Protein AF-0000000084468820 (afdb_homodimer)

Structure (mmCIF, N/CA/C/O backbone):
data_AF-0000000084468820-model_v1
#
loop_
_entity.id
_entity.type
_entity.pdbx_description
1 polymer 'Adenylate kinase isoenzyme 6 homolog'
#
loop_
_atom_site.group_PDB
_atom_site.id
_atom_site.type_symbol
_atom_site.label_atom_id
_atom_site.label_alt_id
_atom_site.label_comp_id
_atom_site.label_asym_id
_atom_site.label_entity_id
_atom_site.label_seq_id
_atom_site.pdbx_PDB_ins_code
_atom_site.Cartn_x
_atom_site.Cartn_y
_atom_site.Cartn_z
_atom_site.occupancy
_atom_site.B_iso_or_equiv
_atom_site.auth_seq_id
_atom_site.auth_comp_id
_atom_site.auth_asym_id
_atom_site.auth_atom_id
_atom_site.pdbx_PDB_model_num
ATOM 1 N N . MET A 1 1 ? 21.547 22.516 -4.352 1 34.66 1 MET A N 1
ATOM 2 C CA . MET A 1 1 ? 20.547 23.516 -3.988 1 34.66 1 MET A CA 1
ATOM 3 C C . MET A 1 1 ? 19.141 22.953 -4.141 1 34.66 1 MET A C 1
ATOM 5 O O . MET A 1 1 ? 18.766 22.484 -5.219 1 34.66 1 MET A O 1
ATOM 9 N N . THR A 1 2 ? 18.609 22.219 -3.156 1 47.84 2 THR A N 1
ATOM 10 C CA . THR A 1 2 ? 17.344 21.5 -3.271 1 47.84 2 THR A CA 1
ATOM 11 C C . THR A 1 2 ? 16.25 22.391 -3.842 1 47.84 2 THR A C 1
ATOM 13 O O . THR A 1 2 ? 15.961 23.453 -3.285 1 47.84 2 THR A O 1
ATOM 16 N N . THR A 1 3 ? 16.234 22.5 -5.129 1 51.44 3 THR A N 1
ATOM 17 C CA . THR A 1 3 ? 15.219 23.344 -5.758 1 51.44 3 THR A CA 1
ATOM 18 C C . THR A 1 3 ? 13.836 23.047 -5.188 1 51.44 3 THR A C 1
ATOM 20 O O . THR A 1 3 ? 13.477 21.875 -4.992 1 51.44 3 THR A O 1
ATOM 23 N N . HIS A 1 4 ? 13.445 23.891 -4.273 1 69.75 4 HIS A N 1
ATOM 24 C CA . HIS A 1 4 ? 12.102 23.75 -3.729 1 69.75 4 HIS A CA 1
ATOM 25 C C . HIS A 1 4 ? 11.07 24.438 -4.613 1 69.75 4 HIS A C 1
ATOM 27 O O . HIS A 1 4 ? 11.109 25.656 -4.793 1 69.75 4 HIS A O 1
ATOM 33 N N . HIS A 1 5 ? 10.414 23.641 -5.395 1 79.56 5 HIS A N 1
ATOM 34 C CA . HIS A 1 5 ? 9.305 24.141 -6.199 1 79.56 5 HIS A CA 1
ATOM 35 C C . HIS A 1 5 ? 8.023 24.219 -5.383 1 79.56 5 HIS A C 1
ATOM 37 O O . HIS A 1 5 ? 7.777 23.375 -4.52 1 79.56 5 HIS A O 1
ATOM 43 N N . PRO A 1 6 ? 7.332 25.312 -5.59 1 87.12 6 PRO A N 1
ATOM 44 C CA . PRO A 1 6 ? 6.02 25.312 -4.941 1 87.12 6 PRO A CA 1
ATOM 45 C C . PRO A 1 6 ? 5.152 24.125 -5.352 1 87.12 6 PRO A C 1
ATOM 47 O O . PRO A 1 6 ? 4.938 23.906 -6.547 1 87.12 6 PRO A O 1
ATOM 50 N N . ARG A 1 7 ? 4.699 23.453 -4.473 1 90.88 7 ARG A N 1
ATOM 51 C CA . ARG A 1 7 ? 3.955 22.234 -4.75 1 90.88 7 ARG A CA 1
ATOM 52 C C . ARG A 1 7 ? 2.484 22.531 -5.02 1 90.88 7 ARG A C 1
ATOM 54 O O . ARG A 1 7 ? 1.919 23.453 -4.438 1 90.88 7 ARG A O 1
ATOM 61 N N . ARG A 1 8 ? 1.854 21.719 -5.902 1 91.19 8 ARG A N 1
ATOM 62 C CA . ARG A 1 8 ? 0.439 21.844 -6.238 1 91.19 8 ARG A CA 1
ATOM 63 C C . ARG A 1 8 ? -0.398 20.828 -5.477 1 91.19 8 ARG A C 1
ATOM 65 O O . ARG A 1 8 ? -1.626 20.922 -5.438 1 91.19 8 ARG A O 1
ATOM 72 N N . HIS A 1 9 ? 0.272 19.812 -4.898 1 95.75 9 HIS A N 1
ATOM 73 C CA . HIS A 1 9 ? -0.384 18.75 -4.133 1 95.75 9 HIS A CA 1
ATOM 74 C C . HIS A 1 9 ? 0.309 18.531 -2.793 1 95.75 9 HIS A C 1
ATOM 76 O O . HIS A 1 9 ? 1.518 18.75 -2.672 1 95.75 9 HIS A O 1
ATOM 82 N N . PRO A 1 10 ? -0.431 18.156 -1.787 1 97.75 10 PRO A N 1
ATOM 83 C CA . PRO A 1 10 ? 0.141 18.062 -0.441 1 97.75 10 PRO A CA 1
ATOM 84 C C . PRO A 1 10 ? 0.937 16.781 -0.216 1 97.75 10 PRO A C 1
ATOM 86 O O . PRO A 1 10 ? 0.797 15.828 -0.98 1 97.75 10 PRO A O 1
ATOM 89 N N . ILE A 1 11 ? 1.75 16.828 0.775 1 98.25 11 ILE A N 1
ATOM 90 C CA . ILE A 1 11 ? 2.418 15.656 1.319 1 98.25 11 ILE A CA 1
ATOM 91 C C . ILE A 1 11 ? 1.888 15.359 2.721 1 98.25 11 ILE A C 1
ATOM 93 O O . ILE A 1 11 ? 1.996 16.203 3.619 1 98.25 11 ILE A O 1
ATOM 97 N N . ILE A 1 12 ? 1.337 14.164 2.885 1 98.75 12 ILE A N 1
ATOM 98 C CA . ILE A 1 12 ? 0.718 13.758 4.141 1 98.75 12 ILE A CA 1
ATOM 99 C C . ILE A 1 12 ? 1.529 12.625 4.77 1 98.75 12 ILE A C 1
ATOM 101 O O . ILE A 1 12 ? 1.847 11.641 4.109 1 98.75 12 ILE A O 1
ATOM 105 N N . LEU A 1 13 ? 1.905 12.805 6.004 1 98.88 13 LEU A N 1
ATOM 106 C CA . LEU A 1 13 ? 2.531 11.734 6.773 1 98.88 13 LEU A CA 1
ATOM 107 C C . LEU A 1 13 ? 1.489 10.961 7.578 1 98.88 13 LEU A C 1
ATOM 109 O O . LEU A 1 13 ? 0.7 11.562 8.312 1 98.88 13 LEU A O 1
ATOM 113 N N . ILE A 1 14 ? 1.405 9.695 7.359 1 98.75 14 ILE A N 1
ATOM 114 C CA . ILE A 1 14 ? 0.64 8.82 8.242 1 98.75 14 ILE A CA 1
ATOM 115 C C . ILE A 1 14 ? 1.592 7.973 9.086 1 98.75 14 ILE A C 1
ATOM 117 O O . ILE A 1 14 ? 2.361 7.172 8.547 1 98.75 14 ILE A O 1
ATOM 121 N N . THR A 1 15 ? 1.535 8.219 10.406 1 98.69 15 THR A N 1
ATOM 122 C CA . THR A 1 15 ? 2.463 7.57 11.328 1 98.69 15 THR A CA 1
ATOM 123 C C . THR A 1 15 ? 1.716 6.965 12.508 1 98.69 15 THR A C 1
ATOM 125 O O . THR A 1 15 ? 0.493 7.094 12.609 1 98.69 15 THR A O 1
ATOM 128 N N . GLY A 1 16 ? 2.445 6.199 13.336 1 98.31 16 GLY A N 1
ATOM 129 C CA . GLY A 1 16 ? 1.911 5.438 14.453 1 98.31 16 GLY A CA 1
ATOM 130 C C . GLY A 1 16 ? 2.658 4.141 14.695 1 98.31 16 GLY A C 1
ATOM 131 O O . GLY A 1 16 ? 3.451 3.705 13.859 1 98.31 16 GLY A O 1
ATOM 132 N N . THR A 1 17 ? 2.307 3.557 15.844 1 97.5 17 THR A N 1
ATOM 133 C CA . THR A 1 17 ? 2.928 2.287 16.203 1 97.5 17 THR A CA 1
ATOM 134 C C . THR A 1 17 ? 2.561 1.201 15.188 1 97.5 17 THR A C 1
ATOM 136 O O . THR A 1 17 ? 1.446 1.187 14.664 1 97.5 17 THR A O 1
ATOM 139 N N . PRO A 1 18 ? 3.555 0.278 14.891 1 94.25 18 PRO A N 1
ATOM 140 C CA . PRO A 1 18 ? 3.18 -0.853 14.039 1 94.25 18 PRO A CA 1
ATOM 141 C C . PRO A 1 18 ? 1.88 -1.521 14.477 1 94.25 18 PRO A C 1
ATOM 143 O O . PRO A 1 18 ? 1.685 -1.771 15.672 1 94.25 18 PRO A O 1
ATOM 146 N N . GLY A 1 19 ? 0.953 -1.759 13.531 1 93.5 19 GLY A N 1
ATOM 147 C CA . GLY A 1 19 ? -0.301 -2.422 13.859 1 93.5 19 GLY A CA 1
ATOM 148 C C . GLY A 1 19 ? -1.467 -1.462 13.992 1 93.5 19 GLY A C 1
ATOM 149 O O . GLY A 1 19 ? -2.617 -1.887 14.117 1 93.5 19 GLY A O 1
ATOM 150 N N . THR A 1 20 ? -1.231 -0.164 13.875 1 96.94 20 THR A N 1
ATOM 151 C CA . THR A 1 20 ? -2.287 0.817 14.102 1 96.94 20 THR A CA 1
ATOM 152 C C . THR A 1 20 ? -3.113 1.026 12.836 1 96.94 20 THR A C 1
ATOM 154 O O . THR A 1 20 ? -4.156 1.683 12.875 1 96.94 20 THR A O 1
ATOM 157 N N . GLY A 1 21 ? -2.625 0.58 11.727 1 93.94 21 GLY A N 1
ATOM 158 C CA . GLY A 1 21 ? -3.422 0.67 10.516 1 93.94 21 GLY A CA 1
ATOM 159 C C . GLY A 1 21 ? -2.902 1.707 9.531 1 93.94 21 GLY A C 1
ATOM 160 O O . GLY A 1 21 ? -3.656 2.213 8.703 1 93.94 21 GLY A O 1
ATOM 161 N N . LYS A 1 22 ? -1.658 2.047 9.531 1 95.56 22 LYS A N 1
ATOM 162 C CA . LYS A 1 22 ? -1.065 3.059 8.656 1 95.56 22 LYS A CA 1
ATOM 163 C C . LYS A 1 22 ? -1.222 2.68 7.188 1 95.56 22 LYS A C 1
ATOM 165 O O . LYS A 1 22 ? -1.77 3.451 6.398 1 95.56 22 LYS A O 1
ATOM 170 N N . THR A 1 23 ? -0.765 1.51 6.891 1 92.06 23 THR A N 1
ATOM 171 C CA . THR A 1 23 ? -0.742 1.061 5.504 1 92.06 23 THR A CA 1
ATOM 172 C C . THR A 1 23 ? -2.158 0.964 4.941 1 92.06 23 THR A C 1
ATOM 174 O O . THR A 1 23 ? -2.406 1.354 3.801 1 92.06 23 THR A O 1
ATOM 177 N N . LEU A 1 24 ? -3.076 0.43 5.746 1 88.94 24 LEU A N 1
ATOM 178 C CA . LEU A 1 24 ? -4.473 0.376 5.324 1 88.94 24 LEU A CA 1
ATOM 179 C C . LEU A 1 24 ? -5.008 1.775 5.039 1 88.94 24 LEU A C 1
ATOM 181 O O . LEU A 1 24 ? -5.578 2.021 3.973 1 88.94 24 LEU A O 1
ATOM 185 N N . HIS A 1 25 ? -4.797 2.717 5.957 1 95.5 25 HIS A N 1
ATOM 186 C CA . HIS A 1 25 ? -5.246 4.09 5.766 1 95.5 25 HIS A CA 1
ATOM 187 C C . HIS A 1 25 ? -4.609 4.711 4.527 1 95.5 25 HIS A C 1
ATOM 189 O O . HIS A 1 25 ? -5.297 5.332 3.715 1 95.5 25 HIS A O 1
ATOM 195 N N . ALA A 1 26 ? -3.305 4.52 4.387 1 96.25 26 ALA A N 1
ATOM 196 C CA . ALA A 1 26 ? -2.568 5.129 3.279 1 96.25 26 ALA A CA 1
ATOM 197 C C . ALA A 1 26 ? -3.061 4.598 1.937 1 96.25 26 ALA A C 1
ATOM 199 O O . ALA A 1 26 ? -3.271 5.371 0.998 1 96.25 26 ALA A O 1
ATOM 200 N N . SER A 1 27 ? -3.273 3.309 1.872 1 90.31 27 SER A N 1
ATOM 201 C CA . SER A 1 27 ? -3.707 2.688 0.625 1 90.31 27 SER A CA 1
ATOM 202 C C . SER A 1 27 ? -5.117 3.133 0.246 1 90.31 27 SER A C 1
ATOM 204 O O . SER A 1 27 ? -5.387 3.43 -0.919 1 90.31 27 SER A O 1
ATOM 206 N N . LEU A 1 28 ? -6.004 3.139 1.201 1 90.5 28 LEU A N 1
ATOM 207 C CA . LEU A 1 28 ? -7.371 3.576 0.937 1 90.5 28 LEU A CA 1
ATOM 208 C C . LEU A 1 28 ? -7.402 5.047 0.531 1 90.5 28 LEU A C 1
ATOM 210 O O . LEU A 1 28 ? -8.148 5.43 -0.37 1 90.5 28 LEU A O 1
ATOM 214 N N . LEU A 1 29 ? -6.566 5.82 1.177 1 94.62 29 LEU A N 1
ATOM 215 C CA . LEU A 1 29 ? -6.492 7.238 0.843 1 94.62 29 LEU A CA 1
ATOM 216 C C . LEU A 1 29 ? -6.008 7.438 -0.589 1 94.62 29 LEU A C 1
ATOM 218 O O . LEU A 1 29 ? -6.57 8.242 -1.333 1 94.62 29 LEU A O 1
ATOM 222 N N . ALA A 1 30 ? -4.992 6.746 -0.975 1 92.94 30 ALA A N 1
ATOM 223 C CA . ALA A 1 30 ? -4.457 6.832 -2.332 1 92.94 30 ALA A CA 1
ATOM 224 C C . ALA A 1 30 ? -5.492 6.387 -3.359 1 92.94 30 ALA A C 1
ATOM 226 O O . ALA A 1 30 ? -5.543 6.922 -4.469 1 92.94 30 ALA A O 1
ATOM 227 N N . SER A 1 31 ? -6.293 5.402 -2.955 1 84.38 31 SER A N 1
ATOM 228 C CA . SER A 1 31 ? -7.32 4.898 -3.859 1 84.38 31 SER A CA 1
ATOM 229 C C . SER A 1 31 ? -8.469 5.895 -4.008 1 84.38 31 SER A C 1
ATOM 231 O O . SER A 1 31 ? -9.102 5.965 -5.062 1 84.38 31 SER A O 1
ATOM 233 N N . GLU A 1 32 ? -8.703 6.594 -2.977 1 84.12 32 GLU A N 1
ATOM 234 C CA . GLU A 1 32 ? -9.812 7.551 -2.977 1 84.12 32 GLU A CA 1
ATOM 235 C C . GLU A 1 32 ? -9.422 8.844 -3.689 1 84.12 32 GLU A C 1
ATOM 237 O O . GLU A 1 32 ? -10.281 9.547 -4.219 1 84.12 32 GLU A O 1
ATOM 242 N N . SER A 1 33 ? -8.125 9.094 -3.678 1 86.88 33 SER A N 1
ATOM 243 C CA . SER A 1 33 ? -7.652 10.328 -4.285 1 86.88 33 SER A CA 1
ATOM 244 C C . SER A 1 33 ? -6.84 10.047 -5.547 1 86.88 33 SER A C 1
ATOM 246 O O . SER A 1 33 ? -5.82 9.352 -5.492 1 86.88 33 SER A O 1
ATOM 248 N N . ASP A 1 34 ? -7.164 10.695 -6.566 1 82.38 34 ASP A N 1
ATOM 249 C CA . ASP A 1 34 ? -6.441 10.508 -7.82 1 82.38 34 ASP A CA 1
ATOM 250 C C . ASP A 1 34 ? -5.137 11.305 -7.828 1 82.38 34 ASP A C 1
ATOM 252 O O . ASP A 1 34 ? -4.281 11.094 -8.688 1 82.38 34 ASP A O 1
ATOM 256 N N . GLU A 1 35 ? -5.016 12.086 -6.816 1 89.62 35 GLU A N 1
ATOM 257 C CA . GLU A 1 35 ? -3.881 13 -6.844 1 89.62 35 GLU A CA 1
ATOM 258 C C . GLU A 1 35 ? -2.799 12.57 -5.859 1 89.62 35 GLU A C 1
ATOM 260 O O . GLU A 1 35 ? -1.718 13.164 -5.816 1 89.62 35 GLU A O 1
ATOM 265 N N . LEU A 1 36 ? -3.102 11.555 -5.074 1 96.19 36 LEU A N 1
ATOM 266 C CA . LEU A 1 36 ? -2.148 11.164 -4.043 1 96.19 36 LEU A CA 1
ATOM 267 C C . LEU A 1 36 ? -1.559 9.789 -4.34 1 96.19 36 LEU A C 1
ATOM 269 O O . LEU A 1 36 ? -2.275 8.883 -4.773 1 96.19 36 LEU A O 1
ATOM 273 N N . VAL A 1 37 ? -0.239 9.703 -4.113 1 96.38 37 VAL A N 1
ATOM 274 C CA . VAL A 1 37 ? 0.48 8.445 -4.297 1 96.38 37 VAL A CA 1
ATOM 275 C C . VAL A 1 37 ? 0.961 7.922 -2.945 1 96.38 37 VAL A C 1
ATOM 277 O O . VAL A 1 37 ? 1.472 8.688 -2.125 1 96.38 37 VAL A O 1
ATOM 280 N N . HIS A 1 38 ? 0.729 6.617 -2.738 1 96.62 38 HIS A N 1
ATOM 281 C CA . HIS A 1 38 ? 1.177 5.977 -1.507 1 96.62 38 HIS A CA 1
ATOM 282 C C . HIS A 1 38 ? 2.66 5.629 -1.573 1 96.62 38 HIS A C 1
ATOM 284 O O . HIS A 1 38 ? 3.082 4.852 -2.434 1 96.62 38 HIS A O 1
ATOM 290 N N . LEU A 1 39 ? 3.479 6.203 -0.694 1 97.06 39 LEU A N 1
ATOM 291 C CA . LEU A 1 39 ? 4.891 5.871 -0.535 1 97.06 39 LEU A CA 1
ATOM 292 C C . LEU A 1 39 ? 5.113 5.043 0.725 1 97.06 39 LEU A C 1
ATOM 294 O O . LEU A 1 39 ? 5.305 5.594 1.812 1 97.06 39 LEU A O 1
ATOM 298 N N . ASN A 1 40 ? 5.051 3.76 0.572 1 95.62 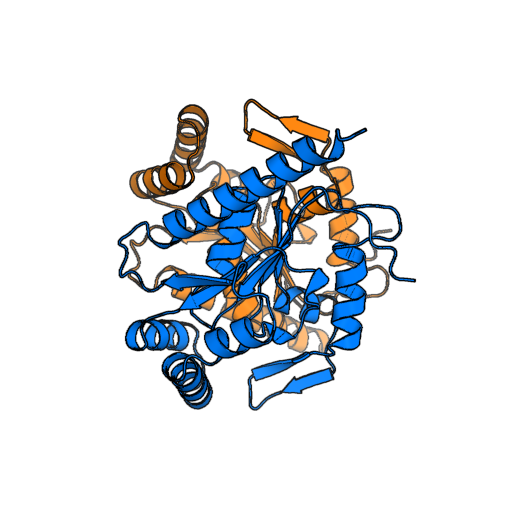40 ASN A N 1
ATOM 299 C CA . ASN A 1 40 ? 5.391 2.861 1.67 1 95.62 40 ASN A CA 1
ATOM 300 C C . ASN A 1 40 ? 6.898 2.785 1.886 1 95.62 40 ASN A C 1
ATOM 302 O O . ASN A 1 40 ? 7.609 2.143 1.111 1 95.62 40 ASN A O 1
ATOM 306 N N . VAL A 1 41 ? 7.363 3.357 2.936 1 95.69 41 VAL A N 1
ATOM 307 C CA . VAL A 1 41 ? 8.797 3.525 3.15 1 95.69 41 VAL A CA 1
ATOM 308 C C . VAL A 1 41 ? 9.461 2.158 3.299 1 95.69 41 VAL A C 1
ATOM 310 O O . VAL A 1 41 ? 10.547 1.929 2.77 1 95.69 41 VAL A O 1
ATOM 313 N N . GLY A 1 42 ? 8.859 1.217 4.023 1 92.12 42 GLY A N 1
ATOM 314 C CA . GLY A 1 42 ? 9.414 -0.121 4.152 1 92.12 42 GLY A CA 1
ATOM 315 C C . GLY A 1 42 ? 9.672 -0.791 2.816 1 92.12 42 GLY A C 1
ATOM 316 O O . GLY A 1 42 ? 10.75 -1.35 2.596 1 92.12 42 GLY A O 1
ATOM 317 N N . ASP A 1 43 ? 8.727 -0.675 1.882 1 92.62 43 ASP A N 1
ATOM 318 C CA . ASP A 1 43 ? 8.852 -1.275 0.558 1 92.62 43 ASP A CA 1
ATOM 319 C C . ASP A 1 43 ? 9.953 -0.586 -0.252 1 92.62 43 ASP A C 1
ATOM 321 O O . ASP A 1 43 ? 10.703 -1.244 -0.97 1 92.62 43 ASP A O 1
ATOM 325 N N . ILE A 1 44 ? 10.008 0.713 -0.154 1 94.56 44 ILE A N 1
ATOM 326 C CA . ILE A 1 44 ? 11 1.485 -0.884 1 94.56 44 ILE A CA 1
ATOM 327 C C . ILE A 1 44 ? 12.406 1.071 -0.437 1 94.56 44 ILE A C 1
ATOM 329 O O . ILE A 1 44 ? 13.289 0.854 -1.268 1 94.56 44 ILE A O 1
ATOM 333 N N . VAL A 1 45 ? 12.578 0.892 0.913 1 94.31 45 VAL A N 1
ATOM 334 C CA . VAL A 1 45 ? 13.867 0.51 1.479 1 94.31 45 VAL A CA 1
ATOM 335 C C . VAL A 1 45 ? 14.266 -0.871 0.966 1 94.31 45 VAL A C 1
ATOM 337 O O . VAL A 1 45 ? 15.414 -1.077 0.552 1 94.31 45 VAL A O 1
ATOM 340 N N . LYS A 1 46 ? 13.328 -1.798 0.903 1 90.06 46 LYS A N 1
ATOM 341 C CA . LYS A 1 46 ? 13.57 -3.158 0.43 1 90.06 46 LYS A CA 1
ATOM 342 C C . LYS A 1 46 ? 13.914 -3.168 -1.058 1 90.06 46 LYS A C 1
ATOM 344 O O . LYS A 1 46 ? 14.906 -3.779 -1.47 1 90.06 46 LYS A O 1
ATOM 349 N N . GLN A 1 47 ? 13.148 -2.461 -1.832 1 89.06 47 GLN A N 1
ATOM 350 C CA . GLN A 1 47 ? 13.234 -2.477 -3.289 1 89.06 47 GLN A CA 1
ATOM 351 C C . GLN A 1 47 ? 14.555 -1.885 -3.768 1 89.06 47 GLN A C 1
ATOM 353 O O . GLN A 1 47 ? 15.141 -2.373 -4.734 1 89.06 47 GLN A O 1
ATOM 358 N N . HIS A 1 48 ? 15.055 -0.877 -3.049 1 92 48 HIS A N 1
ATOM 359 C CA . HIS A 1 48 ? 16.219 -0.136 -3.545 1 92 48 HIS A CA 1
ATOM 360 C C . HIS A 1 48 ? 17.438 -0.388 -2.678 1 92 48 HIS A C 1
ATOM 362 O O . HIS A 1 48 ? 18.469 0.26 -2.857 1 92 48 HIS A O 1
ATOM 368 N N . GLY A 1 49 ? 17.281 -1.268 -1.703 1 91 49 GLY A N 1
ATOM 369 C CA . GLY A 1 49 ? 18.406 -1.618 -0.843 1 91 49 GLY A CA 1
ATOM 370 C C . GLY A 1 49 ? 18.891 -0.458 0.003 1 91 49 GLY A C 1
ATOM 371 O O . GLY A 1 49 ? 20.109 -0.28 0.185 1 91 49 GLY A O 1
ATOM 372 N N . LEU A 1 50 ? 17.984 0.366 0.456 1 95.44 50 LEU A N 1
ATOM 373 C CA . LEU A 1 50 ? 18.359 1.563 1.204 1 95.44 50 LEU A CA 1
ATOM 374 C C . LEU A 1 50 ? 18.5 1.255 2.691 1 95.44 50 LEU A C 1
ATOM 376 O O . LEU A 1 50 ? 17.906 1.943 3.529 1 95.44 50 LEU A O 1
ATOM 380 N N . HIS A 1 51 ? 19.219 0.215 2.986 1 93.31 51 HIS A N 1
ATOM 381 C CA . HIS A 1 51 ? 19.422 -0.222 4.363 1 93.31 51 HIS A CA 1
ATOM 382 C C . HIS A 1 51 ? 20.875 -0.615 4.613 1 93.31 51 HIS A C 1
ATOM 384 O O . HIS A 1 51 ? 21.641 -0.77 3.668 1 93.31 51 HIS A O 1
ATOM 390 N N . GLU A 1 52 ? 21.188 -0.716 5.871 1 92.88 52 GLU A N 1
ATOM 391 C CA . GLU A 1 52 ? 22.547 -1.058 6.289 1 92.88 52 GLU A CA 1
ATOM 392 C C . GLU A 1 52 ? 22.641 -2.52 6.715 1 92.88 52 GLU A C 1
ATOM 394 O O . GLU A 1 52 ? 23.656 -2.951 7.25 1 92.88 52 GLU A O 1
ATOM 399 N N . GLY A 1 53 ? 21.594 -3.275 6.512 1 88.75 53 GLY 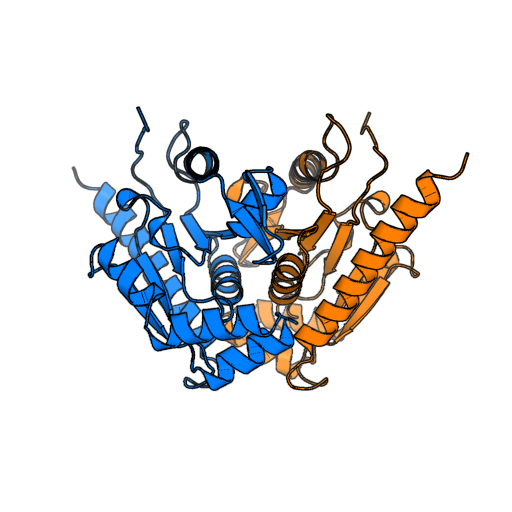A N 1
ATOM 400 C CA . GLY A 1 53 ? 21.562 -4.676 6.898 1 88.75 53 GLY A CA 1
ATOM 401 C C . GLY A 1 53 ? 20.328 -5.059 7.691 1 88.75 53 GLY A C 1
ATOM 402 O O . GLY A 1 53 ? 19.562 -4.191 8.109 1 88.75 53 GLY A O 1
ATOM 403 N N . TRP A 1 54 ? 20.172 -6.352 7.855 1 85.31 54 TRP A N 1
ATOM 404 C CA . TRP A 1 54 ? 19.047 -6.914 8.586 1 85.31 54 TRP A CA 1
ATOM 405 C C . TRP A 1 54 ? 19.359 -7.043 10.07 1 85.31 54 TRP A C 1
ATOM 407 O O . TRP A 1 54 ? 20.438 -7.5 10.445 1 85.31 54 TRP A O 1
ATOM 417 N N . ASP A 1 55 ? 18.438 -6.562 10.875 1 85.06 55 ASP A N 1
ATOM 418 C CA . ASP A 1 55 ? 18.531 -6.727 12.328 1 85.06 55 ASP A CA 1
ATOM 419 C C . ASP A 1 55 ? 17.75 -7.953 12.789 1 85.06 55 ASP A C 1
ATOM 421 O O . ASP A 1 55 ? 16.516 -7.945 12.781 1 85.06 55 ASP A O 1
ATOM 425 N N . ASP A 1 56 ? 18.328 -8.938 13.242 1 83 56 ASP A N 1
ATOM 426 C CA . ASP A 1 56 ? 17.703 -10.188 13.656 1 83 56 ASP A CA 1
ATOM 427 C C . ASP A 1 56 ? 16.844 -9.984 14.914 1 83 56 ASP A C 1
ATOM 429 O O . ASP A 1 56 ? 15.82 -10.633 15.078 1 83 56 ASP A O 1
ATOM 433 N N . GLU A 1 57 ? 17.406 -9.125 15.734 1 79.25 57 GLU A N 1
ATOM 434 C CA . GLU A 1 57 ? 16.703 -8.883 17 1 79.25 57 GLU A CA 1
ATOM 435 C C . GLU A 1 57 ? 15.344 -8.234 16.766 1 79.25 57 GLU A C 1
ATOM 437 O O . GLU A 1 57 ? 14.352 -8.617 17.391 1 79.25 57 GLU A O 1
ATOM 442 N N . TRP A 1 58 ? 15.289 -7.324 15.781 1 76.88 58 TRP A N 1
ATOM 443 C CA . TRP A 1 58 ? 14.07 -6.559 15.562 1 76.88 58 TRP A CA 1
ATOM 444 C C . TRP A 1 58 ? 13.32 -7.062 14.328 1 76.88 58 TRP A C 1
ATOM 446 O O . TRP A 1 58 ? 12.203 -6.625 14.055 1 76.88 58 TRP A O 1
ATOM 456 N N . GLN A 1 59 ? 13.984 -7.973 13.695 1 76.75 59 GLN A N 1
ATOM 457 C CA . GLN A 1 59 ? 13.398 -8.539 12.484 1 76.75 59 GLN A CA 1
ATOM 458 C C . GLN A 1 59 ? 12.984 -7.445 11.508 1 76.75 59 GLN A C 1
ATOM 460 O O . GLN A 1 59 ? 11.844 -7.422 11.047 1 76.75 59 GLN A O 1
ATOM 465 N N . SER A 1 60 ? 13.914 -6.535 11.336 1 81.19 60 SER A N 1
ATOM 466 C CA . SER A 1 60 ? 13.703 -5.418 10.422 1 81.19 60 SER A CA 1
ATOM 467 C C . SER A 1 60 ? 15.016 -4.938 9.82 1 81.19 60 SER A C 1
ATOM 469 O O . SER A 1 60 ? 16.094 -5.242 10.336 1 81.19 60 SER A O 1
ATOM 471 N N . TYR A 1 61 ? 15.008 -4.254 8.75 1 85.56 61 TYR A N 1
ATOM 472 C CA . TYR A 1 61 ? 16.172 -3.604 8.156 1 85.56 61 TYR A CA 1
ATOM 473 C C . TYR A 1 61 ? 16.5 -2.311 8.891 1 85.56 61 TYR A C 1
ATOM 475 O O . TYR A 1 61 ? 15.609 -1.552 9.266 1 85.56 61 TYR A O 1
ATOM 483 N N . THR A 1 62 ? 17.828 -2.123 9.062 1 91.56 62 THR A N 1
ATOM 484 C CA . THR A 1 62 ? 18.281 -0.821 9.539 1 91.56 62 THR A CA 1
ATOM 485 C C . THR A 1 62 ? 18.328 0.19 8.398 1 91.56 62 THR A C 1
ATOM 487 O O . THR A 1 62 ? 19.188 0.097 7.516 1 91.56 62 THR A O 1
ATOM 490 N N . VAL A 1 63 ? 17.5 1.162 8.5 1 93.69 63 VAL A N 1
ATOM 491 C CA . VAL A 1 63 ? 17.312 2.092 7.391 1 93.69 63 VAL A CA 1
ATOM 492 C C . VAL A 1 63 ? 18.516 3.021 7.273 1 93.69 63 VAL A C 1
ATOM 494 O O . VAL A 1 63 ? 19 3.539 8.281 1 93.69 63 VAL A O 1
ATOM 497 N N . ASP A 1 64 ? 19.109 3.152 6.113 1 96.69 64 ASP A N 1
ATOM 498 C CA . ASP A 1 64 ? 20.047 4.234 5.793 1 96.69 64 ASP A CA 1
ATOM 499 C C . ASP A 1 64 ? 19.297 5.535 5.512 1 96.69 64 ASP A C 1
ATOM 501 O O . ASP A 1 64 ? 18.891 5.789 4.375 1 96.69 64 ASP A O 1
ATOM 505 N N . GLU A 1 65 ? 19.203 6.301 6.457 1 96 65 GLU A N 1
ATOM 506 C CA . GLU A 1 65 ? 18.328 7.469 6.418 1 96 65 GLU A CA 1
ATOM 507 C C . GLU A 1 65 ? 18.766 8.445 5.328 1 96 65 GLU A C 1
ATOM 509 O O . GLU A 1 65 ? 17.922 8.992 4.605 1 96 65 GLU A O 1
ATOM 514 N N . ASP A 1 66 ? 20.062 8.664 5.215 1 96.69 66 ASP A N 1
ATOM 515 C CA . ASP A 1 66 ? 20.578 9.609 4.23 1 96.69 66 ASP A CA 1
ATOM 516 C C . ASP A 1 66 ? 20.219 9.18 2.812 1 96.69 66 ASP A C 1
ATOM 518 O O . ASP A 1 66 ? 19.688 9.977 2.027 1 96.69 66 ASP A O 1
ATOM 522 N N . ARG A 1 67 ? 20.438 7.957 2.516 1 97 67 ARG A N 1
ATOM 523 C CA . ARG A 1 67 ? 20.141 7.457 1.18 1 97 67 ARG A CA 1
ATOM 524 C C . ARG A 1 67 ? 18.641 7.453 0.926 1 97 67 ARG A C 1
ATOM 526 O O . ARG A 1 67 ? 18.188 7.734 -0.187 1 97 67 ARG A O 1
ATOM 533 N N . LEU A 1 68 ? 17.906 7.105 1.948 1 97.62 68 LEU A N 1
ATOM 534 C CA . LEU A 1 68 ? 16.453 7.113 1.835 1 97.62 68 LEU A CA 1
ATOM 535 C C . LEU A 1 68 ? 15.945 8.508 1.505 1 97.62 68 LEU A C 1
ATOM 537 O O . LEU A 1 68 ? 15.156 8.68 0.574 1 97.62 68 LEU A O 1
ATOM 541 N N . LEU A 1 69 ? 16.406 9.523 2.205 1 97.19 69 LEU A N 1
ATOM 542 C CA . LEU A 1 69 ? 15.93 10.891 2.002 1 97.19 69 LEU A CA 1
ATOM 543 C C . LEU A 1 69 ? 16.344 11.414 0.628 1 97.19 69 LEU A C 1
ATOM 545 O O . LEU A 1 69 ? 15.586 12.148 -0.011 1 97.19 69 LEU A O 1
ATOM 549 N N . ASP A 1 70 ? 17.531 11 0.202 1 96.38 70 ASP A N 1
ATOM 550 C CA . ASP A 1 70 ? 17.953 11.359 -1.146 1 96.38 70 ASP A CA 1
ATOM 551 C C . ASP A 1 70 ? 17.016 10.781 -2.195 1 96.38 70 ASP A C 1
ATOM 553 O O . ASP A 1 70 ? 16.625 11.477 -3.135 1 96.38 70 ASP A O 1
ATOM 557 N N . HIS A 1 71 ? 16.672 9.539 -1.994 1 96.56 71 HIS A N 1
ATOM 558 C CA . HIS A 1 71 ? 15.773 8.859 -2.92 1 96.56 71 HIS A CA 1
ATOM 559 C C . HIS A 1 71 ? 14.398 9.508 -2.924 1 96.56 71 HIS A C 1
ATOM 561 O O . HIS A 1 71 ? 13.844 9.797 -3.988 1 96.56 71 HIS A O 1
ATOM 567 N N . LEU A 1 72 ? 13.867 9.797 -1.748 1 97.06 72 LEU A N 1
ATOM 568 C CA . LEU A 1 72 ? 12.539 10.383 -1.618 1 97.06 72 LEU A CA 1
ATOM 569 C C . LEU A 1 72 ? 12.516 11.812 -2.152 1 97.06 72 LEU A C 1
ATOM 571 O O . LEU A 1 72 ? 11.508 12.258 -2.703 1 97.06 72 LEU A O 1
ATOM 575 N N . GLU A 1 73 ? 13.602 12.5 -1.973 1 95.12 73 GLU A N 1
ATOM 576 C CA . GLU A 1 73 ? 13.695 13.859 -2.496 1 95.12 73 GLU A CA 1
ATOM 577 C C . GLU A 1 73 ? 13.461 13.891 -4.004 1 95.12 73 GLU A C 1
ATOM 579 O O . GLU A 1 73 ? 12.766 14.766 -4.512 1 95.12 73 GLU A O 1
ATOM 584 N N . GLU A 1 74 ? 13.992 12.938 -4.656 1 94.38 74 GLU A N 1
ATOM 585 C CA . GLU A 1 74 ? 13.836 12.859 -6.105 1 94.38 74 GLU A CA 1
ATOM 586 C C . GLU A 1 74 ? 12.375 12.625 -6.496 1 94.38 74 GLU A C 1
ATOM 588 O O . GLU A 1 74 ? 11.938 13.047 -7.566 1 94.38 74 GLU A O 1
ATOM 593 N N . ILE A 1 75 ? 11.672 12.023 -5.613 1 94.44 75 ILE A N 1
ATOM 594 C CA . ILE A 1 75 ? 10.281 11.68 -5.883 1 94.44 75 ILE A CA 1
ATOM 595 C C . ILE A 1 75 ? 9.375 12.852 -5.535 1 94.44 75 ILE A C 1
ATOM 597 O O . ILE A 1 75 ? 8.547 13.273 -6.348 1 94.44 75 ILE A O 1
ATOM 601 N N . VAL A 1 76 ? 9.578 13.492 -4.375 1 94.94 76 VAL A N 1
ATOM 602 C CA . VAL A 1 76 ? 8.617 14.461 -3.859 1 94.94 76 VAL A CA 1
ATOM 603 C C . VAL A 1 76 ? 8.984 15.859 -4.348 1 94.94 76 VAL A C 1
ATOM 605 O O . VAL A 1 76 ? 8.141 16.766 -4.359 1 94.94 76 VAL A O 1
ATOM 608 N N . ASN A 1 77 ? 10.234 16.062 -4.703 1 91.44 77 ASN A N 1
ATOM 609 C CA . ASN A 1 77 ? 10.742 17.328 -5.211 1 91.44 77 ASN A CA 1
ATOM 610 C C . ASN A 1 77 ? 11.711 17.125 -6.371 1 91.44 77 ASN A C 1
ATOM 612 O O . ASN A 1 77 ? 12.867 17.531 -6.297 1 91.44 77 ASN A O 1
ATOM 616 N N . PRO A 1 78 ? 11.148 16.641 -7.414 1 90.88 78 PRO A N 1
ATOM 617 C CA . PRO A 1 78 ? 12.055 16.422 -8.539 1 90.88 78 PRO A CA 1
ATOM 618 C C . PRO A 1 78 ? 12.703 17.719 -9.039 1 90.88 78 PRO A C 1
ATOM 620 O O . PRO A 1 78 ? 12.117 18.781 -8.922 1 90.88 78 PRO A O 1
ATOM 623 N N . ALA A 1 79 ? 13.875 17.547 -9.625 1 88.44 79 ALA A N 1
ATOM 624 C CA . ALA A 1 79 ? 14.641 18.688 -10.109 1 88.44 79 ALA A CA 1
ATOM 625 C C . ALA A 1 79 ? 13.945 19.359 -11.289 1 88.44 79 ALA A C 1
ATOM 627 O O . ALA A 1 79 ? 14.086 20.562 -11.5 1 88.44 79 ALA A O 1
ATOM 628 N N . SER A 1 80 ? 13.227 18.656 -11.984 1 89 80 SER A N 1
ATOM 629 C CA . SER A 1 80 ? 12.633 19.125 -13.234 1 89 80 SER A CA 1
ATOM 630 C C . SER A 1 80 ? 11.438 20.031 -12.961 1 89 80 SER A C 1
ATOM 632 O O . SER A 1 80 ? 10.969 20.734 -13.859 1 89 80 SER A O 1
ATOM 634 N N . GLY A 1 81 ? 10.906 20.078 -11.766 1 89.44 81 GLY A N 1
ATOM 635 C CA . GLY A 1 81 ? 9.742 20.875 -11.398 1 89.44 81 GLY A CA 1
ATOM 636 C C . GLY A 1 81 ? 8.93 20.25 -10.281 1 89.44 81 GLY A C 1
ATOM 637 O O . GLY A 1 81 ? 9.344 19.25 -9.68 1 89.44 81 GLY A O 1
ATOM 638 N N . PRO A 1 82 ? 7.82 20.906 -10.047 1 89.75 82 PRO A N 1
ATOM 639 C CA . PRO A 1 82 ? 6.973 20.328 -9 1 89.75 82 PRO A CA 1
ATOM 640 C C . PRO A 1 82 ? 6.449 18.938 -9.359 1 89.75 82 PRO A C 1
ATOM 642 O O . PRO A 1 82 ? 6.152 18.672 -10.531 1 89.75 82 PRO A O 1
ATOM 645 N N . ALA A 1 83 ? 6.383 18.078 -8.375 1 91.62 83 ALA A N 1
ATOM 646 C CA . ALA A 1 83 ? 5.824 16.75 -8.609 1 91.62 83 ALA A CA 1
ATOM 647 C C . ALA A 1 83 ? 4.395 16.844 -9.133 1 91.62 83 ALA A C 1
ATOM 649 O O . ALA A 1 83 ? 3.613 17.688 -8.68 1 91.62 83 ALA A O 1
ATOM 650 N N . PRO A 1 84 ? 4.039 15.961 -10.031 1 89.81 84 PRO A N 1
ATOM 651 C CA . PRO A 1 84 ? 2.695 16.016 -10.617 1 89.81 84 PRO A CA 1
ATOM 652 C C . PRO A 1 84 ? 1.623 15.469 -9.68 1 89.81 84 PRO A C 1
ATOM 654 O O . PRO A 1 84 ? 0.43 15.555 -9.977 1 89.81 84 PRO A O 1
ATOM 657 N N . THR A 1 85 ? 2.031 14.844 -8.555 1 94.19 85 THR A N 1
ATOM 658 C CA . THR A 1 85 ? 1.127 14.273 -7.559 1 94.19 85 THR A CA 1
ATOM 659 C C . THR A 1 85 ? 1.553 14.672 -6.148 1 94.19 85 THR A C 1
ATOM 661 O O . THR A 1 85 ? 2.674 15.148 -5.945 1 94.19 85 THR A O 1
ATOM 664 N N . GLY A 1 86 ? 0.583 14.617 -5.258 1 96.88 86 GLY A N 1
ATOM 665 C CA . GLY A 1 86 ? 0.933 14.594 -3.844 1 96.88 86 GLY A CA 1
ATOM 666 C C . GLY A 1 86 ? 1.314 13.211 -3.348 1 96.88 86 GLY A C 1
ATOM 667 O O . GLY A 1 86 ? 1.332 12.258 -4.121 1 96.88 86 GLY A O 1
ATOM 668 N N . PHE A 1 87 ? 1.599 13.156 -2.07 1 98.31 87 PHE A N 1
ATOM 669 C CA . PHE A 1 87 ? 2.135 11.891 -1.579 1 98.31 87 PHE A CA 1
ATOM 670 C C . PHE A 1 87 ? 1.64 11.602 -0.167 1 98.31 87 PHE A C 1
ATOM 672 O O . PHE A 1 87 ? 1.399 12.523 0.612 1 98.31 87 PHE A O 1
ATOM 679 N N . ILE A 1 88 ? 1.468 10.328 0.104 1 98.5 88 ILE A N 1
ATOM 680 C CA . ILE A 1 88 ? 1.228 9.797 1.442 1 98.5 88 ILE A CA 1
ATOM 681 C C . ILE A 1 88 ? 2.451 9.016 1.917 1 98.5 88 ILE A C 1
ATOM 683 O O . ILE A 1 88 ? 2.734 7.926 1.414 1 98.5 88 ILE A O 1
ATOM 687 N N . ILE A 1 89 ? 3.15 9.594 2.824 1 98.44 89 ILE A N 1
ATOM 688 C CA . ILE A 1 89 ? 4.305 8.906 3.389 1 98.44 89 ILE A CA 1
ATOM 689 C C . ILE A 1 89 ? 3.861 8.031 4.559 1 98.44 89 ILE A C 1
ATOM 691 O O . ILE A 1 89 ? 3.295 8.523 5.535 1 98.44 89 ILE A O 1
ATOM 695 N N . ASP A 1 90 ? 4.082 6.723 4.422 1 97.75 90 ASP A N 1
ATOM 696 C CA . ASP A 1 90 ? 3.67 5.703 5.379 1 97.75 90 ASP A CA 1
ATOM 697 C C . ASP A 1 90 ? 4.875 5.129 6.125 1 97.75 90 ASP A C 1
ATOM 699 O O . ASP A 1 90 ? 5.645 4.348 5.562 1 97.75 90 ASP A O 1
ATOM 703 N N . HIS A 1 91 ? 5.016 5.566 7.395 1 96.94 91 HIS A N 1
ATOM 704 C CA . HIS A 1 91 ? 6.16 5.125 8.188 1 96.94 91 HIS A CA 1
ATOM 705 C C . HIS A 1 91 ? 5.895 5.293 9.68 1 96.94 91 HIS A C 1
ATOM 707 O O . HIS A 1 91 ? 5.133 6.172 10.078 1 96.94 91 HIS A O 1
ATOM 713 N N . HIS A 1 92 ? 6.578 4.508 10.422 1 96 92 HIS A N 1
ATOM 714 C CA . HIS A 1 92 ? 6.305 4.523 11.852 1 96 92 HIS A CA 1
ATOM 715 C C . HIS A 1 92 ? 7.156 5.57 12.562 1 96 92 HIS A C 1
ATOM 717 O O . HIS A 1 92 ? 6.895 5.902 13.727 1 96 92 HIS A O 1
ATOM 723 N N . ASP A 1 93 ? 8.227 6.141 11.945 1 96.12 93 ASP A N 1
ATOM 724 C CA . ASP A 1 93 ? 9.086 7.145 12.562 1 96.12 93 ASP A CA 1
ATOM 725 C C . ASP A 1 93 ? 8.789 8.539 12.008 1 96.12 93 ASP A C 1
ATOM 727 O O . ASP A 1 93 ? 9.289 8.914 10.945 1 96.12 93 ASP A O 1
ATOM 731 N N . PRO A 1 94 ? 8.078 9.375 12.719 1 97.69 94 PRO A N 1
ATOM 732 C CA . PRO A 1 94 ? 7.715 10.695 12.188 1 97.69 94 PRO A CA 1
ATOM 733 C C . PRO A 1 94 ? 8.906 11.641 12.094 1 97.69 94 PRO A C 1
ATOM 735 O O . PRO A 1 94 ? 8.875 12.609 11.328 1 97.69 94 PRO A O 1
ATOM 738 N N . GLY A 1 95 ? 9.945 11.43 12.805 1 96.25 95 GLY A N 1
ATOM 739 C CA . GLY A 1 95 ? 11.07 12.352 12.852 1 96.25 95 GLY A CA 1
ATOM 740 C C . GLY A 1 95 ? 12.039 12.164 11.695 1 96.25 95 GLY A C 1
ATOM 741 O O . GLY A 1 95 ? 13.016 12.906 11.578 1 96.25 95 GLY A O 1
ATOM 742 N N . LEU A 1 96 ? 11.781 11.227 10.844 1 96.44 96 LEU A N 1
ATOM 743 C CA . LEU A 1 96 ? 12.703 10.867 9.773 1 96.44 96 LEU A CA 1
ATOM 744 C C . LEU A 1 96 ? 12.664 11.906 8.656 1 96.44 96 LEU A C 1
ATOM 746 O O . LEU A 1 96 ? 13.602 11.992 7.855 1 96.44 96 LEU A O 1
ATOM 750 N N . PHE A 1 97 ? 11.57 12.703 8.539 1 97.75 97 PHE A N 1
ATOM 751 C CA . PHE A 1 97 ? 11.359 13.516 7.344 1 97.75 97 PHE A CA 1
ATOM 752 C C . PHE A 1 97 ? 11.477 15 7.668 1 97.75 97 PHE A C 1
ATOM 754 O O . PHE A 1 97 ? 11.031 15.445 8.727 1 97.75 97 PHE A O 1
ATOM 761 N N . PRO A 1 98 ? 12.055 15.766 6.754 1 96.12 98 PRO A N 1
ATOM 762 C C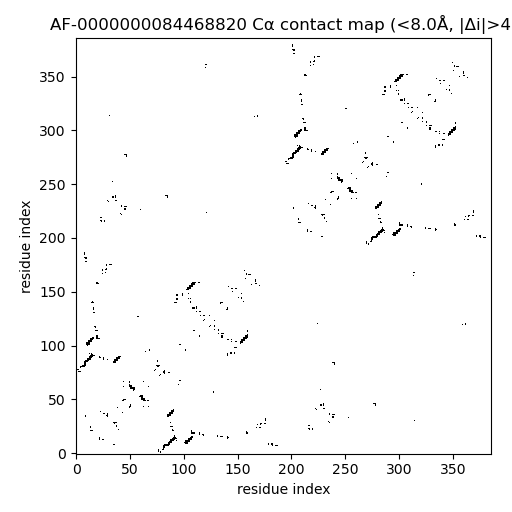A . PRO A 1 98 ? 12.141 17.203 6.984 1 96.12 98 PRO A CA 1
ATOM 763 C C . PRO A 1 98 ? 10.781 17.844 7.234 1 96.12 98 PRO A C 1
ATOM 765 O O . PRO A 1 98 ? 9.805 17.516 6.562 1 96.12 98 PRO A O 1
ATOM 768 N N . GLU A 1 99 ? 10.773 18.719 8.133 1 96.06 99 GLU A N 1
ATOM 769 C CA . GLU A 1 99 ? 9.531 19.391 8.484 1 96.06 99 GLU A CA 1
ATOM 770 C C . GLU A 1 99 ? 8.922 20.078 7.262 1 96.06 99 GLU A C 1
ATOM 772 O O . GLU A 1 99 ? 7.699 20.062 7.082 1 96.06 99 GLU A O 1
ATOM 777 N N . ARG A 1 100 ? 9.719 20.625 6.438 1 93.88 100 ARG A N 1
ATOM 778 C CA . ARG A 1 100 ? 9.266 21.422 5.301 1 93.88 100 ARG A CA 1
ATOM 779 C C . ARG A 1 100 ? 8.539 20.562 4.277 1 93.88 100 ARG A C 1
ATOM 781 O O . ARG A 1 100 ? 7.875 21.078 3.379 1 93.88 100 ARG A O 1
ATOM 788 N N . TRP A 1 101 ? 8.68 19.219 4.34 1 96.19 101 TRP A N 1
ATOM 789 C CA . TRP A 1 101 ? 8.008 18.312 3.404 1 96.19 101 TRP A CA 1
ATOM 790 C C . TRP A 1 101 ? 6.535 18.172 3.756 1 96.19 101 TRP A C 1
ATOM 792 O O . TRP A 1 101 ? 5.684 18.062 2.865 1 96.19 101 TRP A O 1
ATOM 802 N N . ILE A 1 102 ? 6.273 18.25 5.027 1 98.06 102 ILE A N 1
ATOM 803 C CA . ILE A 1 102 ? 5.02 17.672 5.508 1 98.06 102 ILE A CA 1
ATOM 804 C C . ILE A 1 102 ? 3.967 18.766 5.641 1 98.06 102 ILE A C 1
ATOM 806 O O . ILE A 1 102 ? 4.188 19.766 6.332 1 98.06 102 ILE A O 1
ATOM 810 N N . ASP A 1 103 ? 2.848 18.531 5.004 1 98 103 ASP A N 1
ATOM 811 C CA . ASP A 1 103 ? 1.752 19.484 5.094 1 98 103 ASP A CA 1
ATOM 812 C C . ASP A 1 103 ? 0.736 19.062 6.152 1 98 103 ASP A C 1
ATOM 814 O O . ASP A 1 103 ? 0.007 19.891 6.691 1 98 103 ASP A O 1
ATOM 818 N N . LEU A 1 104 ? 0.622 17.812 6.406 1 98.69 104 LEU A N 1
ATOM 819 C CA . LEU A 1 104 ? -0.242 17.219 7.422 1 98.69 104 LEU A CA 1
ATOM 820 C C . LEU A 1 104 ? 0.4 15.969 8.016 1 98.69 104 LEU A C 1
ATOM 822 O O . LEU A 1 104 ? 0.898 15.109 7.289 1 98.69 104 LEU A O 1
ATOM 826 N N . ALA A 1 105 ? 0.412 15.922 9.305 1 98.88 105 ALA A N 1
ATOM 827 C CA . ALA A 1 105 ? 0.906 14.742 10.008 1 98.88 105 ALA A CA 1
ATOM 828 C C . ALA A 1 105 ? -0.215 14.055 10.789 1 98.88 105 ALA A C 1
ATOM 830 O O . ALA A 1 105 ? -0.699 14.594 11.789 1 98.88 105 ALA A O 1
ATOM 831 N N . VAL A 1 106 ? -0.575 12.875 10.336 1 98.88 106 VAL A N 1
ATOM 832 C CA . VAL A 1 106 ? -1.641 12.102 10.961 1 98.88 106 VAL A CA 1
ATOM 833 C C . VAL A 1 106 ? -1.037 11 11.828 1 98.88 106 VAL A C 1
ATOM 835 O O . VAL A 1 106 ? -0.281 10.156 11.336 1 98.88 106 VAL A O 1
ATOM 838 N N . VAL A 1 107 ? -1.393 10.977 13.078 1 98.88 107 VAL A N 1
ATOM 839 C CA . VAL A 1 107 ? -0.922 9.938 13.984 1 98.88 107 VAL A CA 1
ATOM 840 C C . VAL A 1 107 ? -2.08 9.008 14.359 1 98.88 107 VAL A C 1
ATOM 842 O O . VAL A 1 107 ? -3.076 9.461 14.938 1 98.88 107 VAL A O 1
ATOM 845 N N . LEU A 1 108 ? -1.948 7.762 14 1 98.75 108 LEU A N 1
ATOM 846 C CA . LEU A 1 108 ? -2.967 6.777 14.352 1 98.75 108 LEU A CA 1
ATOM 847 C C . LEU A 1 108 ? -2.666 6.145 15.711 1 98.75 108 LEU A C 1
ATOM 849 O O . LEU A 1 108 ? -1.536 5.723 15.961 1 98.75 108 LEU A O 1
ATOM 853 N N . THR A 1 109 ? -3.662 6.125 16.516 1 98.62 109 THR A N 1
ATOM 854 C CA . THR A 1 109 ? -3.561 5.469 17.812 1 98.62 109 THR A CA 1
ATOM 855 C C . THR A 1 109 ? -4.535 4.297 17.906 1 98.62 109 THR A C 1
ATOM 857 O O . THR A 1 109 ? -5.504 4.227 17.141 1 98.62 109 THR A O 1
ATOM 860 N N . CYS A 1 110 ? -4.234 3.381 18.75 1 98.31 110 CYS A N 1
ATOM 861 C CA . CYS A 1 110 ? -4.996 2.143 18.844 1 98.31 110 CYS A CA 1
ATOM 862 C C . CYS A 1 110 ? -5.039 1.637 20.281 1 98.31 110 CYS A C 1
ATOM 864 O O . CYS A 1 110 ? -4.035 1.692 21 1 98.31 110 CYS A O 1
ATOM 866 N N . ASP A 1 111 ? -6.211 1.149 20.641 1 97.88 111 ASP A N 1
ATOM 867 C CA . ASP A 1 111 ? -6.336 0.5 21.938 1 97.88 111 ASP A CA 1
ATOM 868 C C . ASP A 1 111 ? -5.328 -0.64 22.094 1 97.88 111 ASP A C 1
ATOM 870 O O . ASP A 1 111 ? -5.121 -1.414 21.156 1 97.88 111 ASP A O 1
ATOM 874 N N . ASN A 1 112 ? -4.82 -0.812 23.328 1 97.06 112 ASN A N 1
ATOM 875 C CA . ASN A 1 112 ? -3.727 -1.754 23.547 1 97.06 112 ASN A CA 1
ATOM 876 C C . ASN A 1 112 ? -4.176 -3.195 23.328 1 97.06 112 ASN A C 1
ATOM 878 O O . ASN A 1 112 ? -3.406 -4.016 22.812 1 97.06 112 ASN A O 1
ATOM 882 N N . ARG A 1 113 ? -5.332 -3.535 23.719 1 96.75 113 ARG A N 1
ATOM 883 C CA . ARG A 1 113 ? -5.82 -4.898 23.516 1 96.75 113 ARG A CA 1
ATOM 884 C C . ARG A 1 113 ? -5.965 -5.223 22.031 1 96.75 113 ARG A C 1
ATOM 886 O O . ARG A 1 113 ? -5.547 -6.293 21.594 1 96.75 113 ARG A O 1
ATOM 893 N N . VAL A 1 114 ? -6.527 -4.301 21.328 1 96.25 114 VAL A N 1
ATOM 894 C CA . VAL A 1 114 ? -6.715 -4.473 19.891 1 96.25 114 VAL A CA 1
ATOM 895 C C . VAL A 1 114 ? -5.355 -4.551 19.188 1 96.25 114 VAL A C 1
ATOM 897 O O . VAL A 1 114 ? -5.133 -5.422 18.344 1 96.25 114 VAL A O 1
ATOM 900 N N . LEU A 1 115 ? -4.477 -3.652 19.594 1 97.38 115 LEU A N 1
ATOM 901 C CA . LEU A 1 115 ? -3.141 -3.637 19.016 1 97.38 115 LEU A CA 1
ATOM 902 C C . LEU A 1 115 ? -2.422 -4.957 19.266 1 97.38 115 LEU A C 1
ATOM 904 O O . LEU A 1 115 ? -1.778 -5.5 18.359 1 97.38 115 LEU A O 1
ATOM 908 N N . TYR A 1 116 ? -2.568 -5.488 20.484 1 97.25 116 TYR A N 1
ATOM 909 C CA . TYR A 1 116 ? -1.953 -6.762 20.828 1 97.25 116 TYR A CA 1
ATOM 910 C C . TYR A 1 116 ? -2.432 -7.871 19.891 1 97.25 116 TYR A C 1
ATOM 912 O O . TYR A 1 116 ? -1.624 -8.633 19.359 1 97.25 116 TYR A O 1
ATOM 920 N N . GLU A 1 117 ? -3.664 -7.934 19.688 1 94.56 117 GLU A N 1
ATOM 921 C CA . GLU A 1 117 ? -4.262 -8.961 18.844 1 94.56 117 GLU A CA 1
ATOM 922 C C . GLU A 1 117 ? -3.77 -8.844 17.406 1 94.56 117 GLU A C 1
ATOM 924 O O . GLU A 1 117 ? -3.459 -9.852 16.766 1 94.56 117 GLU A O 1
ATOM 929 N N . ARG A 1 118 ? -3.709 -7.66 16.938 1 90.62 118 ARG A N 1
ATOM 930 C CA . ARG A 1 118 ? -3.252 -7.438 15.578 1 90.62 118 ARG A CA 1
ATOM 931 C C . ARG A 1 118 ? -1.798 -7.863 15.406 1 90.62 118 ARG A C 1
ATOM 933 O O . ARG A 1 118 ? -1.436 -8.469 14.398 1 90.62 118 ARG A O 1
ATOM 940 N N . LEU A 1 119 ? -0.961 -7.527 16.391 1 93.31 119 LEU A N 1
ATOM 941 C CA . LEU A 1 119 ? 0.454 -7.875 16.312 1 93.31 119 LEU A CA 1
ATOM 942 C C . LEU A 1 119 ? 0.65 -9.383 16.438 1 93.31 119 LEU A C 1
ATOM 944 O O . LEU A 1 119 ? 1.521 -9.953 15.773 1 93.31 119 LEU A O 1
ATOM 948 N N . GLU A 1 120 ? -0.186 -10.008 17.219 1 91.69 120 GLU A N 1
ATOM 949 C CA . GLU A 1 120 ? -0.156 -11.469 17.328 1 91.69 120 GLU A CA 1
ATOM 950 C C . GLU A 1 120 ? -0.533 -12.117 15.992 1 91.69 120 GLU A C 1
ATOM 952 O O . GLU A 1 120 ? 0.104 -13.086 15.57 1 91.69 120 GLU A O 1
ATOM 957 N N . ALA A 1 121 ? -1.52 -11.57 15.414 1 86.38 121 ALA A N 1
ATOM 958 C CA . ALA A 1 121 ? -1.995 -12.109 14.141 1 86.38 121 ALA A CA 1
ATOM 959 C C . ALA A 1 121 ? -0.927 -11.977 13.062 1 86.38 121 ALA A C 1
ATOM 961 O O . ALA A 1 121 ? -0.914 -12.75 12.102 1 86.38 121 ALA A O 1
ATOM 962 N N . ARG A 1 122 ? -0.002 -11.07 13.219 1 83.31 122 ARG A N 1
ATOM 963 C CA . ARG A 1 122 ? 1.104 -10.875 12.289 1 83.31 122 ARG A CA 1
ATOM 964 C C . ARG A 1 122 ? 2.27 -11.797 12.617 1 83.31 122 ARG A C 1
ATOM 966 O O . ARG A 1 122 ? 3.322 -11.727 11.977 1 83.31 122 ARG A O 1
ATOM 973 N N . ASN A 1 123 ? 2.129 -12.555 13.641 1 83 123 ASN A N 1
ATOM 974 C CA . ASN A 1 123 ? 3.131 -13.516 14.086 1 83 123 ASN A CA 1
ATOM 975 C C . ASN A 1 123 ? 4.398 -12.82 14.578 1 83 123 ASN A C 1
ATOM 977 O O . ASN A 1 123 ? 5.508 -13.273 14.297 1 83 123 ASN A O 1
ATOM 981 N N . TYR A 1 124 ? 4.184 -11.617 15.172 1 87.44 124 TYR A N 1
ATOM 982 C CA . TYR A 1 124 ? 5.309 -10.961 15.828 1 87.44 124 TYR A CA 1
ATOM 983 C C . TYR A 1 124 ? 5.773 -11.75 17.047 1 87.44 124 TYR A C 1
ATOM 985 O O . TYR A 1 124 ? 4.953 -12.305 17.781 1 87.44 124 TYR A O 1
ATOM 993 N N . PRO A 1 125 ? 7.078 -11.797 17.203 1 89.88 125 PRO A N 1
ATOM 994 C CA . PRO A 1 125 ? 7.539 -12.383 18.469 1 89.88 125 PRO A CA 1
ATOM 995 C C . PRO A 1 125 ? 7.141 -11.555 19.688 1 89.88 125 PRO A C 1
ATOM 997 O O . PRO A 1 125 ? 6.93 -10.344 19.562 1 89.88 125 PRO A O 1
ATOM 1000 N N . GLN A 1 126 ? 7.094 -12.188 20.859 1 93.06 126 GLN A N 1
ATOM 1001 C CA . GLN A 1 126 ? 6.547 -11.586 22.078 1 93.06 126 GLN A CA 1
ATOM 1002 C C . GLN A 1 126 ? 7.328 -10.336 22.484 1 93.06 126 GLN A C 1
ATOM 1004 O O . GLN A 1 126 ? 6.742 -9.359 22.938 1 93.06 126 GLN A O 1
ATOM 1009 N N . ASN A 1 127 ? 8.625 -10.398 22.375 1 92.62 127 ASN A N 1
ATOM 1010 C CA . ASN A 1 127 ? 9.43 -9.242 22.734 1 92.62 127 ASN A CA 1
ATOM 1011 C C . ASN A 1 127 ? 9.094 -8.031 21.859 1 92.62 127 ASN A C 1
ATOM 1013 O O . ASN A 1 127 ? 9.016 -6.906 22.359 1 92.62 127 ASN A O 1
ATOM 1017 N N . LYS A 1 128 ? 8.93 -8.234 20.594 1 91.94 128 LYS A N 1
ATOM 1018 C CA . LYS A 1 128 ? 8.555 -7.16 19.672 1 91.94 128 LYS A CA 1
ATOM 1019 C C . LYS A 1 128 ? 7.148 -6.648 19.969 1 91.94 128 LYS A C 1
ATOM 1021 O O . LYS A 1 128 ? 6.902 -5.441 19.938 1 91.94 128 LYS A O 1
ATOM 1026 N N . ILE A 1 129 ? 6.277 -7.523 20.344 1 95.38 129 ILE A N 1
ATOM 1027 C CA . ILE A 1 129 ? 4.926 -7.129 20.703 1 95.38 129 ILE A CA 1
ATOM 1028 C C . ILE A 1 129 ? 4.969 -6.238 21.953 1 95.38 129 ILE A C 1
ATOM 1030 O O . ILE A 1 129 ? 4.387 -5.152 21.969 1 95.38 129 ILE A O 1
ATOM 1034 N N . THR A 1 130 ? 5.699 -6.645 22.953 1 96.25 130 THR A N 1
ATOM 1035 C CA . THR A 1 130 ? 5.805 -5.906 24.219 1 96.25 130 THR A CA 1
ATOM 1036 C C . THR A 1 130 ? 6.363 -4.504 23.969 1 96.25 130 THR A C 1
ATOM 1038 O O . THR A 1 130 ? 5.855 -3.527 24.516 1 96.25 130 THR A O 1
ATOM 1041 N N . GLU A 1 131 ? 7.289 -4.426 23.156 1 95.06 131 GLU A N 1
ATOM 1042 C CA . GLU A 1 131 ? 7.91 -3.141 22.859 1 95.06 131 GLU A CA 1
ATOM 1043 C C . GLU A 1 131 ? 6.926 -2.199 22.172 1 95.06 131 GLU A C 1
ATOM 1045 O O . GLU A 1 131 ? 6.852 -1.016 22.516 1 95.06 131 GLU A O 1
ATOM 1050 N N . ASN A 1 132 ? 6.23 -2.688 21.219 1 95.88 132 ASN A N 1
ATOM 1051 C CA . ASN A 1 132 ? 5.277 -1.862 20.484 1 95.88 132 ASN A CA 1
ATOM 1052 C C . ASN A 1 132 ? 4.098 -1.451 21.359 1 95.88 132 ASN A C 1
ATOM 1054 O O . ASN A 1 132 ? 3.617 -0.321 21.281 1 95.88 132 ASN A O 1
ATOM 1058 N N . ILE A 1 133 ? 3.693 -2.354 22.234 1 98.12 133 ILE A N 1
ATOM 1059 C CA . ILE A 1 133 ? 2.615 -2.033 23.156 1 98.12 133 ILE A CA 1
ATOM 1060 C C . ILE A 1 133 ? 3.076 -0.946 24.125 1 98.12 133 ILE A C 1
ATOM 1062 O O . ILE A 1 133 ? 2.334 -0.001 24.406 1 98.12 133 ILE A O 1
ATOM 1066 N N . THR A 1 134 ? 4.266 -1.099 24.625 1 98.12 134 THR A N 1
ATOM 1067 C CA . THR A 1 134 ? 4.828 -0.094 25.531 1 98.12 134 THR A CA 1
ATOM 1068 C C . THR A 1 134 ? 4.898 1.267 24.844 1 98.12 134 THR A C 1
ATOM 1070 O O . THR A 1 134 ? 4.523 2.285 25.422 1 98.12 134 THR A O 1
ATOM 1073 N N . ALA A 1 135 ? 5.355 1.282 23.578 1 97.44 135 ALA A N 1
ATOM 1074 C CA . ALA A 1 135 ? 5.43 2.52 22.797 1 97.44 135 ALA A CA 1
ATOM 1075 C C . ALA A 1 135 ? 4.055 3.168 22.672 1 97.44 135 ALA A C 1
ATOM 1077 O O . ALA A 1 135 ? 3.928 4.391 22.766 1 97.44 135 ALA A O 1
ATOM 1078 N N . GLU A 1 136 ? 3.027 2.336 22.453 1 98.38 136 GLU A N 1
ATOM 1079 C CA . GLU A 1 136 ? 1.665 2.844 22.297 1 98.38 136 GLU A CA 1
ATOM 1080 C C . GLU A 1 136 ? 1.148 3.422 23.625 1 98.38 136 GLU A C 1
ATOM 1082 O O . GLU A 1 136 ? 0.573 4.512 23.641 1 98.38 136 GLU A O 1
ATOM 1087 N N . ILE A 1 137 ? 1.371 2.699 24.719 1 98 137 ILE A N 1
ATOM 1088 C CA . ILE A 1 137 ? 0.941 3.133 26.047 1 98 137 ILE A CA 1
ATOM 1089 C C . ILE A 1 137 ? 1.615 4.457 26.406 1 98 137 ILE A C 1
ATOM 1091 O O . ILE A 1 137 ? 0.974 5.363 26.938 1 98 137 ILE A O 1
ATOM 1095 N N . MET A 1 138 ? 2.83 4.609 26 1 98.06 138 MET A N 1
ATOM 1096 C CA . MET A 1 138 ? 3.625 5.781 26.359 1 98.06 138 MET A CA 1
ATOM 1097 C C . MET A 1 138 ? 3.42 6.906 25.344 1 98.06 138 MET A C 1
ATOM 1099 O O . MET A 1 138 ? 4.082 7.941 25.422 1 98.06 138 MET A O 1
ATOM 1103 N N . MET A 1 139 ? 2.602 6.723 24.344 1 97.88 139 MET A N 1
ATOM 1104 C CA . MET A 1 139 ? 2.281 7.719 23.328 1 97.88 139 MET A CA 1
ATOM 1105 C C . MET A 1 139 ? 3.545 8.219 22.641 1 97.88 139 MET A C 1
ATOM 1107 O O . MET A 1 139 ? 3.697 9.414 22.391 1 97.88 139 MET A O 1
ATOM 1111 N N . THR A 1 140 ? 4.453 7.254 22.344 1 97.81 140 THR A N 1
ATOM 1112 C CA . THR A 1 140 ? 5.766 7.574 21.797 1 97.81 140 THR A CA 1
ATOM 1113 C C . THR A 1 140 ? 5.629 8.273 20.438 1 97.81 140 THR A C 1
ATOM 1115 O O . THR A 1 140 ? 6.223 9.328 20.219 1 97.81 140 THR A O 1
ATOM 1118 N N . CYS A 1 141 ? 4.812 7.789 19.562 1 98.19 141 CYS A N 1
ATOM 1119 C CA . CYS A 1 141 ? 4.664 8.344 18.219 1 98.19 141 CYS A CA 1
ATOM 1120 C C . CYS A 1 141 ? 3.996 9.711 18.266 1 98.19 141 CYS A C 1
ATOM 1122 O O . CYS A 1 141 ? 4.391 10.625 17.531 1 98.19 141 CYS A O 1
ATOM 1124 N N . VAL A 1 142 ? 3.004 9.883 19.125 1 98.5 142 VAL A N 1
ATOM 1125 C CA . VAL A 1 142 ? 2.309 11.164 19.281 1 98.5 142 VAL A CA 1
ATOM 1126 C C . VAL A 1 142 ? 3.297 12.242 19.703 1 98.5 142 VAL A C 1
ATOM 1128 O O . VAL A 1 142 ? 3.381 13.305 19.078 1 98.5 142 VAL A O 1
ATOM 1131 N N . ASN A 1 143 ? 4.039 11.906 20.719 1 98.38 143 ASN A N 1
ATOM 1132 C CA . ASN A 1 143 ? 4.98 12.875 21.281 1 98.38 143 ASN A CA 1
ATOM 1133 C C . ASN A 1 143 ? 6.074 13.234 20.281 1 98.38 143 ASN A C 1
ATOM 1135 O O . ASN A 1 143 ? 6.398 14.414 20.109 1 98.38 143 ASN A O 1
ATOM 1139 N N . GLU A 1 144 ? 6.57 12.227 19.609 1 98.38 144 GLU A N 1
ATOM 1140 C CA . GLU A 1 144 ? 7.617 12.469 18.625 1 98.38 144 GLU A CA 1
ATOM 1141 C C . GLU A 1 144 ? 7.098 13.312 17.469 1 98.38 144 GLU A C 1
ATOM 1143 O O . GLU A 1 144 ? 7.812 14.18 16.953 1 98.38 144 GLU A O 1
ATOM 1148 N N . THR A 1 145 ? 5.883 13.109 17.062 1 98.69 145 THR A N 1
ATOM 1149 C CA . THR A 1 145 ? 5.289 13.883 15.969 1 98.69 145 THR A CA 1
ATOM 1150 C C . THR A 1 145 ? 5.141 15.344 16.359 1 98.69 145 THR A C 1
ATOM 1152 O O . THR A 1 145 ? 5.52 16.234 15.594 1 98.69 145 THR A O 1
ATOM 1155 N N . ARG A 1 146 ? 4.703 15.594 17.547 1 98.19 146 ARG A N 1
ATOM 1156 C CA . ARG A 1 146 ? 4.492 16.953 18.031 1 98.19 146 ARG A CA 1
ATOM 1157 C C . ARG A 1 146 ? 5.816 17.688 18.219 1 98.19 146 ARG A C 1
ATOM 1159 O O . ARG A 1 146 ? 5.891 18.906 18.078 1 98.19 146 ARG A O 1
ATOM 1166 N N . GLU A 1 147 ? 6.852 16.922 18.469 1 97.88 147 GLU A N 1
ATOM 1167 C CA . GLU A 1 147 ? 8.18 17.5 18.641 1 97.88 147 GLU A CA 1
ATOM 1168 C C . GLU A 1 147 ? 8.797 17.875 17.297 1 97.88 147 GLU A C 1
ATOM 1170 O O . GLU A 1 147 ? 9.625 18.797 17.219 1 97.88 147 GLU A O 1
ATOM 1175 N N . ASN A 1 148 ? 8.367 17.203 16.25 1 97.88 148 ASN A N 1
ATOM 1176 C CA . ASN A 1 148 ? 9.047 17.359 14.969 1 97.88 148 ASN A CA 1
ATOM 1177 C C . ASN A 1 148 ? 8.258 18.25 14.008 1 97.88 148 ASN A C 1
ATOM 1179 O O . ASN A 1 148 ? 8.805 18.734 13.023 1 97.88 148 ASN A O 1
ATOM 1183 N N . TYR A 1 149 ? 6.949 18.469 14.305 1 98.38 149 TYR A N 1
ATOM 1184 C CA . TYR A 1 149 ? 6.113 19.219 13.383 1 98.38 149 TYR A CA 1
ATOM 1185 C C . TYR A 1 149 ? 5.293 20.266 14.117 1 98.38 149 TYR A C 1
ATOM 1187 O O . TYR A 1 149 ? 5.008 20.125 15.305 1 98.38 149 TYR A O 1
ATOM 1195 N N . ASP A 1 150 ? 4.93 21.344 13.352 1 97.56 150 ASP A N 1
ATOM 1196 C CA . ASP A 1 150 ? 4.008 22.328 13.883 1 97.56 150 ASP A CA 1
ATOM 1197 C C . ASP A 1 150 ? 2.715 21.688 14.375 1 97.56 150 ASP A C 1
ATOM 1199 O O . ASP A 1 150 ? 2.135 20.844 13.68 1 97.56 150 ASP A O 1
ATOM 1203 N N . GLU A 1 151 ? 2.324 22.047 15.547 1 96.81 151 GLU A N 1
ATOM 1204 C CA . GLU A 1 151 ? 1.15 21.453 16.188 1 96.81 151 GLU A CA 1
ATOM 1205 C C . GLU A 1 151 ? -0.093 21.625 15.312 1 96.81 151 GLU A C 1
ATOM 1207 O O . GLU A 1 151 ? -0.991 20.781 15.328 1 96.81 151 GLU A O 1
ATOM 1212 N N . ASN A 1 152 ? -0.146 22.641 14.484 1 97.31 152 ASN A N 1
ATOM 1213 C CA . ASN A 1 152 ? -1.323 22.969 13.688 1 97.31 152 ASN A CA 1
ATOM 1214 C C . ASN A 1 152 ? -1.519 21.969 12.547 1 97.31 152 ASN A C 1
ATOM 1216 O O . ASN A 1 152 ? -2.596 21.906 11.953 1 97.31 152 ASN A O 1
ATOM 1220 N N . ILE A 1 153 ? -0.466 21.203 12.234 1 98.06 153 ILE A N 1
ATOM 1221 C CA . ILE A 1 153 ? -0.623 20.281 11.117 1 98.06 153 ILE A CA 1
ATOM 1222 C C . ILE A 1 153 ? -0.634 18.844 11.641 1 98.06 153 ILE A C 1
ATOM 1224 O O . ILE A 1 153 ? -0.599 17.891 10.859 1 98.06 153 ILE A O 1
ATOM 1228 N N . VAL A 1 154 ? -0.67 18.672 13.039 1 98.62 154 VAL A N 1
ATOM 1229 C CA . VAL A 1 154 ? -0.692 17.344 13.641 1 98.62 154 VAL A CA 1
ATOM 1230 C C . VAL A 1 154 ? -2.129 16.953 13.984 1 98.62 154 VAL A C 1
ATOM 1232 O O . VAL A 1 154 ? -2.842 17.719 14.641 1 98.62 154 VAL A O 1
ATOM 1235 N N . VAL A 1 155 ? -2.543 15.828 13.516 1 98.62 155 VAL A N 1
ATOM 1236 C CA . VAL A 1 155 ? -3.879 15.312 13.797 1 98.62 155 VAL A CA 1
ATOM 1237 C C . VAL A 1 155 ? -3.777 13.898 14.359 1 98.62 155 VAL A C 1
ATOM 1239 O O . VAL A 1 155 ? -3.094 13.039 13.789 1 98.62 155 VAL A O 1
ATOM 1242 N N . GLU A 1 156 ? -4.414 13.688 15.438 1 98.44 156 GLU A N 1
ATOM 1243 C CA . GLU A 1 156 ? -4.508 12.352 16.016 1 98.44 156 GLU A CA 1
ATOM 1244 C C . GLU A 1 156 ? -5.844 11.695 15.672 1 98.44 156 GLU A C 1
ATOM 1246 O O . GLU A 1 156 ? -6.902 12.305 15.844 1 98.44 156 GLU A O 1
ATOM 1251 N N . LEU A 1 157 ? -5.797 10.469 15.148 1 98.44 157 LEU A N 1
ATOM 1252 C CA . LEU A 1 157 ? -7 9.703 14.844 1 98.44 157 LEU A CA 1
ATOM 1253 C C . LEU A 1 157 ? -6.945 8.32 15.477 1 98.44 157 LEU A C 1
ATOM 1255 O O . LEU A 1 157 ? -5.898 7.668 15.469 1 98.44 157 LEU A O 1
ATOM 1259 N N . ARG A 1 158 ? -8.031 7.891 15.961 1 97.56 158 ARG A N 1
ATOM 1260 C CA . ARG A 1 158 ? -8.125 6.543 16.5 1 97.56 158 ARG A CA 1
ATOM 1261 C C . ARG A 1 158 ? -8.414 5.523 15.406 1 97.56 158 ARG A C 1
ATOM 1263 O O . ARG A 1 158 ? -9.164 5.805 14.469 1 97.56 158 ARG A O 1
ATOM 1270 N N . SER A 1 159 ? -7.824 4.406 15.508 1 96.81 159 SER A N 1
ATOM 1271 C CA . SER A 1 159 ? -8.039 3.281 14.602 1 96.81 159 SER A CA 1
ATOM 1272 C C . SER A 1 159 ? -8.031 1.956 15.352 1 96.81 159 SER A C 1
ATOM 1274 O O . SER A 1 159 ? -7.059 1.2 15.273 1 96.81 159 SER A O 1
ATOM 1276 N N . ASP A 1 160 ? -9.117 1.637 16.031 1 96.19 160 ASP A N 1
ATOM 1277 C CA . ASP A 1 160 ? -9.219 0.43 16.844 1 96.19 160 ASP A CA 1
ATOM 1278 C C . ASP A 1 160 ? -10.633 -0.145 16.797 1 96.19 160 ASP A C 1
ATOM 1280 O O . ASP A 1 160 ? -10.969 -1.029 17.594 1 96.19 160 ASP A O 1
ATOM 1284 N N . GLY A 1 161 ? -11.414 0.397 15.984 1 91.62 161 GLY A N 1
ATOM 1285 C CA . GLY A 1 161 ? -12.773 -0.093 15.828 1 91.62 161 GLY A CA 1
ATOM 1286 C C . GLY A 1 161 ? -13.766 0.617 16.719 1 91.62 161 GLY A C 1
ATOM 1287 O O . GLY A 1 161 ? -14.977 0.427 16.594 1 91.62 161 GLY A O 1
ATOM 1288 N N . SER A 1 162 ? -13.344 1.457 17.578 1 93.44 162 SER A N 1
ATOM 1289 C CA . SER A 1 162 ? -14.211 2.121 18.547 1 93.44 162 SER A CA 1
ATOM 1290 C C . SER A 1 162 ? -15.156 3.107 17.875 1 93.44 162 SER A C 1
ATOM 1292 O O . SER A 1 162 ? -16.219 3.422 18.406 1 93.44 162 SER A O 1
ATOM 1294 N N . GLY A 1 163 ? -14.805 3.627 16.688 1 91.75 163 GLY A N 1
ATOM 1295 C CA . GLY A 1 163 ? -15.633 4.574 15.969 1 91.75 163 GLY A CA 1
ATOM 1296 C C . GLY A 1 163 ? -16.672 3.906 15.094 1 91.75 163 GLY A C 1
ATOM 1297 O O . GLY A 1 163 ? -17.328 4.57 14.289 1 91.75 163 GLY A O 1
ATOM 1298 N N . GLY A 1 164 ? -16.781 2.586 15.211 1 89.94 164 GLY A N 1
ATOM 1299 C CA . GLY A 1 164 ? -17.766 1.866 14.422 1 89.94 164 GLY A CA 1
ATOM 1300 C C . GLY A 1 164 ? -17.172 1.134 13.234 1 89.94 164 GLY A C 1
ATOM 1301 O O . GLY A 1 164 ? -15.945 1.153 13.039 1 89.94 164 GLY A O 1
ATOM 1302 N N . GLU A 1 165 ? -18.016 0.544 12.43 1 83.56 165 GLU A N 1
ATOM 1303 C CA . GLU A 1 165 ? -17.609 -0.33 11.336 1 83.56 165 GLU A CA 1
ATOM 1304 C C . GLU A 1 165 ? -16.922 0.46 10.227 1 83.56 165 GLU A C 1
ATOM 1306 O O . GLU A 1 165 ? -16.062 -0.073 9.508 1 83.56 165 GLU A O 1
ATOM 1311 N N . ASN A 1 166 ? -17.219 1.752 10.164 1 89.5 166 ASN A N 1
ATOM 1312 C CA . ASN A 1 166 ? -16.688 2.568 9.086 1 89.5 166 ASN A CA 1
ATOM 1313 C C . ASN A 1 166 ? -15.594 3.518 9.586 1 89.5 166 ASN A C 1
ATOM 1315 O O . ASN A 1 166 ? -15.297 4.523 8.945 1 89.5 166 ASN A O 1
ATOM 1319 N N . GLU A 1 167 ? -14.984 3.18 10.695 1 93.75 167 GLU A N 1
ATOM 1320 C CA . GLU A 1 167 ? -14.023 4.07 11.336 1 93.75 167 GLU A CA 1
ATOM 1321 C C . GLU A 1 167 ? -12.883 4.418 10.383 1 93.75 167 GLU A C 1
ATOM 1323 O O . GLU A 1 167 ? -12.523 5.59 10.242 1 93.75 167 GLU A O 1
ATOM 1328 N N . VAL A 1 168 ? -12.312 3.422 9.758 1 93.25 168 VAL A N 1
ATOM 1329 C CA . VAL A 1 168 ? -11.172 3.633 8.867 1 93.25 168 VAL A CA 1
ATOM 1330 C C . VAL A 1 168 ? -11.594 4.484 7.676 1 93.25 168 VAL A C 1
ATOM 1332 O O . VAL A 1 168 ? -10.914 5.457 7.324 1 93.25 168 VAL A O 1
ATOM 1335 N N . GLU A 1 169 ? -12.727 4.184 7.09 1 91.12 169 GLU A N 1
ATOM 1336 C CA . GLU A 1 169 ? -13.227 4.93 5.945 1 91.12 169 GLU A CA 1
ATOM 1337 C C . GLU A 1 169 ? -13.516 6.383 6.312 1 91.12 169 GLU A C 1
ATOM 1339 O O . GLU A 1 169 ? -13.234 7.297 5.531 1 91.12 169 GLU A O 1
ATOM 1344 N N . ASP A 1 170 ? -14.055 6.527 7.477 1 94.19 170 ASP A N 1
ATOM 1345 C CA . ASP A 1 170 ? -14.336 7.879 7.949 1 94.19 170 ASP A CA 1
ATOM 1346 C C . ASP A 1 170 ? -13.047 8.68 8.117 1 94.19 170 ASP A C 1
ATOM 1348 O O . ASP A 1 170 ? -12.984 9.852 7.727 1 94.19 170 ASP A O 1
ATOM 1352 N N . ASN A 1 171 ? -12.078 8.047 8.742 1 97.06 171 ASN A N 1
ATOM 1353 C CA . ASN A 1 171 ? -10.773 8.688 8.867 1 97.06 171 ASN A CA 1
ATOM 1354 C C . ASN A 1 171 ? -10.211 9.094 7.512 1 97.06 171 ASN A C 1
ATOM 1356 O O . ASN A 1 171 ? -9.781 10.234 7.328 1 97.06 171 ASN A O 1
ATOM 1360 N N . VAL A 1 172 ? -10.258 8.164 6.578 1 96.44 172 VAL A N 1
ATOM 1361 C CA . VAL A 1 172 ? -9.695 8.352 5.242 1 96.44 172 VAL A CA 1
ATOM 1362 C C . VAL A 1 172 ? -10.438 9.484 4.531 1 96.44 172 VAL A C 1
ATOM 1364 O O . VAL A 1 172 ? -9.812 10.344 3.896 1 96.44 172 VAL A O 1
ATOM 1367 N N . HIS A 1 173 ? -11.695 9.508 4.668 1 94.69 173 HIS A N 1
ATOM 1368 C CA . HIS A 1 173 ? -12.5 10.547 4.035 1 94.69 173 HIS A CA 1
ATOM 1369 C C . HIS A 1 173 ? -12.148 11.922 4.574 1 94.69 173 HIS A C 1
ATOM 1371 O O . HIS A 1 173 ? -12.039 12.891 3.811 1 94.69 173 HIS A O 1
ATOM 1377 N N . ARG A 1 174 ? -11.953 11.961 5.852 1 96.12 174 ARG A N 1
ATOM 1378 C CA . ARG A 1 174 ? -11.57 13.219 6.48 1 96.12 174 ARG A CA 1
ATOM 1379 C C . ARG A 1 174 ? -10.242 13.727 5.93 1 96.12 174 ARG A C 1
ATOM 1381 O O . ARG A 1 174 ? -10.109 14.898 5.582 1 96.12 174 ARG A O 1
ATOM 1388 N N . ILE A 1 175 ? -9.305 12.859 5.832 1 97.75 175 ILE A N 1
ATOM 1389 C CA . ILE A 1 175 ? -7.984 13.227 5.336 1 97.75 175 ILE A CA 1
ATOM 1390 C C . ILE A 1 175 ? -8.078 13.633 3.867 1 97.75 175 ILE A C 1
ATOM 1392 O O . ILE A 1 175 ? -7.453 14.609 3.445 1 97.75 175 ILE A O 1
ATOM 1396 N N . ALA A 1 176 ? -8.883 12.875 3.096 1 96.44 176 ALA A N 1
ATOM 1397 C CA . ALA A 1 17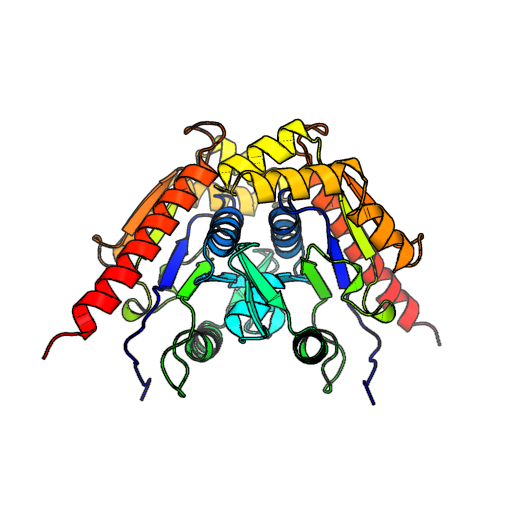6 ? -9.055 13.164 1.676 1 96.44 176 ALA A CA 1
ATOM 1398 C C . ALA A 1 176 ? -9.672 14.547 1.469 1 96.44 176 ALA A C 1
ATOM 1400 O O . ALA A 1 176 ? -9.258 15.289 0.581 1 96.44 176 ALA A O 1
ATOM 1401 N N . GLN A 1 177 ? -10.625 14.859 2.277 1 95.62 177 GLN A N 1
ATOM 1402 C CA . GLN A 1 177 ? -11.258 16.172 2.189 1 95.62 177 GLN A CA 1
ATOM 1403 C C . GLN A 1 177 ? -10.266 17.281 2.506 1 95.62 177 GLN A C 1
ATOM 1405 O O . GLN A 1 177 ? -10.258 18.328 1.838 1 95.62 177 GLN A O 1
ATOM 1410 N N . TRP A 1 178 ? -9.539 17.078 3.516 1 97.44 178 TRP A N 1
ATOM 1411 C CA . TRP A 1 178 ? -8.508 18.047 3.859 1 97.44 178 TRP A CA 1
ATOM 1412 C C . TRP A 1 178 ? -7.547 18.266 2.693 1 97.44 178 TRP A C 1
ATOM 1414 O O . TRP A 1 178 ? -7.211 19.406 2.361 1 97.44 178 TRP A O 1
ATOM 1424 N N . ALA A 1 179 ? -7.082 17.156 2.08 1 97.25 179 ALA A N 1
ATOM 1425 C CA . ALA A 1 179 ? -6.141 17.219 0.966 1 97.25 179 ALA A CA 1
ATOM 1426 C C . ALA A 1 179 ? -6.734 17.984 -0.213 1 97.25 179 ALA A C 1
ATOM 1428 O O . ALA A 1 179 ? -6.047 18.781 -0.852 1 97.25 179 ALA A O 1
ATOM 1429 N N . ALA A 1 180 ? -7.992 17.719 -0.481 1 94.88 180 ALA A N 1
ATOM 1430 C CA . ALA A 1 180 ? -8.68 18.406 -1.569 1 94.88 180 ALA A CA 1
ATOM 1431 C C . ALA A 1 180 ? -8.75 19.906 -1.303 1 94.88 180 ALA A C 1
ATOM 1433 O O . ALA A 1 180 ? -8.523 20.719 -2.207 1 94.88 180 ALA A O 1
ATOM 1434 N N . GLN A 1 181 ? -9.078 20.25 -0.076 1 95.44 181 GLN A N 1
ATOM 1435 C CA . GLN A 1 181 ? -9.148 21.656 0.293 1 95.44 181 GLN A CA 1
ATOM 1436 C C . GLN A 1 181 ? -7.773 22.312 0.198 1 95.44 181 GLN A C 1
ATOM 1438 O O . GLN A 1 181 ? -7.656 23.453 -0.251 1 95.44 181 GLN A O 1
ATOM 1443 N N . TRP A 1 182 ? -6.723 21.625 0.62 1 96.19 182 TRP A N 1
ATOM 1444 C CA . TRP A 1 182 ? -5.352 22.125 0.52 1 96.19 182 TRP A CA 1
ATOM 1445 C C . TRP A 1 182 ? -5.012 22.5 -0.919 1 96.19 182 TRP A C 1
ATOM 1447 O O . TRP A 1 182 ? -4.457 23.562 -1.175 1 96.19 182 TRP A O 1
ATOM 1457 N N . THR A 1 183 ? -5.344 21.578 -1.831 1 94.62 183 THR A N 1
ATOM 1458 C CA . THR A 1 183 ? -5.055 21.781 -3.246 1 94.62 183 THR A CA 1
ATOM 1459 C C . THR A 1 183 ? -5.836 22.969 -3.789 1 94.62 183 THR A C 1
ATOM 1461 O O . THR A 1 183 ? -5.293 23.781 -4.543 1 94.62 183 THR A O 1
ATOM 1464 N N . ARG A 1 184 ? -7.105 23.156 -3.369 1 93.12 184 ARG A N 1
ATOM 1465 C CA . ARG A 1 184 ? -7.93 24.281 -3.801 1 93.12 184 ARG A CA 1
ATOM 1466 C C . ARG A 1 184 ? -7.367 25.594 -3.295 1 93.12 184 ARG A C 1
ATOM 1468 O O . ARG A 1 184 ? -7.344 26.594 -4.027 1 93.12 184 ARG A O 1
ATOM 1475 N N . ASP A 1 185 ? -6.973 25.562 -2.082 1 92.38 185 ASP A N 1
ATOM 1476 C CA . ASP A 1 185 ? -6.406 26.766 -1.488 1 92.38 185 ASP A CA 1
ATOM 1477 C C . ASP A 1 185 ? -5.125 27.188 -2.205 1 92.38 185 ASP A C 1
ATOM 1479 O O . ASP A 1 185 ? -4.867 28.375 -2.385 1 92.38 185 ASP A O 1
ATOM 1483 N N . ARG A 1 186 ? -4.355 26.219 -2.648 1 89.06 186 ARG A N 1
ATOM 1484 C CA . ARG A 1 186 ? -3.119 26.5 -3.375 1 89.06 186 ARG A CA 1
ATOM 1485 C C . ARG A 1 186 ? -3.41 27.078 -4.754 1 89.06 186 ARG A C 1
ATOM 1487 O O . ARG A 1 186 ? -2.717 27.984 -5.207 1 89.06 186 ARG A O 1
ATOM 1494 N N . GLU A 1 187 ? -4.352 26.469 -5.434 1 84.5 187 GLU A N 1
ATOM 1495 C CA . GLU A 1 187 ? -4.73 26.953 -6.762 1 84.5 187 GLU A CA 1
ATOM 1496 C C . GLU A 1 187 ? -5.309 28.359 -6.699 1 84.5 187 GLU A C 1
ATOM 1498 O O . GLU A 1 187 ? -5.066 29.172 -7.594 1 84.5 187 GLU A O 1
ATOM 1503 N N . ALA A 1 188 ? -6.09 28.672 -5.664 1 84.69 188 ALA A N 1
ATOM 1504 C CA . ALA A 1 188 ? -6.715 29.984 -5.5 1 84.69 188 ALA A CA 1
ATOM 1505 C C . ALA A 1 188 ? -5.684 31.031 -5.121 1 84.69 188 ALA A C 1
ATOM 1507 O O . ALA A 1 188 ? -5.867 32.219 -5.398 1 84.69 188 ALA A O 1
ATOM 1508 N N . GLY A 1 189 ? -4.734 30.625 -4.27 1 70.5 189 GLY A N 1
ATOM 1509 C CA . GLY A 1 189 ? -3.717 31.562 -3.84 1 70.5 189 GLY A CA 1
ATOM 1510 C C . GLY A 1 189 ? -2.662 31.828 -4.898 1 70.5 189 GLY A C 1
ATOM 1511 O O . GLY A 1 189 ? -1.847 32.75 -4.754 1 70.5 189 GLY A O 1
ATOM 1512 N N . VAL A 1 190 ? -2.211 31.031 -5.816 1 59.34 190 VAL A N 1
ATOM 1513 C CA . VAL A 1 190 ? -1.294 31.297 -6.922 1 59.34 190 VAL A CA 1
ATOM 1514 C C . VAL A 1 190 ? -1.923 32.281 -7.898 1 59.34 190 VAL A C 1
ATOM 1516 O O . VAL A 1 190 ? -1.28 32.719 -8.859 1 59.34 190 VAL A O 1
ATOM 1519 N N . HIS A 1 191 ? -3.135 32.469 -8.031 1 42.66 191 HIS A N 1
ATOM 1520 C CA . HIS A 1 191 ? -3.525 33.594 -8.836 1 42.66 191 HIS A CA 1
ATOM 1521 C C . HIS A 1 191 ? -3.164 34.906 -8.141 1 42.66 191 HIS A C 1
ATOM 1523 O O . HIS A 1 191 ? -3.623 35.969 -8.547 1 42.66 191 HIS A O 1
ATOM 1529 N N . ASP A 1 192 ? -2.584 34.938 -7.117 1 34.62 192 ASP A N 1
ATOM 1530 C CA . ASP A 1 192 ? -2.312 36.312 -6.691 1 34.62 192 ASP A CA 1
ATOM 1531 C C . ASP A 1 192 ? -1.379 37.031 -7.676 1 34.62 192 ASP A C 1
ATOM 1533 O O . ASP A 1 192 ? -0.512 36.375 -8.281 1 34.62 192 ASP A O 1
ATOM 1537 N N . GLU A 1 193 ? -1.402 38.531 -7.898 1 30.83 193 GLU A N 1
ATOM 1538 C CA . GLU A 1 193 ? -0.685 39.5 -8.742 1 30.83 193 GLU A CA 1
ATOM 1539 C C . GLU A 1 193 ? 0.825 39.312 -8.609 1 30.83 193 GLU A C 1
ATOM 1541 O O . GLU A 1 193 ? 1.331 39.031 -7.516 1 30.83 193 GLU A O 1
ATOM 1546 N N . MET B 1 1 ? 16.344 -7.641 -26.141 1 34.78 1 MET B N 1
ATOM 1547 C CA . MET B 1 1 ? 16.375 -9.039 -25.719 1 34.78 1 MET B CA 1
ATOM 1548 C C . MET B 1 1 ? 16.109 -9.164 -24.219 1 34.78 1 MET B C 1
ATOM 1550 O O . MET B 1 1 ? 16.797 -8.555 -23.406 1 34.78 1 MET B O 1
ATOM 1554 N N . THR B 1 2 ? 14.844 -9.203 -23.781 1 48.28 2 THR B N 1
ATOM 1555 C CA . THR B 1 2 ? 14.477 -9.156 -22.359 1 48.28 2 THR B CA 1
ATOM 1556 C C . THR B 1 2 ? 15.281 -10.18 -21.562 1 48.28 2 THR B C 1
ATOM 1558 O O . THR B 1 2 ? 15.242 -11.375 -21.859 1 48.28 2 THR B O 1
ATOM 1561 N N . THR B 1 3 ? 16.469 -9.797 -21.188 1 51.69 3 THR B N 1
ATOM 1562 C CA . THR B 1 3 ? 17.297 -10.711 -20.406 1 51.69 3 THR B CA 1
ATOM 1563 C C . THR B 1 3 ? 16.5 -11.297 -19.25 1 51.69 3 THR B C 1
ATOM 1565 O O . THR B 1 3 ? 15.766 -10.586 -18.562 1 51.69 3 THR B O 1
ATOM 1568 N N . HIS B 1 4 ? 16.047 -12.508 -19.484 1 69.88 4 HIS B N 1
ATOM 1569 C CA . HIS B 1 4 ? 15.352 -13.188 -18.391 1 69.88 4 HIS B CA 1
ATOM 1570 C C . HIS B 1 4 ? 16.328 -13.891 -17.469 1 69.88 4 HIS B C 1
ATOM 1572 O O . HIS B 1 4 ? 17.062 -14.797 -17.891 1 69.88 4 HIS B O 1
ATOM 1578 N N . HIS B 1 5 ? 16.578 -13.266 -16.359 1 79.56 5 HIS B N 1
ATOM 1579 C CA . HIS B 1 5 ? 17.391 -13.891 -15.328 1 79.56 5 HIS B CA 1
ATOM 1580 C C . HIS B 1 5 ? 16.562 -14.82 -14.453 1 79.56 5 HIS B C 1
ATOM 1582 O O . HIS B 1 5 ? 15.398 -14.539 -14.172 1 79.56 5 HIS B O 1
ATOM 1588 N N . PRO B 1 6 ? 17.156 -15.961 -14.172 1 87.38 6 PRO B N 1
ATOM 1589 C CA . PRO B 1 6 ? 16.438 -16.781 -13.195 1 87.38 6 PRO B CA 1
ATOM 1590 C C . PRO B 1 6 ? 16.188 -16.047 -11.883 1 87.38 6 PRO B C 1
ATOM 1592 O O . PRO B 1 6 ? 17.109 -15.531 -11.266 1 87.38 6 PRO B O 1
ATOM 1595 N N . ARG B 1 7 ? 15.062 -16.031 -11.484 1 90.88 7 ARG B N 1
ATOM 1596 C CA . ARG B 1 7 ? 14.68 -15.266 -10.305 1 90.88 7 ARG B CA 1
ATOM 1597 C C . ARG B 1 7 ? 14.891 -16.078 -9.031 1 90.88 7 ARG B C 1
ATOM 1599 O O . ARG B 1 7 ? 14.727 -17.297 -9.039 1 90.88 7 ARG B O 1
ATOM 1606 N N . ARG B 1 8 ? 15.25 -15.383 -7.918 1 90.94 8 ARG B N 1
ATOM 1607 C CA . ARG B 1 8 ? 15.453 -15.992 -6.609 1 90.94 8 ARG B CA 1
ATOM 1608 C C . ARG B 1 8 ? 14.227 -15.805 -5.723 1 90.94 8 ARG B C 1
ATOM 1610 O O . ARG B 1 8 ? 14.094 -16.453 -4.684 1 90.94 8 ARG B O 1
ATOM 1617 N N . HIS B 1 9 ? 13.32 -14.883 -6.121 1 95.75 9 HIS B N 1
ATOM 1618 C CA . HIS B 1 9 ? 12.102 -14.586 -5.387 1 95.75 9 HIS B CA 1
ATOM 1619 C C . HIS B 1 9 ? 10.891 -14.57 -6.312 1 95.75 9 HIS B C 1
ATOM 1621 O O . HIS B 1 9 ? 11.008 -14.25 -7.496 1 95.75 9 HIS B O 1
ATOM 1627 N N . PRO B 1 10 ? 9.734 -14.953 -5.816 1 97.75 10 PRO B N 1
ATOM 1628 C CA . PRO B 1 10 ? 8.57 -15.109 -6.688 1 97.75 10 PRO B CA 1
ATOM 1629 C C . PRO B 1 10 ? 7.883 -13.781 -6.996 1 97.75 10 PRO B C 1
ATOM 1631 O O . PRO B 1 10 ? 8.117 -12.781 -6.305 1 97.75 10 PRO B O 1
ATOM 1634 N N . ILE B 1 11 ? 7.117 -13.797 -8.023 1 98.25 11 ILE B N 1
ATOM 1635 C CA . ILE B 1 11 ? 6.18 -12.727 -8.352 1 98.25 11 ILE B CA 1
ATOM 1636 C C . ILE B 1 11 ? 4.75 -13.227 -8.18 1 98.25 11 ILE B C 1
ATOM 1638 O O . ILE B 1 11 ? 4.34 -14.188 -8.844 1 98.25 11 ILE B O 1
ATOM 1642 N N . ILE B 1 12 ? 4 -12.555 -7.309 1 98.75 12 ILE B N 1
ATOM 1643 C CA . ILE B 1 12 ? 2.635 -12.945 -6.977 1 98.75 12 ILE B CA 1
ATOM 1644 C C . ILE B 1 12 ? 1.66 -11.883 -7.477 1 98.75 12 ILE B C 1
ATOM 1646 O O . ILE B 1 12 ? 1.844 -10.688 -7.211 1 98.75 12 ILE B O 1
ATOM 1650 N N . LEU B 1 13 ? 0.689 -12.297 -8.227 1 98.88 13 LEU B N 1
ATOM 1651 C CA . LEU B 1 13 ? -0.404 -11.414 -8.617 1 98.88 13 LEU B CA 1
ATOM 1652 C C . LEU B 1 13 ? -1.577 -11.539 -7.652 1 98.88 13 LEU B C 1
ATOM 1654 O O . LEU B 1 13 ? -2.045 -12.648 -7.379 1 98.88 13 LEU B O 1
ATOM 1658 N N . ILE B 1 14 ? -1.964 -10.461 -7.059 1 98.75 14 ILE B N 1
ATOM 1659 C CA . ILE B 1 14 ? -3.221 -10.398 -6.32 1 98.75 14 ILE B CA 1
ATOM 1660 C C . ILE B 1 14 ? -4.246 -9.586 -7.109 1 98.75 14 ILE B C 1
ATOM 1662 O O . ILE B 1 14 ? -4.047 -8.391 -7.348 1 98.75 14 ILE B O 1
ATOM 1666 N N . THR B 1 15 ? -5.312 -10.281 -7.527 1 98.69 15 THR B N 1
ATOM 1667 C CA . THR B 1 15 ? -6.316 -9.664 -8.383 1 98.69 15 THR B CA 1
ATOM 1668 C C . THR B 1 15 ? -7.723 -9.922 -7.852 1 98.69 15 THR B C 1
ATOM 1670 O O . THR B 1 15 ? -7.887 -10.602 -6.836 1 98.69 15 THR B O 1
ATOM 1673 N N . GLY B 1 16 ? -8.719 -9.266 -8.461 1 98.31 16 GLY B N 1
ATOM 1674 C CA . GLY B 1 16 ? -10.109 -9.281 -8.039 1 98.31 16 GLY B CA 1
ATOM 1675 C C . GLY B 1 16 ? -10.828 -7.969 -8.312 1 98.31 16 GLY B C 1
ATOM 1676 O O . GLY B 1 16 ? -10.188 -6.961 -8.617 1 98.31 16 GLY B O 1
ATOM 1677 N N . THR B 1 17 ? -12.133 -8.055 -8.133 1 97.56 17 THR B N 1
ATOM 1678 C CA . THR B 1 17 ? -12.953 -6.863 -8.328 1 97.56 17 THR B CA 1
ATOM 1679 C C . THR B 1 17 ? -12.586 -5.777 -7.32 1 97.56 17 THR B C 1
ATOM 1681 O O . THR B 1 17 ? -12.25 -6.078 -6.172 1 97.56 17 THR B O 1
ATOM 1684 N N . PRO B 1 18 ? -12.617 -4.48 -7.777 1 94.38 18 PRO B N 1
ATOM 1685 C CA . PRO B 1 18 ? -12.406 -3.416 -6.793 1 94.38 18 PRO B CA 1
ATOM 1686 C C . PRO B 1 18 ? -13.242 -3.609 -5.527 1 94.38 18 PRO B C 1
ATOM 1688 O O . PRO B 1 18 ? -14.43 -3.912 -5.613 1 94.38 18 PRO B O 1
ATOM 1691 N N . GLY B 1 19 ? -12.617 -3.492 -4.348 1 93.62 19 GLY B N 1
ATOM 1692 C CA . GLY B 1 19 ? -13.336 -3.627 -3.09 1 93.62 19 GLY B CA 1
ATOM 1693 C C . GLY B 1 19 ? -13.156 -4.984 -2.441 1 93.62 19 GLY B C 1
ATOM 1694 O O . GLY B 1 19 ? -13.594 -5.199 -1.307 1 93.62 19 GLY B O 1
ATOM 1695 N N . THR B 1 20 ? -12.445 -5.895 -3.082 1 97 20 THR B N 1
ATOM 1696 C CA . THR B 1 20 ? -12.328 -7.254 -2.564 1 97 20 THR B CA 1
ATOM 1697 C C . THR B 1 20 ? -11.203 -7.348 -1.535 1 97 20 THR B C 1
ATOM 1699 O O . THR B 1 20 ? -11.062 -8.359 -0.853 1 97 20 THR B O 1
ATOM 1702 N N . GLY B 1 21 ? -10.352 -6.375 -1.486 1 94 21 GLY B N 1
ATOM 1703 C CA . GLY B 1 21 ? -9.32 -6.375 -0.459 1 94 21 GLY B CA 1
ATOM 1704 C C . GLY B 1 21 ? -7.934 -6.633 -1.006 1 94 21 GLY B C 1
ATOM 1705 O O . GLY B 1 21 ? -7.051 -7.094 -0.279 1 94 21 GLY B O 1
ATOM 1706 N N . LYS B 1 22 ? -7.645 -6.352 -2.225 1 95.56 22 LYS B N 1
ATOM 1707 C CA . LYS B 1 22 ? -6.355 -6.602 -2.863 1 95.56 22 LYS B CA 1
ATOM 1708 C C . LYS B 1 22 ? -5.238 -5.832 -2.164 1 95.56 22 LYS B C 1
ATOM 1710 O O . LYS B 1 22 ? -4.25 -6.426 -1.727 1 95.56 22 LYS B O 1
ATOM 1715 N N . THR B 1 23 ? -5.461 -4.562 -2.061 1 92.12 23 THR B N 1
ATOM 1716 C CA . THR B 1 23 ? -4.43 -3.686 -1.516 1 92.12 23 THR B CA 1
ATOM 1717 C C . THR B 1 23 ? -4.129 -4.043 -0.063 1 92.12 23 THR B C 1
ATOM 1719 O O . THR B 1 23 ? -2.967 -4.066 0.35 1 92.12 23 THR B O 1
ATOM 1722 N N . LEU B 1 24 ? -5.18 -4.305 0.712 1 88.81 24 LEU B N 1
ATOM 1723 C CA . LEU B 1 24 ? -4.98 -4.734 2.092 1 88.81 24 LEU B CA 1
ATOM 1724 C C . LEU B 1 24 ? -4.16 -6.016 2.148 1 88.81 24 LEU B C 1
ATOM 1726 O O . LEU B 1 24 ? -3.166 -6.09 2.875 1 88.81 24 LEU B O 1
ATOM 1730 N N . HIS B 1 25 ? -4.523 -7.02 1.358 1 95.5 25 HIS B N 1
ATOM 1731 C CA . HIS B 1 25 ? -3.787 -8.281 1.319 1 95.5 25 HIS B CA 1
ATOM 1732 C C . HIS B 1 25 ? -2.34 -8.055 0.892 1 95.5 25 HIS B C 1
ATOM 1734 O O . HIS B 1 25 ? -1.416 -8.586 1.517 1 95.5 25 HIS B O 1
ATOM 1740 N N . ALA B 1 26 ? -2.158 -7.273 -0.158 1 96.25 26 ALA B N 1
ATOM 1741 C CA . ALA B 1 26 ? -0.825 -7.043 -0.707 1 96.25 26 ALA B CA 1
ATOM 1742 C C . ALA B 1 26 ? 0.075 -6.348 0.312 1 96.25 26 ALA B C 1
ATOM 1744 O O . ALA B 1 26 ? 1.23 -6.738 0.495 1 96.25 26 ALA B O 1
ATOM 1745 N N . SER B 1 27 ? -0.47 -5.371 0.982 1 90.19 27 SER B N 1
ATOM 1746 C CA . SER B 1 27 ? 0.31 -4.609 1.953 1 90.19 27 SER B CA 1
ATOM 1747 C C . SER B 1 27 ? 0.693 -5.473 3.15 1 90.19 27 SER B C 1
ATOM 1749 O O . SER B 1 27 ? 1.831 -5.418 3.621 1 90.19 27 SER B O 1
ATOM 1751 N N . LEU B 1 28 ? -0.249 -6.215 3.658 1 90.31 28 LEU B N 1
ATOM 1752 C CA . LEU B 1 28 ? 0.033 -7.09 4.789 1 90.31 28 LEU B CA 1
ATOM 1753 C C . LEU B 1 28 ? 1.049 -8.164 4.406 1 90.31 28 LEU B C 1
ATOM 1755 O O . LEU B 1 28 ? 1.939 -8.492 5.195 1 90.31 28 LEU B O 1
ATOM 1759 N N . LEU B 1 29 ? 0.921 -8.656 3.203 1 94.56 29 LEU B N 1
ATOM 1760 C CA . LEU B 1 29 ? 1.861 -9.664 2.725 1 94.56 29 LEU B CA 1
ATOM 1761 C C . LEU B 1 29 ? 3.273 -9.094 2.641 1 94.56 29 LEU B C 1
ATOM 1763 O O . LEU B 1 29 ? 4.234 -9.742 3.062 1 94.56 29 LEU B O 1
ATOM 1767 N N . ALA B 1 30 ? 3.412 -7.934 2.1 1 92.88 30 ALA B N 1
ATOM 1768 C CA . ALA B 1 30 ? 4.711 -7.277 1.99 1 92.88 30 ALA B CA 1
ATOM 1769 C C . ALA B 1 30 ? 5.309 -7.008 3.367 1 92.88 30 ALA B C 1
ATOM 1771 O O . ALA B 1 30 ? 6.531 -7.07 3.545 1 92.88 30 ALA B O 1
ATOM 1772 N N . SER B 1 31 ? 4.422 -6.703 4.309 1 84.38 31 SER B N 1
ATOM 1773 C CA . SER B 1 31 ? 4.883 -6.43 5.664 1 84.38 31 SER B CA 1
ATOM 1774 C C . SER B 1 31 ? 5.336 -7.707 6.363 1 84.38 31 SER B C 1
ATOM 1776 O O . SER B 1 31 ? 6.238 -7.676 7.199 1 84.38 31 SER B O 1
ATOM 1778 N N . GLU B 1 32 ? 4.711 -8.766 6.023 1 84.19 32 GLU B N 1
ATOM 1779 C CA . GLU B 1 32 ? 5.016 -10.039 6.66 1 84.19 32 GLU B CA 1
ATOM 1780 C C . GLU B 1 32 ? 6.266 -10.672 6.055 1 84.19 32 GLU B C 1
ATOM 1782 O O . GLU B 1 32 ? 6.957 -11.453 6.715 1 84.19 32 GLU B O 1
ATOM 1787 N N . SER B 1 33 ? 6.512 -10.305 4.809 1 87 33 SER B N 1
ATOM 1788 C CA . SER B 1 33 ? 7.656 -10.891 4.117 1 87 33 SER B CA 1
ATOM 1789 C C . SER B 1 33 ? 8.734 -9.844 3.848 1 87 33 SER B C 1
ATOM 1791 O O . SER B 1 33 ? 8.484 -8.859 3.148 1 87 33 SER B O 1
ATOM 1793 N N . ASP B 1 34 ? 9.891 -10.125 4.215 1 82.69 34 ASP B N 1
ATOM 1794 C CA . ASP B 1 34 ? 10.992 -9.195 3.998 1 82.69 34 ASP B CA 1
ATOM 1795 C C . ASP B 1 34 ? 11.492 -9.266 2.559 1 82.69 34 ASP B C 1
ATOM 1797 O O . ASP B 1 34 ? 12.242 -8.398 2.113 1 82.69 34 ASP B O 1
ATOM 1801 N N . GLU B 1 35 ? 10.984 -10.242 1.89 1 89.75 35 GLU B N 1
ATOM 1802 C CA . GLU B 1 35 ? 11.547 -10.477 0.562 1 89.75 35 GLU B CA 1
ATOM 1803 C C . GLU B 1 35 ? 10.594 -9.984 -0.53 1 89.75 35 GLU B C 1
ATOM 1805 O O . GLU B 1 35 ? 10.945 -10 -1.713 1 89.75 35 GLU B O 1
ATOM 1810 N N . LEU B 1 36 ? 9.406 -9.57 -0.124 1 96.12 36 LEU B N 1
ATOM 1811 C CA . LEU B 1 36 ? 8.422 -9.188 -1.127 1 96.12 36 LEU B CA 1
ATOM 1812 C C . LEU B 1 36 ? 8.133 -7.691 -1.068 1 96.12 36 LEU B C 1
ATOM 1814 O O . LEU B 1 36 ? 8.023 -7.117 0.018 1 96.12 36 LEU B O 1
ATOM 1818 N N . VAL B 1 37 ? 8.055 -7.102 -2.271 1 96.31 37 VAL B N 1
ATOM 1819 C CA . VAL B 1 37 ? 7.73 -5.684 -2.404 1 96.31 37 VAL B CA 1
ATOM 1820 C C . VAL B 1 37 ? 6.352 -5.523 -3.039 1 96.31 37 VAL B C 1
ATOM 1822 O O . VAL B 1 37 ? 6.02 -6.219 -4.004 1 96.31 37 VAL B O 1
ATOM 1825 N N . HIS B 1 38 ? 5.562 -4.637 -2.422 1 96.62 38 HIS B N 1
ATOM 1826 C CA . HIS B 1 38 ? 4.23 -4.352 -2.947 1 96.62 38 HIS B CA 1
ATOM 1827 C C . HIS B 1 38 ? 4.297 -3.375 -4.117 1 96.62 38 HIS B C 1
ATOM 1829 O O . HIS B 1 38 ? 4.766 -2.242 -3.963 1 96.62 38 HIS B O 1
ATOM 1835 N N . LEU B 1 39 ? 3.852 -3.781 -5.309 1 97.06 39 LEU B N 1
ATOM 1836 C CA . LEU B 1 39 ? 3.715 -2.93 -6.484 1 97.06 39 LEU B CA 1
ATOM 1837 C C . LEU B 1 39 ? 2.25 -2.6 -6.75 1 97.06 39 LEU B C 1
ATOM 1839 O O . LEU B 1 39 ? 1.553 -3.355 -7.43 1 97.06 39 LEU B O 1
ATOM 1843 N N . ASN B 1 40 ? 1.801 -1.528 -6.188 1 95.62 40 ASN B N 1
ATOM 1844 C CA . ASN B 1 40 ? 0.462 -1.032 -6.484 1 95.62 40 ASN B CA 1
ATOM 1845 C C . ASN B 1 40 ? 0.402 -0.373 -7.859 1 95.62 40 ASN B C 1
ATOM 1847 O O . ASN B 1 40 ? 0.882 0.748 -8.039 1 95.62 40 ASN B O 1
ATOM 1851 N N . VAL B 1 41 ? -0.227 -1.011 -8.781 1 95.75 41 VAL B N 1
ATOM 1852 C CA . VAL B 1 41 ? -0.185 -0.582 -10.172 1 95.75 41 VAL B CA 1
ATOM 1853 C C . VAL B 1 41 ? -0.86 0.781 -10.32 1 95.75 41 VAL B C 1
ATOM 1855 O O . VAL B 1 41 ? -0.377 1.646 -11.055 1 95.75 41 VAL B O 1
ATOM 1858 N N . GLY B 1 42 ? -1.987 1.016 -9.656 1 92.25 42 GLY B N 1
ATOM 1859 C CA . GLY B 1 42 ? -2.643 2.312 -9.703 1 92.25 42 GLY B CA 1
ATOM 1860 C C . GLY B 1 42 ? -1.73 3.457 -9.305 1 92.25 42 GLY B C 1
ATOM 1861 O O . GLY B 1 42 ? -1.67 4.477 -9.992 1 92.25 42 GLY B O 1
ATOM 1862 N N . ASP B 1 43 ? -0.947 3.273 -8.234 1 92.81 43 ASP B N 1
ATOM 1863 C CA . ASP B 1 43 ? -0.028 4.297 -7.75 1 92.81 43 ASP B CA 1
ATOM 1864 C C . ASP B 1 43 ? 1.117 4.52 -8.734 1 92.81 43 ASP B C 1
ATOM 1866 O O . ASP B 1 43 ? 1.54 5.656 -8.961 1 92.81 43 ASP B O 1
ATOM 1870 N N . ILE B 1 44 ? 1.615 3.447 -9.289 1 94.69 44 ILE B N 1
ATOM 1871 C CA . ILE B 1 44 ? 2.717 3.525 -10.242 1 94.69 44 ILE B CA 1
ATOM 1872 C C . ILE B 1 44 ? 2.287 4.332 -11.461 1 94.69 44 ILE B C 1
ATOM 1874 O O . ILE B 1 44 ? 3.021 5.207 -11.93 1 94.69 44 ILE B O 1
ATOM 1878 N N . VAL B 1 45 ? 1.029 4.074 -11.938 1 94.38 45 VAL B N 1
ATOM 1879 C CA . VAL B 1 45 ? 0.496 4.762 -13.109 1 94.38 45 VAL B CA 1
ATOM 1880 C C . VAL B 1 45 ? 0.375 6.258 -12.82 1 94.38 45 VAL B C 1
ATOM 1882 O O . VAL B 1 45 ? 0.776 7.086 -13.641 1 94.38 45 VAL B O 1
ATOM 1885 N N . LYS B 1 46 ? -0.089 6.613 -11.641 1 90.25 46 LYS B N 1
ATOM 1886 C CA . LYS B 1 46 ? -0.253 8.008 -11.227 1 90.25 46 LYS B CA 1
ATOM 1887 C C . LYS B 1 46 ? 1.098 8.703 -11.094 1 90.25 46 LYS B C 1
ATOM 1889 O O . LYS B 1 46 ? 1.299 9.789 -11.625 1 90.25 46 LYS B O 1
ATOM 1894 N N . GLN B 1 47 ? 2.016 8.055 -10.445 1 89.25 47 GLN B N 1
ATOM 1895 C CA . GLN B 1 47 ? 3.309 8.625 -10.086 1 89.25 47 GLN B CA 1
ATOM 1896 C C . GLN B 1 47 ? 4.145 8.906 -11.336 1 89.25 47 GLN B C 1
ATOM 1898 O O . GLN B 1 47 ? 4.848 9.922 -11.398 1 89.25 47 GLN B O 1
ATOM 1903 N N . HIS B 1 48 ? 4.016 8.055 -12.352 1 92.19 48 HIS B N 1
ATOM 1904 C CA . HIS B 1 48 ? 4.914 8.148 -13.5 1 92.19 48 HIS B CA 1
ATOM 1905 C C . HIS B 1 48 ? 4.164 8.594 -14.75 1 92.19 48 HIS B C 1
ATOM 1907 O O . HIS B 1 48 ? 4.727 8.594 -15.844 1 92.19 48 HIS B O 1
ATOM 1913 N N . GLY B 1 49 ? 2.883 8.891 -14.586 1 91.12 49 GLY B N 1
ATOM 1914 C CA . GLY B 1 49 ? 2.082 9.367 -15.703 1 91.12 49 GLY B CA 1
ATOM 1915 C C . GLY B 1 49 ? 1.909 8.336 -16.797 1 91.12 49 GLY B C 1
ATOM 1916 O O . GLY B 1 49 ? 1.953 8.664 -17.984 1 91.12 49 GLY B O 1
ATOM 1917 N N . LEU B 1 50 ? 1.79 7.09 -16.422 1 95.62 50 LEU B N 1
ATOM 1918 C CA . LEU B 1 50 ? 1.706 6.008 -17.391 1 95.62 50 LEU B CA 1
ATOM 1919 C C . LEU B 1 50 ? 0.263 5.785 -17.844 1 95.62 50 LEU B C 1
ATOM 1921 O O . LEU B 1 50 ? -0.232 4.656 -17.812 1 95.62 50 LEU B O 1
ATOM 1925 N N . HIS B 1 51 ? -0.394 6.852 -18.188 1 93.5 51 HIS B N 1
ATOM 1926 C CA . HIS B 1 51 ? -1.789 6.805 -18.609 1 93.5 51 HIS B CA 1
ATOM 1927 C C . HIS B 1 51 ? -2.027 7.691 -19.828 1 93.5 51 HIS B C 1
ATOM 1929 O O . HIS B 1 51 ? -1.174 8.508 -20.188 1 93.5 51 HIS B O 1
ATOM 1935 N N . GLU B 1 52 ? -3.154 7.465 -20.453 1 93.06 52 GLU B N 1
ATOM 1936 C CA . GLU B 1 52 ? -3.529 8.203 -21.656 1 93.06 52 GLU B CA 1
ATOM 1937 C C . GLU B 1 52 ? -4.559 9.289 -21.328 1 93.06 52 GLU B C 1
ATOM 1939 O O . GLU B 1 52 ? -5.117 9.906 -22.25 1 93.06 52 GLU B O 1
ATOM 1944 N N . GLY B 1 53 ? -4.828 9.508 -20.062 1 89.06 53 GLY B N 1
ATOM 1945 C CA . GLY B 1 53 ? -5.805 10.5 -19.656 1 89.06 53 GLY B CA 1
ATOM 1946 C C . GLY B 1 53 ? -6.809 9.977 -18.656 1 89.06 53 GLY B C 1
ATOM 1947 O O . GLY B 1 53 ? -6.867 8.773 -18.391 1 89.06 53 GLY B O 1
ATOM 1948 N N . TRP B 1 54 ? -7.555 10.914 -18.094 1 85.62 54 TRP B N 1
ATOM 1949 C CA . TRP B 1 54 ? -8.57 10.594 -17.094 1 85.62 54 TRP B CA 1
ATOM 1950 C C . TRP B 1 54 ? -9.914 10.312 -17.766 1 85.62 54 TRP B C 1
ATOM 1952 O O . TRP B 1 54 ? -10.336 11.047 -18.656 1 85.62 54 TRP B O 1
ATOM 1962 N N . ASP B 1 55 ? -10.523 9.219 -17.344 1 85.38 55 ASP B N 1
ATOM 1963 C CA . ASP B 1 55 ? -11.875 8.875 -17.781 1 85.38 55 ASP B CA 1
ATOM 1964 C C . ASP B 1 55 ? -12.922 9.359 -16.781 1 85.38 55 ASP B C 1
ATOM 1966 O O . ASP B 1 55 ? -13.047 8.805 -15.688 1 85.38 55 ASP B O 1
ATOM 1970 N N . ASP B 1 56 ? -13.695 10.281 -17.078 1 83.44 56 ASP B N 1
ATOM 1971 C CA . ASP B 1 56 ? -14.68 10.867 -16.188 1 83.44 56 ASP B CA 1
ATOM 1972 C C . ASP B 1 56 ? -15.797 9.875 -15.867 1 83.44 56 ASP B C 1
ATOM 1974 O O . ASP B 1 56 ? -16.359 9.883 -14.766 1 83.44 56 ASP B O 1
ATOM 1978 N N . GLU B 1 57 ? -16.094 9.133 -16.906 1 79.62 57 GLU B N 1
ATOM 1979 C CA . GLU B 1 57 ? -17.172 8.172 -16.75 1 79.62 57 GLU B CA 1
ATOM 1980 C C . GLU B 1 57 ? -16.828 7.109 -15.703 1 79.62 57 GLU B C 1
ATOM 1982 O O . GLU B 1 57 ? -17.656 6.754 -14.867 1 79.62 57 GLU B O 1
ATOM 1987 N N . TRP B 1 58 ? -15.562 6.688 -15.703 1 77.69 58 TRP B N 1
ATOM 1988 C CA . TRP B 1 58 ? -15.164 5.586 -14.836 1 77.69 58 TRP B CA 1
ATOM 1989 C C . TRP B 1 58 ? -14.367 6.094 -13.633 1 77.69 58 TRP B C 1
ATOM 1991 O O . TRP B 1 58 ? -14.047 5.328 -12.727 1 77.69 58 TRP B O 1
ATOM 2001 N N . GLN B 1 59 ? -14.133 7.367 -13.703 1 77.25 59 GLN B N 1
ATOM 2002 C CA . GLN B 1 59 ? -13.375 7.996 -12.625 1 77.25 59 GLN B CA 1
ATOM 2003 C C . GLN B 1 59 ? -12.062 7.258 -12.375 1 77.25 59 GLN B C 1
ATOM 2005 O O . GLN B 1 59 ? -11.766 6.879 -11.242 1 77.25 59 GLN B O 1
ATOM 2010 N N . SER B 1 60 ? -11.406 6.992 -13.484 1 81.62 60 SER B N 1
ATOM 2011 C CA . SER B 1 60 ? -10.117 6.305 -13.438 1 81.62 60 SER B CA 1
ATOM 2012 C C . SER B 1 60 ? -9.227 6.727 -14.602 1 81.62 60 SER B C 1
ATOM 2014 O O . SER B 1 60 ? -9.703 7.277 -15.594 1 81.62 60 SER B O 1
ATOM 2016 N N . TYR B 1 61 ? -7.969 6.531 -14.531 1 86 61 TYR B N 1
ATOM 2017 C CA . TYR B 1 61 ? -7.023 6.738 -15.625 1 86 61 TYR B CA 1
ATOM 2018 C C . TYR B 1 61 ? -7.051 5.57 -16.594 1 86 61 TYR B C 1
ATOM 2020 O O . TYR B 1 61 ? -7.141 4.41 -16.188 1 86 61 TYR B O 1
ATOM 2028 N N . THR B 1 62 ? -6.98 5.969 -17.891 1 91.69 62 THR B N 1
ATOM 2029 C CA . THR B 1 62 ? -6.77 4.938 -18.891 1 91.69 62 THR B CA 1
ATOM 2030 C C . THR B 1 62 ? -5.297 4.539 -18.969 1 91.69 62 THR B C 1
ATOM 2032 O O . THR B 1 62 ? -4.461 5.316 -19.422 1 91.69 62 THR B O 1
ATOM 2035 N N . VAL B 1 63 ? -5.039 3.328 -18.594 1 93.88 63 VAL B N 1
ATOM 2036 C CA . VAL B 1 63 ? -3.662 2.875 -18.438 1 93.88 63 VAL B CA 1
ATOM 2037 C C . VAL B 1 63 ? -3.008 2.703 -19.812 1 93.88 63 VAL B C 1
ATOM 2039 O O . VAL B 1 63 ? -3.613 2.141 -20.719 1 93.88 63 VAL B O 1
ATOM 2042 N N . ASP B 1 64 ? -1.846 3.285 -20.047 1 96.81 64 ASP B N 1
ATOM 2043 C CA . ASP B 1 64 ? -0.975 2.934 -21.172 1 96.81 64 ASP B CA 1
ATOM 2044 C C . ASP B 1 64 ? -0.22 1.637 -20.891 1 96.81 64 ASP B C 1
ATOM 2046 O O . ASP B 1 64 ? 0.855 1.655 -20.297 1 96.81 64 ASP B O 1
ATOM 2050 N N . GLU B 1 65 ? -0.731 0.625 -21.359 1 96.12 65 GLU B N 1
ATOM 2051 C CA . GLU B 1 65 ? -0.263 -0.709 -21 1 96.12 65 GLU B CA 1
ATOM 2052 C C . GLU B 1 65 ? 1.188 -0.917 -21.422 1 96.12 65 GLU B C 1
ATOM 2054 O O . GLU B 1 65 ? 1.983 -1.483 -20.656 1 96.12 65 GLU B O 1
ATOM 2059 N N . ASP B 1 66 ? 1.524 -0.466 -22.609 1 96.75 66 ASP B N 1
ATOM 2060 C CA . ASP B 1 66 ? 2.879 -0.659 -23.125 1 96.75 66 ASP B CA 1
ATOM 2061 C C . ASP B 1 66 ? 3.904 0.046 -22.234 1 96.75 66 ASP B C 1
ATOM 2063 O O . ASP B 1 66 ? 4.898 -0.556 -21.828 1 96.75 66 ASP B O 1
ATOM 2067 N N . ARG B 1 67 ? 3.645 1.253 -21.922 1 97.06 67 ARG B N 1
ATOM 2068 C CA . ARG B 1 67 ? 4.57 2.008 -21.078 1 97.06 67 ARG B CA 1
ATOM 2069 C C . ARG B 1 67 ? 4.629 1.426 -19.672 1 97.06 67 ARG B C 1
ATOM 2071 O O . ARG B 1 67 ? 5.695 1.393 -19.047 1 97.06 67 ARG B O 1
ATOM 2078 N N . LEU B 1 68 ? 3.496 1.016 -19.203 1 97.69 68 LEU B N 1
ATOM 2079 C CA . LEU B 1 68 ? 3.441 0.397 -17.875 1 97.69 68 LEU B CA 1
ATOM 2080 C C . LEU B 1 68 ? 4.305 -0.858 -17.828 1 97.69 68 LEU B C 1
ATOM 2082 O O . LEU B 1 68 ? 5.125 -1.018 -16.922 1 97.69 68 LEU B O 1
ATOM 2086 N N . LEU B 1 69 ? 4.184 -1.737 -18.797 1 97.25 69 LEU B N 1
ATOM 2087 C CA . LEU B 1 69 ? 4.926 -2.994 -18.812 1 97.25 69 LEU B CA 1
ATOM 2088 C C . LEU B 1 69 ? 6.422 -2.74 -18.969 1 97.25 69 LEU B C 1
ATOM 2090 O O . LEU B 1 69 ? 7.238 -3.455 -18.375 1 97.25 69 LEU B O 1
ATOM 2094 N N . ASP B 1 70 ? 6.746 -1.712 -19.75 1 96.44 70 ASP B N 1
ATOM 2095 C CA . ASP B 1 70 ? 8.148 -1.329 -19.875 1 96.44 70 ASP B CA 1
ATOM 2096 C C . ASP B 1 70 ? 8.719 -0.906 -18.516 1 96.44 70 ASP B C 1
ATOM 2098 O O . ASP B 1 70 ? 9.82 -1.315 -18.141 1 96.44 70 ASP B O 1
ATOM 2102 N N . HIS B 1 71 ? 7.949 -0.112 -17.828 1 96.62 71 HIS B N 1
ATOM 2103 C CA . HIS B 1 71 ? 8.367 0.37 -16.516 1 96.62 71 HIS B CA 1
ATOM 2104 C C . HIS B 1 71 ? 8.508 -0.781 -15.523 1 96.62 71 HIS B C 1
ATOM 2106 O O . HIS B 1 71 ? 9.523 -0.884 -14.828 1 96.62 71 HIS B O 1
ATOM 2112 N N . LEU B 1 72 ? 7.543 -1.671 -15.5 1 97.06 72 LEU B N 1
ATOM 2113 C CA . LEU B 1 72 ? 7.543 -2.793 -14.57 1 97.06 72 LEU B CA 1
ATOM 2114 C C . LEU B 1 72 ? 8.656 -3.781 -14.906 1 97.06 72 LEU B C 1
ATOM 2116 O O . LEU B 1 72 ? 9.234 -4.402 -14.016 1 97.06 72 LEU B O 1
ATOM 2120 N N . GLU B 1 73 ? 8.922 -3.93 -16.172 1 95.12 73 GLU B N 1
ATOM 2121 C CA . GLU B 1 73 ? 10 -4.812 -16.594 1 95.12 73 GLU B CA 1
ATOM 2122 C C . GLU B 1 73 ? 11.328 -4.402 -15.953 1 95.12 73 GLU B C 1
ATOM 2124 O O . GLU B 1 73 ? 12.094 -5.254 -15.5 1 95.12 73 GLU B O 1
ATOM 2129 N N . GLU B 1 74 ? 11.547 -3.156 -15.891 1 94.38 74 GLU B N 1
ATOM 2130 C CA . GLU B 1 74 ? 12.781 -2.643 -15.305 1 94.38 74 GLU B CA 1
ATOM 2131 C C . GLU B 1 74 ? 12.859 -2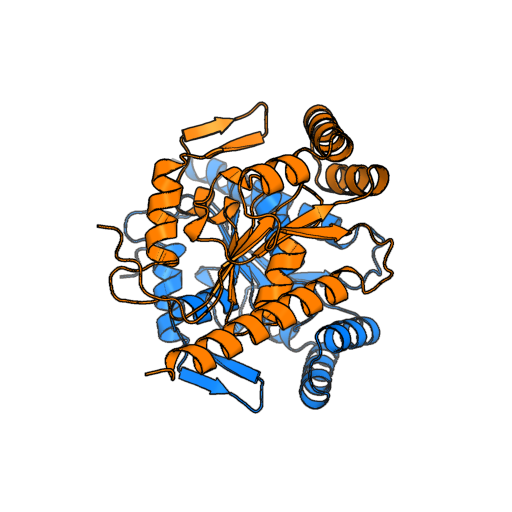.967 -13.82 1 94.38 74 GLU B C 1
ATOM 2133 O O . GLU B 1 74 ? 13.953 -3.125 -13.266 1 94.38 74 GLU B O 1
ATOM 2138 N N . ILE B 1 75 ? 11.734 -3.107 -13.234 1 94.5 75 ILE B N 1
ATOM 2139 C CA . ILE B 1 75 ? 11.664 -3.35 -11.797 1 94.5 75 ILE B CA 1
ATOM 2140 C C . ILE B 1 75 ? 11.781 -4.848 -11.523 1 94.5 75 ILE B C 1
ATOM 2142 O O . ILE B 1 75 ? 12.602 -5.273 -10.703 1 94.5 75 ILE B O 1
ATOM 2146 N N . VAL B 1 76 ? 11.055 -5.695 -12.266 1 95.06 76 VAL B N 1
ATOM 2147 C CA . VAL B 1 76 ? 10.93 -7.105 -11.914 1 95.06 76 VAL B CA 1
ATOM 2148 C C . VAL B 1 76 ? 12.031 -7.91 -12.602 1 95.06 76 VAL B C 1
ATOM 2150 O O . VAL B 1 76 ? 12.344 -9.023 -12.172 1 95.06 76 VAL B O 1
ATOM 2153 N N . ASN B 1 77 ? 12.57 -7.379 -13.672 1 91.56 77 ASN B N 1
ATOM 2154 C CA . ASN B 1 77 ? 13.648 -8.016 -14.43 1 91.56 77 ASN B CA 1
ATOM 2155 C C . ASN B 1 77 ? 14.688 -6.996 -14.875 1 91.56 77 ASN B C 1
ATOM 2157 O O . ASN B 1 77 ? 14.93 -6.836 -16.078 1 91.56 77 ASN B O 1
ATOM 2161 N N . PRO B 1 78 ? 15.344 -6.48 -13.906 1 90.88 78 PRO B N 1
ATOM 2162 C CA . PRO B 1 78 ? 16.344 -5.484 -14.305 1 90.88 78 PRO B CA 1
ATOM 2163 C C . PRO B 1 78 ? 17.422 -6.066 -15.195 1 90.88 78 PRO B C 1
ATOM 2165 O O . PRO B 1 78 ? 17.734 -7.258 -15.102 1 90.88 78 PRO B O 1
ATOM 2168 N N . ALA B 1 79 ? 18 -5.195 -16.016 1 88.44 79 ALA B N 1
ATOM 2169 C CA . ALA B 1 79 ? 19.016 -5.621 -16.969 1 88.44 79 ALA B CA 1
ATOM 2170 C C . ALA B 1 79 ? 20.297 -6.055 -16.25 1 88.44 79 ALA B C 1
ATOM 2172 O O . ALA B 1 79 ? 21.031 -6.91 -16.75 1 88.44 79 ALA B O 1
ATOM 2173 N N . SER B 1 80 ? 20.516 -5.551 -15.156 1 88.88 80 SER B N 1
ATOM 2174 C CA . SER B 1 80 ? 21.766 -5.758 -14.43 1 88.88 80 SER B CA 1
ATOM 2175 C C . SER B 1 80 ? 21.797 -7.137 -13.781 1 88.88 80 SER B C 1
ATOM 2177 O O . SER B 1 80 ? 22.859 -7.602 -13.359 1 88.88 80 SER B O 1
ATOM 2179 N N . GLY B 1 81 ? 20.719 -7.852 -13.68 1 89.44 81 GLY B N 1
ATOM 2180 C CA . GLY B 1 81 ? 20.609 -9.148 -13.039 1 89.44 81 GLY B CA 1
ATOM 2181 C C . GLY B 1 81 ? 19.25 -9.406 -12.414 1 89.44 81 GLY B C 1
ATOM 2182 O O . GLY B 1 81 ? 18.312 -8.617 -12.609 1 89.44 81 GLY B O 1
ATOM 2183 N N . PRO B 1 82 ? 19.219 -10.523 -11.734 1 89.75 82 PRO B N 1
ATOM 2184 C CA . PRO B 1 82 ? 17.938 -10.812 -11.07 1 89.75 82 PRO B CA 1
ATOM 2185 C C . PRO B 1 82 ? 17.578 -9.773 -10.008 1 89.75 82 PRO B C 1
ATOM 2187 O O . PRO B 1 82 ? 18.453 -9.273 -9.312 1 89.75 82 PRO B O 1
ATOM 2190 N N . ALA B 1 83 ? 16.312 -9.453 -9.93 1 91.5 83 ALA B N 1
ATOM 2191 C CA . ALA B 1 83 ? 15.859 -8.531 -8.883 1 91.5 83 ALA B CA 1
ATOM 2192 C C . ALA B 1 83 ? 16.203 -9.062 -7.496 1 91.5 83 ALA B C 1
ATOM 2194 O O . ALA B 1 83 ? 16.094 -10.266 -7.238 1 91.5 83 ALA B O 1
ATOM 2195 N N . PRO B 1 84 ? 16.578 -8.188 -6.605 1 89.62 84 PRO B N 1
ATOM 2196 C CA . PRO B 1 84 ? 16.969 -8.625 -5.262 1 89.62 84 PRO B CA 1
ATOM 2197 C C . PRO B 1 84 ? 15.766 -9 -4.391 1 89.62 84 PRO B C 1
ATOM 2199 O O . PRO B 1 84 ? 15.945 -9.516 -3.285 1 89.62 84 PRO B O 1
ATOM 2202 N N . THR B 1 85 ? 14.539 -8.695 -4.852 1 94.12 85 THR B N 1
ATOM 2203 C CA . THR B 1 85 ? 13.305 -8.992 -4.133 1 94.12 85 THR B CA 1
ATOM 2204 C C . THR B 1 85 ? 12.281 -9.633 -5.066 1 94.12 85 THR B C 1
ATOM 2206 O O . THR B 1 85 ? 12.43 -9.586 -6.289 1 94.12 85 THR B O 1
ATOM 2209 N N . GLY B 1 86 ? 11.352 -10.359 -4.441 1 96.88 86 GLY B N 1
ATOM 2210 C CA . GLY B 1 86 ? 10.125 -10.688 -5.148 1 96.88 86 GLY B CA 1
ATOM 2211 C C . GLY B 1 86 ? 9.109 -9.562 -5.137 1 96.88 86 GLY B C 1
ATOM 2212 O O . GLY B 1 86 ? 9.367 -8.492 -4.578 1 96.88 86 GLY B O 1
ATOM 2213 N N . PHE B 1 87 ? 7.984 -9.836 -5.746 1 98.25 87 PHE B N 1
ATOM 2214 C CA . PHE B 1 87 ? 7.043 -8.734 -5.91 1 98.25 87 PHE B CA 1
ATOM 2215 C C . PHE B 1 87 ? 5.605 -9.227 -5.777 1 98.25 87 PHE B C 1
ATOM 2217 O O . PHE B 1 87 ? 5.301 -10.367 -6.125 1 98.25 87 PHE B O 1
ATOM 2224 N N . ILE B 1 88 ? 4.773 -8.352 -5.238 1 98.5 88 ILE B N 1
ATOM 2225 C CA . ILE B 1 88 ? 3.324 -8.5 -5.223 1 98.5 88 ILE B CA 1
ATOM 2226 C C . ILE B 1 88 ? 2.688 -7.484 -6.164 1 98.5 88 ILE B C 1
ATOM 2228 O O . ILE B 1 88 ? 2.678 -6.285 -5.879 1 98.5 88 ILE B O 1
ATOM 2232 N N . ILE B 1 89 ? 2.211 -7.961 -7.254 1 98.44 89 ILE B N 1
ATOM 2233 C CA . ILE B 1 89 ? 1.525 -7.082 -8.195 1 98.44 89 ILE B CA 1
ATOM 2234 C C . ILE B 1 89 ? 0.047 -6.98 -7.824 1 98.44 89 ILE B C 1
ATOM 2236 O O . ILE B 1 89 ? -0.656 -7.992 -7.777 1 98.44 89 ILE B O 1
ATOM 2240 N N . ASP B 1 90 ? -0.397 -5.766 -7.508 1 97.75 90 ASP B N 1
ATOM 2241 C CA . ASP B 1 90 ? -1.748 -5.461 -7.047 1 97.75 90 ASP B CA 1
ATOM 2242 C C . ASP B 1 90 ? -2.539 -4.719 -8.125 1 97.75 90 ASP B C 1
ATOM 2244 O O . ASP B 1 90 ? -2.311 -3.533 -8.359 1 97.75 90 ASP B O 1
ATOM 2248 N N . HIS B 1 91 ? -3.455 -5.473 -8.781 1 97 91 HIS B N 1
ATOM 2249 C CA . HIS B 1 91 ? -4.23 -4.879 -9.867 1 97 91 HIS B CA 1
ATOM 2250 C C . HIS B 1 91 ? -5.508 -5.672 -10.125 1 97 91 HIS B C 1
ATOM 2252 O O . HIS B 1 91 ? -5.551 -6.883 -9.891 1 97 91 HIS B O 1
ATOM 2258 N N . HIS B 1 92 ? -6.438 -4.988 -10.672 1 96.12 92 HIS B N 1
ATOM 2259 C CA . HIS B 1 92 ? -7.734 -5.633 -10.852 1 96.12 92 HIS B CA 1
ATOM 2260 C C . HIS B 1 92 ? -7.805 -6.359 -12.188 1 96.12 92 HIS B C 1
ATOM 2262 O O . HIS B 1 92 ? -8.711 -7.164 -12.414 1 96.12 92 HIS B O 1
ATOM 2268 N N . ASP B 1 93 ? -6.875 -6.121 -13.156 1 96.12 93 ASP B N 1
ATOM 2269 C CA . ASP B 1 93 ? -6.879 -6.777 -14.461 1 96.12 93 ASP B CA 1
ATOM 2270 C C . ASP B 1 93 ? -5.797 -7.852 -14.539 1 96.12 93 ASP B C 1
ATOM 2272 O O . ASP B 1 93 ? -4.633 -7.547 -14.812 1 96.12 93 ASP B O 1
ATOM 2276 N N . PRO B 1 94 ? -6.113 -9.109 -14.422 1 97.75 94 PRO B N 1
ATOM 2277 C CA . PRO B 1 94 ? -5.094 -10.156 -14.414 1 97.75 94 PRO B CA 1
ATOM 2278 C C . PRO B 1 94 ? -4.457 -10.367 -15.789 1 97.75 94 PRO B C 1
ATOM 2280 O O . PRO B 1 94 ? -3.346 -10.891 -15.883 1 97.75 94 PRO B O 1
ATOM 2283 N N . GLY B 1 95 ? -5.078 -9.984 -16.844 1 96.31 95 GLY B N 1
ATOM 2284 C CA . GLY B 1 95 ? -4.582 -10.25 -18.172 1 96.31 95 GLY B CA 1
ATOM 2285 C C . GLY B 1 95 ? -3.537 -9.25 -18.641 1 96.31 95 GLY B C 1
ATOM 2286 O O . GLY B 1 95 ? -2.994 -9.367 -19.734 1 96.31 95 GLY B O 1
ATOM 2287 N N . LEU B 1 96 ? -3.229 -8.297 -17.828 1 96.5 96 LEU B N 1
ATOM 2288 C CA . LEU B 1 96 ? -2.336 -7.203 -18.203 1 96.5 96 LEU B CA 1
ATOM 2289 C C . LEU B 1 96 ? -0.883 -7.668 -18.219 1 96.5 96 LEU B C 1
ATOM 2291 O O . LEU B 1 96 ? -0.031 -7.039 -18.844 1 96.5 96 LEU B O 1
ATOM 2295 N N . PHE B 1 97 ? -0.538 -8.773 -17.5 1 97.81 97 PHE B N 1
ATOM 2296 C CA . PHE B 1 97 ? 0.861 -9.109 -17.266 1 97.81 97 PHE B CA 1
ATOM 2297 C C . PHE B 1 97 ? 1.25 -10.383 -18 1 97.81 97 PHE B C 1
ATOM 2299 O O . PHE B 1 97 ? 0.461 -11.328 -18.078 1 97.81 97 PHE B O 1
ATOM 2306 N N . PRO B 1 98 ? 2.477 -10.43 -18.516 1 96.25 98 PRO B N 1
ATOM 2307 C CA . PRO B 1 98 ? 2.926 -11.656 -19.172 1 96.25 98 PRO B CA 1
ATOM 2308 C C . PRO B 1 98 ? 2.842 -12.883 -18.281 1 96.25 98 PRO B C 1
ATOM 2310 O O . PRO B 1 98 ? 3.172 -12.805 -17.094 1 96.25 98 PRO B O 1
ATOM 2313 N N . GLU B 1 99 ? 2.428 -13.922 -18.844 1 96.12 99 GLU B N 1
ATOM 2314 C CA . GLU B 1 99 ? 2.291 -15.164 -18.078 1 96.12 99 GLU B CA 1
ATOM 2315 C C . GLU B 1 99 ? 3.609 -15.562 -17.438 1 96.12 99 GLU B C 1
ATOM 2317 O O . GLU B 1 99 ? 3.627 -16.031 -16.297 1 96.12 99 GLU B O 1
ATOM 2322 N N . ARG B 1 100 ? 4.676 -15.352 -18.109 1 94 100 ARG B N 1
ATOM 2323 C CA . ARG B 1 100 ? 5.988 -15.805 -17.656 1 94 100 ARG B CA 1
ATOM 2324 C C . ARG B 1 100 ? 6.43 -15.047 -16.406 1 94 100 ARG B C 1
ATOM 2326 O O . ARG B 1 100 ? 7.387 -15.453 -15.742 1 94 100 ARG B O 1
ATOM 2333 N N . TRP B 1 101 ? 5.781 -13.914 -16.047 1 96.25 101 TRP B N 1
ATOM 2334 C CA . TRP B 1 101 ? 6.129 -13.141 -14.859 1 96.25 101 TRP B CA 1
ATOM 2335 C C . TRP B 1 101 ? 5.59 -13.812 -13.602 1 96.25 101 TRP B C 1
ATOM 2337 O O . TRP B 1 101 ? 6.246 -13.805 -12.555 1 96.25 101 TRP B O 1
ATOM 2347 N N . ILE B 1 102 ? 4.473 -14.453 -13.773 1 98.06 102 ILE B N 1
ATOM 2348 C CA . ILE B 1 102 ? 3.65 -14.711 -12.594 1 98.06 102 ILE B CA 1
ATOM 2349 C C . ILE B 1 102 ? 3.908 -16.125 -12.094 1 98.06 102 ILE B C 1
ATOM 2351 O O . ILE B 1 102 ? 3.766 -17.094 -12.852 1 98.06 102 ILE B O 1
ATOM 2355 N N . ASP B 1 103 ? 4.246 -16.203 -10.828 1 98 103 ASP B N 1
ATOM 2356 C CA . ASP B 1 103 ? 4.473 -17.516 -10.227 1 98 103 ASP B CA 1
ATOM 2357 C C . ASP B 1 103 ? 3.234 -18 -9.477 1 98 103 ASP B C 1
ATOM 2359 O O . ASP B 1 103 ? 3.049 -19.203 -9.289 1 98 103 ASP B O 1
ATOM 2363 N N . LEU B 1 104 ? 2.43 -17.125 -9 1 98.69 104 LEU B N 1
ATOM 2364 C CA . LEU B 1 104 ? 1.168 -17.375 -8.32 1 98.69 104 LEU B CA 1
ATOM 2365 C C . LEU B 1 104 ? 0.15 -16.281 -8.617 1 98.69 104 LEU B C 1
ATOM 2367 O O . LEU B 1 104 ? 0.471 -15.102 -8.539 1 98.69 104 LEU B O 1
ATOM 2371 N N . ALA B 1 105 ? -1.001 -16.703 -8.977 1 98.88 105 ALA B N 1
ATOM 2372 C CA . ALA B 1 105 ? -2.102 -15.766 -9.195 1 98.88 105 ALA B CA 1
ATOM 2373 C C . ALA B 1 105 ? -3.223 -15.984 -8.188 1 98.88 105 ALA B C 1
ATOM 2375 O O . ALA B 1 105 ? -3.926 -17 -8.242 1 98.88 105 ALA B O 1
ATOM 2376 N N . VAL B 1 106 ? -3.389 -15.016 -7.305 1 98.88 106 VAL B N 1
ATOM 2377 C CA . VAL B 1 106 ? -4.41 -15.086 -6.266 1 98.88 106 VAL B CA 1
ATOM 2378 C C . VAL B 1 106 ? -5.605 -14.219 -6.66 1 98.88 106 VAL B C 1
ATOM 2380 O O . VAL B 1 106 ? -5.461 -13.016 -6.887 1 98.88 106 VAL B O 1
ATOM 2383 N N . VAL B 1 107 ? -6.77 -14.805 -6.703 1 98.88 107 VAL B N 1
ATOM 2384 C CA . VAL B 1 107 ? -7.988 -14.07 -7.012 1 98.88 107 VAL B CA 1
ATOM 2385 C C . VAL B 1 107 ? -8.859 -13.969 -5.762 1 98.88 107 VAL B C 1
ATOM 2387 O O . VAL B 1 107 ? -9.281 -14.984 -5.211 1 98.88 107 VAL B O 1
ATOM 2390 N N . LEU B 1 108 ? -9.086 -12.758 -5.328 1 98.75 108 LEU B N 1
ATOM 2391 C CA . LEU B 1 108 ? -9.953 -12.531 -4.176 1 98.75 108 LEU B CA 1
ATOM 2392 C C . LEU B 1 108 ? -11.406 -12.367 -4.609 1 98.75 108 LEU B C 1
ATOM 2394 O O . LEU B 1 108 ? -11.695 -11.609 -5.539 1 98.75 108 LEU B O 1
ATOM 2398 N N . THR B 1 109 ? -12.25 -13.078 -3.945 1 98.62 109 THR B N 1
ATOM 2399 C CA . THR B 1 109 ? -13.68 -12.961 -4.176 1 98.62 109 THR B CA 1
ATOM 2400 C C . THR B 1 109 ? -14.398 -12.469 -2.92 1 98.62 109 THR B C 1
ATOM 2402 O O . THR B 1 109 ? -13.859 -12.57 -1.815 1 98.62 109 THR B O 1
ATOM 2405 N N . CYS B 1 110 ? -15.516 -11.891 -3.105 1 98.31 110 CYS B N 1
ATOM 2406 C CA . CYS B 1 110 ? -16.25 -11.25 -2.014 1 98.31 110 CYS B CA 1
ATOM 2407 C C . CYS B 1 110 ? -17.75 -11.367 -2.215 1 98.31 110 CYS B C 1
ATOM 2409 O O . CYS B 1 110 ? -18.25 -11.219 -3.334 1 98.31 110 CYS B O 1
ATOM 2411 N N . ASP B 1 111 ? -18.422 -11.625 -1.108 1 97.88 111 ASP B N 1
ATOM 2412 C CA . ASP B 1 111 ? -19.875 -11.617 -1.147 1 97.88 111 ASP B CA 1
ATOM 2413 C C . ASP B 1 111 ? -20.406 -10.281 -1.672 1 97.88 111 ASP B C 1
ATOM 2415 O O . ASP B 1 111 ? -19.906 -9.219 -1.301 1 97.88 111 ASP B O 1
ATOM 2419 N N . ASN B 1 112 ? -21.531 -10.359 -2.414 1 97.12 112 ASN B N 1
ATOM 2420 C CA . ASN B 1 112 ? -22.031 -9.172 -3.109 1 97.12 112 ASN B CA 1
ATOM 2421 C C . ASN B 1 112 ? -22.531 -8.117 -2.129 1 97.12 112 ASN B C 1
ATOM 2423 O O . ASN B 1 112 ? -22.359 -6.918 -2.365 1 97.12 112 ASN B O 1
ATOM 2427 N N . ARG B 1 113 ? -23.141 -8.492 -1.093 1 96.88 113 ARG B N 1
ATOM 2428 C CA . ARG B 1 113 ? -23.641 -7.531 -0.113 1 96.88 113 ARG B CA 1
ATOM 2429 C C . ARG B 1 113 ? -22.484 -6.797 0.564 1 96.88 113 ARG B C 1
ATOM 2431 O O . ARG B 1 113 ? -22.516 -5.574 0.712 1 96.88 113 ARG B O 1
ATOM 2438 N N . VAL B 1 114 ? -21.484 -7.551 0.931 1 96.38 114 VAL B N 1
ATOM 2439 C CA . VAL B 1 114 ? -20.312 -6.98 1.579 1 96.38 114 VAL B CA 1
ATOM 2440 C C . VAL B 1 114 ? -19.578 -6.059 0.607 1 96.38 114 VAL B C 1
ATOM 2442 O O . VAL B 1 114 ? -19.203 -4.941 0.969 1 96.38 114 VAL B O 1
ATOM 2445 N N . LEU B 1 115 ? -19.453 -6.547 -0.619 1 97.44 115 LEU B N 1
ATOM 2446 C CA . LEU B 1 115 ? -18.766 -5.75 -1.638 1 97.44 115 LEU B CA 1
ATOM 2447 C C . LEU B 1 115 ? -19.5 -4.434 -1.873 1 97.44 115 LEU B C 1
ATOM 2449 O O . LEU B 1 115 ? -18.875 -3.381 -1.991 1 97.44 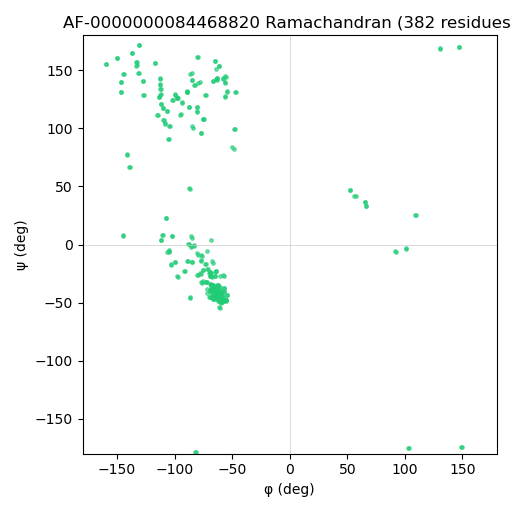115 LEU B O 1
ATOM 2453 N N . TYR B 1 116 ? -20.828 -4.492 -1.902 1 97.38 116 TYR B N 1
ATOM 2454 C CA . TYR B 1 116 ? -21.641 -3.295 -2.092 1 97.38 116 TYR B CA 1
ATOM 2455 C C . TYR B 1 116 ? -21.375 -2.27 -0.998 1 97.38 116 TYR B C 1
ATOM 2457 O O . TYR B 1 116 ? -21.141 -1.092 -1.283 1 97.38 116 TYR B O 1
ATOM 2465 N N . GLU B 1 117 ? -21.344 -2.713 0.177 1 94.62 117 GLU B N 1
ATOM 2466 C CA . GLU B 1 117 ? -21.125 -1.836 1.322 1 94.62 117 GLU B CA 1
ATOM 2467 C C . GLU B 1 117 ? -19.734 -1.198 1.264 1 94.62 117 GLU B C 1
ATOM 2469 O O . GLU B 1 117 ? -19.578 -0.006 1.534 1 94.62 117 GLU B O 1
ATOM 2474 N N . ARG B 1 118 ? -18.797 -1.971 0.912 1 90.75 118 ARG B N 1
ATOM 2475 C CA . ARG B 1 118 ? -17.422 -1.461 0.827 1 90.75 118 ARG B CA 1
ATOM 2476 C C . ARG B 1 118 ? -17.312 -0.401 -0.263 1 90.75 118 ARG B C 1
ATOM 2478 O O . ARG B 1 118 ? -16.641 0.62 -0.072 1 90.75 118 ARG B O 1
ATOM 2485 N N . LEU B 1 119 ? -17.938 -0.651 -1.409 1 93.38 119 LEU B N 1
ATOM 2486 C CA . LEU B 1 119 ? -17.875 0.293 -2.52 1 93.38 119 LEU B CA 1
ATOM 2487 C C . LEU B 1 119 ? -18.641 1.575 -2.186 1 93.38 119 LEU B C 1
ATOM 2489 O O . LEU B 1 119 ? -18.203 2.67 -2.557 1 93.38 119 LEU B O 1
ATOM 2493 N N . GLU B 1 120 ? -19.719 1.438 -1.458 1 91.81 120 GLU B N 1
ATOM 2494 C CA . GLU B 1 120 ? -20.453 2.609 -0.992 1 91.81 120 GLU B CA 1
ATOM 2495 C C . GLU B 1 120 ? -19.609 3.447 -0.036 1 91.81 120 GLU B C 1
ATOM 2497 O O . GLU B 1 120 ? -19.594 4.676 -0.132 1 91.81 120 GLU B O 1
ATOM 2502 N N . ALA B 1 121 ? -18.953 2.756 0.815 1 86.5 121 ALA B N 1
ATOM 2503 C CA . ALA B 1 121 ? -18.125 3.438 1.803 1 86.5 121 ALA B CA 1
ATOM 2504 C C . ALA B 1 121 ? -16.984 4.199 1.128 1 86.5 121 ALA B C 1
ATOM 2506 O O . ALA B 1 121 ? -16.469 5.176 1.677 1 86.5 121 ALA B O 1
ATOM 2507 N N . ARG B 1 122 ? -16.609 3.816 -0.064 1 83.44 122 ARG B N 1
ATOM 2508 C CA . ARG B 1 122 ? -15.57 4.48 -0.843 1 83.44 122 ARG B CA 1
ATOM 2509 C C . ARG B 1 122 ? -16.141 5.648 -1.64 1 83.44 122 ARG B C 1
ATOM 2511 O O . ARG B 1 122 ? -15.43 6.289 -2.414 1 83.44 122 ARG B O 1
ATOM 2518 N N . ASN B 1 123 ? -17.406 5.848 -1.542 1 83.12 123 ASN B N 1
ATOM 2519 C CA . ASN B 1 123 ? -18.125 6.926 -2.217 1 83.12 123 ASN B CA 1
ATOM 2520 C C . ASN B 1 123 ? -18.109 6.746 -3.732 1 83.12 123 ASN B C 1
ATOM 2522 O O . ASN B 1 123 ? -17.938 7.719 -4.473 1 83.12 123 ASN B O 1
ATOM 2526 N N . TYR B 1 124 ? -18.125 5.453 -4.148 1 87.62 124 TYR B N 1
ATOM 2527 C CA . TYR B 1 124 ? -18.281 5.18 -5.57 1 87.62 124 TYR B CA 1
ATOM 2528 C C . TYR B 1 124 ? -19.672 5.605 -6.055 1 87.62 124 TYR B C 1
ATOM 2530 O O . TYR B 1 124 ? -20.656 5.426 -5.344 1 87.62 124 TYR B O 1
ATOM 2538 N N . PRO B 1 125 ? -19.688 6.168 -7.238 1 89.94 125 PRO B N 1
ATOM 2539 C CA . PRO B 1 125 ? -21.016 6.406 -7.801 1 89.94 125 PRO B CA 1
ATOM 2540 C C . PRO B 1 125 ? -21.781 5.109 -8.102 1 89.94 125 PRO B C 1
ATOM 2542 O O . PRO B 1 125 ? -21.156 4.062 -8.305 1 89.94 125 PRO B O 1
ATOM 2545 N N . GLN B 1 126 ? -23.109 5.184 -8.18 1 93.19 126 GLN B N 1
ATOM 2546 C CA . GLN B 1 126 ? -23.984 4.016 -8.266 1 93.19 126 GLN B CA 1
ATOM 2547 C C . GLN B 1 126 ? -23.688 3.201 -9.523 1 93.19 126 GLN B C 1
ATOM 2549 O O . GLN B 1 126 ? -23.734 1.97 -9.492 1 93.19 126 GLN B O 1
ATOM 2554 N N . ASN B 1 127 ? -23.469 3.879 -10.617 1 92.69 127 ASN B N 1
ATOM 2555 C CA . ASN B 1 127 ? -23.188 3.162 -11.859 1 92.69 127 ASN B CA 1
ATOM 2556 C C . ASN B 1 127 ? -21.906 2.332 -11.742 1 92.69 127 ASN B C 1
ATOM 2558 O O . ASN B 1 127 ? -21.859 1.195 -12.211 1 92.69 127 ASN B O 1
ATOM 2562 N N . LYS B 1 128 ? -20.906 2.869 -11.148 1 92 128 LYS B N 1
ATOM 2563 C CA . LYS B 1 128 ? -19.656 2.154 -10.93 1 92 128 LYS B CA 1
ATOM 2564 C C . LYS B 1 128 ? -19.844 0.996 -9.961 1 92 128 LYS B C 1
ATOM 2566 O O . LYS B 1 128 ? -19.297 -0.091 -10.164 1 92 128 LYS B O 1
ATOM 2571 N N . ILE B 1 129 ? -20.625 1.191 -8.977 1 95.44 129 ILE B N 1
ATOM 2572 C CA . ILE B 1 129 ? -20.938 0.128 -8.023 1 95.44 129 ILE B CA 1
ATOM 2573 C C . ILE B 1 129 ? -21.625 -1.024 -8.742 1 95.44 129 ILE B C 1
ATOM 2575 O O . ILE B 1 129 ? -21.219 -2.18 -8.625 1 95.44 129 ILE B O 1
ATOM 2579 N N . THR B 1 130 ? -22.625 -0.719 -9.547 1 96.38 130 THR B N 1
ATOM 2580 C CA . THR B 1 130 ? -23.391 -1.725 -10.273 1 96.38 130 THR B CA 1
ATOM 2581 C C . THR B 1 130 ? -22.5 -2.535 -11.195 1 96.38 130 THR B C 1
ATOM 2583 O O . THR B 1 130 ? -22.594 -3.762 -11.266 1 96.38 130 THR B O 1
ATOM 2586 N N . GLU B 1 131 ? -21.656 -1.9 -11.805 1 95.12 131 GLU B N 1
ATOM 2587 C CA . GLU B 1 131 ? -20.734 -2.564 -12.727 1 95.12 131 GLU B CA 1
ATOM 2588 C C . GLU B 1 131 ? -19.812 -3.533 -11.992 1 95.12 131 GLU B C 1
ATOM 2590 O O . GLU B 1 131 ? -19.594 -4.656 -12.453 1 95.12 131 GLU B O 1
ATOM 2595 N N . ASN B 1 132 ? -19.266 -3.104 -10.93 1 96 132 ASN B N 1
ATOM 2596 C CA . ASN B 1 132 ? -18.344 -3.945 -10.164 1 96 132 ASN B CA 1
ATOM 2597 C C . ASN B 1 132 ? -19.078 -5.125 -9.523 1 96 132 ASN B C 1
ATOM 2599 O O . ASN B 1 132 ? -18.547 -6.238 -9.477 1 96 132 ASN B O 1
ATOM 2603 N N . ILE B 1 133 ? -20.281 -4.871 -9.094 1 98.12 133 ILE B N 1
ATOM 2604 C CA . ILE B 1 133 ? -21.078 -5.949 -8.523 1 98.12 133 ILE B CA 1
ATOM 2605 C C . ILE B 1 133 ? -21.406 -6.98 -9.602 1 98.12 133 ILE B C 1
ATOM 2607 O O . ILE B 1 133 ? -21.312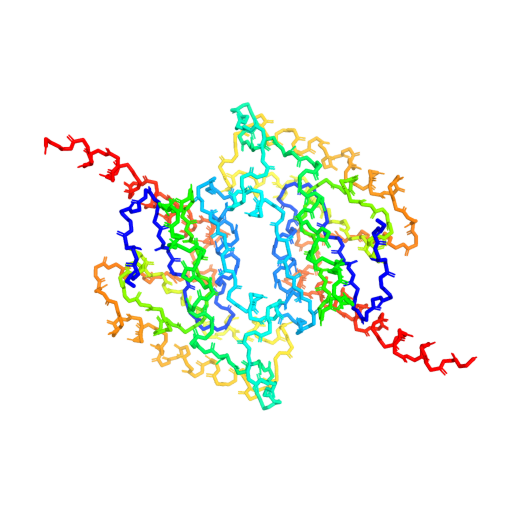 -8.188 -9.367 1 98.12 133 ILE B O 1
ATOM 2611 N N . THR B 1 134 ? -21.797 -6.504 -10.75 1 98.12 134 THR B N 1
ATOM 2612 C CA . THR B 1 134 ? -22.078 -7.395 -11.875 1 98.12 134 THR B CA 1
ATOM 2613 C C . THR B 1 134 ? -20.859 -8.227 -12.227 1 98.12 134 THR B C 1
ATOM 2615 O O . THR B 1 134 ? -20.969 -9.438 -12.43 1 98.12 134 THR B O 1
ATOM 2618 N N . ALA B 1 135 ? -19.688 -7.59 -12.266 1 97.44 135 ALA B N 1
ATOM 2619 C CA . ALA B 1 135 ? -18.438 -8.289 -12.555 1 97.44 135 ALA B CA 1
ATOM 2620 C C . ALA B 1 135 ? -18.172 -9.391 -11.523 1 97.44 135 ALA B C 1
ATOM 2622 O O . ALA B 1 135 ? -17.734 -10.484 -11.875 1 97.44 135 ALA B O 1
ATOM 2623 N N . GLU B 1 136 ? -18.469 -9.094 -10.25 1 98.44 136 GLU B N 1
ATOM 2624 C CA . GLU B 1 136 ? -18.266 -10.07 -9.18 1 98.44 136 GLU B CA 1
ATOM 2625 C C . GLU B 1 136 ? -19.219 -11.242 -9.312 1 98.44 136 GLU B C 1
ATOM 2627 O O . GLU B 1 136 ? -18.812 -12.398 -9.195 1 98.44 136 GLU B O 1
ATOM 2632 N N . ILE B 1 137 ? -20.5 -10.945 -9.586 1 98 137 ILE B N 1
ATOM 2633 C CA . ILE B 1 137 ? -21.531 -11.961 -9.742 1 98 137 ILE B CA 1
ATOM 2634 C C . ILE B 1 137 ? -21.172 -12.875 -10.914 1 98 137 ILE B C 1
ATOM 2636 O O . ILE B 1 137 ? -21.328 -14.094 -10.828 1 98 137 ILE B O 1
ATOM 2640 N N . MET B 1 138 ? -20.625 -12.312 -11.93 1 98.12 138 MET B N 1
ATOM 2641 C CA . MET B 1 138 ? -20.328 -13.047 -13.156 1 98.12 138 MET B CA 1
ATOM 2642 C C . MET B 1 138 ? -18.953 -13.703 -13.086 1 98.12 138 MET B C 1
ATOM 2644 O O . MET B 1 138 ? -18.484 -14.273 -14.07 1 98.12 138 MET B O 1
ATOM 2648 N N . MET B 1 139 ? -18.219 -13.562 -12.008 1 97.94 139 MET B N 1
ATOM 2649 C CA . MET B 1 139 ? -16.906 -14.164 -11.781 1 97.94 139 MET B CA 1
ATOM 2650 C C . MET B 1 139 ? -15.938 -13.75 -12.883 1 97.94 139 MET B C 1
ATOM 2652 O O . MET B 1 139 ? -15.164 -14.578 -13.375 1 97.94 139 MET B O 1
ATOM 2656 N N . THR B 1 140 ? -16.016 -12.453 -13.25 1 97.81 140 THR B N 1
ATOM 2657 C CA . THR B 1 140 ? -15.242 -11.93 -14.367 1 97.81 140 THR B CA 1
ATOM 2658 C C . THR B 1 140 ? -13.742 -12.07 -14.102 1 97.81 140 THR B C 1
ATOM 2660 O O . THR B 1 140 ? -13.008 -12.586 -14.945 1 97.81 140 THR B O 1
ATOM 2663 N N . CYS B 1 141 ? -13.266 -11.727 -12.945 1 98.19 141 CYS B N 1
ATOM 2664 C CA . CYS B 1 141 ? -11.844 -11.766 -12.617 1 98.19 141 CYS B CA 1
ATOM 2665 C C . CYS B 1 141 ? -11.336 -13.203 -12.539 1 98.19 141 CYS B C 1
ATOM 2667 O O . CYS B 1 141 ? -10.242 -13.508 -13 1 98.19 141 CYS B O 1
ATOM 2669 N N . VAL B 1 142 ? -12.141 -14.102 -11.969 1 98.5 142 VAL B N 1
ATOM 2670 C CA . VAL B 1 142 ? -11.773 -15.508 -11.852 1 98.5 142 VAL B CA 1
ATOM 2671 C C . VAL B 1 142 ? -11.562 -16.109 -13.242 1 98.5 142 VAL B C 1
ATOM 2673 O O . VAL B 1 142 ? -10.523 -16.703 -13.516 1 98.5 142 VAL B O 1
ATOM 2676 N N . ASN B 1 143 ? -12.531 -15.859 -14.07 1 98.44 143 ASN B N 1
ATOM 2677 C CA . ASN B 1 143 ? -12.492 -16.422 -15.414 1 98.44 143 ASN B CA 1
ATOM 2678 C C . ASN B 1 143 ? -11.32 -15.875 -16.219 1 98.44 143 ASN B C 1
ATOM 2680 O O . ASN B 1 143 ? -10.609 -16.625 -16.891 1 98.44 143 ASN B O 1
ATOM 2684 N N . GLU B 1 144 ? -11.133 -14.594 -16.109 1 98.38 144 GLU B N 1
ATOM 2685 C CA . GLU B 1 144 ? -10.031 -13.969 -16.844 1 98.38 144 GLU B CA 1
ATOM 2686 C C . GLU B 1 144 ? -8.68 -14.484 -16.344 1 98.38 144 GLU B C 1
ATOM 2688 O O . GLU B 1 144 ? -7.762 -14.688 -17.141 1 98.38 144 GLU B O 1
ATOM 2693 N N . THR B 1 145 ? -8.539 -14.711 -15.078 1 98.69 145 THR B N 1
ATOM 2694 C CA . THR B 1 145 ? -7.297 -15.219 -14.508 1 98.69 145 THR B CA 1
ATOM 2695 C C . THR B 1 145 ? -7.004 -16.625 -15.023 1 98.69 145 THR B C 1
ATOM 2697 O O . THR B 1 145 ? -5.883 -16.906 -15.453 1 98.69 145 THR B O 1
ATOM 2700 N N . ARG B 1 146 ? -7.992 -17.438 -15.07 1 98.19 146 ARG B N 1
ATOM 2701 C CA . ARG B 1 146 ? -7.832 -18.828 -15.516 1 98.19 146 ARG B CA 1
ATOM 2702 C C . ARG B 1 146 ? -7.527 -18.891 -17.016 1 98.19 146 ARG B C 1
ATOM 2704 O O . ARG B 1 146 ? -6.84 -19.812 -17.469 1 98.19 146 ARG B O 1
ATOM 2711 N N . GLU B 1 147 ? -7.984 -17.891 -17.719 1 97.88 147 GLU B N 1
ATOM 2712 C CA . GLU B 1 147 ? -7.73 -17.844 -19.156 1 97.88 147 GLU B CA 1
ATOM 2713 C C . GLU B 1 147 ? -6.305 -17.391 -19.453 1 97.88 147 GLU B C 1
ATOM 2715 O O . GLU B 1 147 ? -5.734 -17.734 -20.484 1 97.88 147 GLU B O 1
ATOM 2720 N N . ASN B 1 148 ? -5.727 -16.656 -18.516 1 97.88 148 ASN B N 1
ATOM 2721 C CA . ASN B 1 148 ? -4.445 -16.016 -18.797 1 97.88 148 ASN B CA 1
ATOM 2722 C C . ASN B 1 148 ? -3.287 -16.766 -18.141 1 97.88 148 ASN B C 1
ATOM 2724 O O . ASN B 1 148 ? -2.129 -16.562 -18.516 1 97.88 148 ASN B O 1
ATOM 2728 N N . TYR B 1 149 ? -3.59 -17.625 -17.141 1 98.38 149 TYR B N 1
ATOM 2729 C CA . TYR B 1 149 ? -2.523 -18.297 -16.406 1 98.38 149 TYR B CA 1
ATOM 2730 C C . TYR B 1 149 ? -2.799 -19.781 -16.266 1 98.38 149 TYR B C 1
ATOM 2732 O O . TYR B 1 149 ? -3.953 -20.219 -16.297 1 98.38 149 TYR B O 1
ATOM 2740 N N . ASP B 1 150 ? -1.686 -20.547 -16.109 1 97.56 150 ASP B N 1
ATOM 2741 C CA . ASP B 1 150 ? -1.815 -21.969 -15.805 1 97.56 150 ASP B CA 1
ATOM 2742 C C . ASP B 1 150 ? -2.682 -22.188 -14.562 1 97.56 150 ASP B C 1
ATOM 2744 O O . ASP B 1 150 ? -2.506 -21.516 -13.547 1 97.56 150 ASP B O 1
ATOM 2748 N N . GLU B 1 151 ? -3.609 -23.094 -14.695 1 96.81 151 GLU B N 1
ATOM 2749 C CA . GLU B 1 151 ? -4.566 -23.359 -13.625 1 96.81 151 GLU B CA 1
ATOM 2750 C C . GLU B 1 151 ? -3.852 -23.75 -12.336 1 96.81 151 GLU B C 1
ATOM 2752 O O . GLU B 1 151 ? -4.34 -23.469 -11.234 1 96.81 151 GLU B O 1
ATOM 2757 N N . ASN B 1 152 ? -2.666 -24.297 -12.398 1 97.31 152 ASN B N 1
ATOM 2758 C CA . ASN B 1 152 ? -1.942 -24.812 -11.242 1 97.31 152 ASN B CA 1
ATOM 2759 C C . ASN B 1 152 ? -1.395 -23.672 -10.383 1 97.31 152 ASN B C 1
ATOM 2761 O O . ASN B 1 152 ? -1.014 -23.891 -9.227 1 97.31 152 ASN B O 1
ATOM 2765 N N . ILE B 1 153 ? -1.342 -22.469 -10.953 1 98.06 153 ILE B N 1
ATOM 2766 C CA . ILE B 1 153 ? -0.787 -21.375 -10.156 1 98.06 153 ILE B CA 1
ATOM 2767 C C . ILE B 1 153 ? -1.894 -20.391 -9.781 1 98.06 153 ILE B C 1
ATOM 2769 O O . ILE B 1 153 ? -1.622 -19.328 -9.242 1 98.06 153 ILE B O 1
ATOM 2773 N N . VAL B 1 154 ? -3.207 -20.781 -10.094 1 98.62 154 VAL B N 1
ATOM 2774 C CA . VAL B 1 154 ? -4.336 -19.906 -9.773 1 98.62 154 VAL B CA 1
ATOM 2775 C C . VAL B 1 154 ? -4.973 -20.359 -8.461 1 98.62 154 VAL B C 1
ATOM 2777 O O . VAL B 1 154 ? -5.301 -21.531 -8.289 1 98.62 154 VAL B O 1
ATOM 2780 N N . VAL B 1 155 ? -5.117 -19.453 -7.551 1 98.62 155 VAL B N 1
ATOM 2781 C CA . VAL B 1 155 ? -5.742 -19.734 -6.262 1 98.62 155 VAL B CA 1
ATOM 2782 C C . VAL B 1 155 ? -6.863 -18.734 -6.004 1 98.62 155 VAL B C 1
ATOM 2784 O O . VAL B 1 155 ? -6.664 -17.516 -6.133 1 98.62 155 VAL B O 1
ATOM 2787 N N . GLU B 1 156 ? -7.977 -19.234 -5.684 1 98.5 156 GLU B N 1
ATOM 2788 C CA . GLU B 1 156 ? -9.094 -18.375 -5.289 1 98.5 156 GLU B CA 1
ATOM 2789 C C . GLU B 1 156 ? -9.234 -18.328 -3.77 1 98.5 156 GLU B C 1
ATOM 2791 O O . GLU B 1 156 ? -9.227 -19.359 -3.102 1 98.5 156 GLU B O 1
ATOM 2796 N N . LEU B 1 157 ? -9.312 -17.109 -3.221 1 98.44 157 LEU B N 1
ATOM 2797 C CA . LEU B 1 157 ? -9.508 -16.922 -1.788 1 98.44 157 LEU B CA 1
ATOM 2798 C C . LEU B 1 157 ? -10.688 -15.992 -1.524 1 98.44 157 LEU B C 1
ATOM 2800 O O . LEU B 1 157 ? -10.859 -14.984 -2.215 1 98.44 157 LEU B O 1
ATOM 2804 N N . ARG B 1 158 ? -11.438 -16.297 -0.546 1 97.62 158 ARG B N 1
ATOM 2805 C CA . ARG B 1 158 ? -12.531 -15.43 -0.135 1 97.62 158 ARG B CA 1
ATOM 2806 C C . ARG B 1 158 ? -12.039 -14.336 0.803 1 97.62 158 ARG B C 1
ATOM 2808 O O . ARG B 1 158 ? -11.172 -14.57 1.642 1 97.62 158 ARG B O 1
ATOM 2815 N N . SER B 1 159 ? -12.562 -13.188 0.654 1 96.88 159 SER B N 1
ATOM 2816 C CA . SER B 1 159 ? -12.289 -12.039 1.511 1 96.88 159 SER B CA 1
ATOM 2817 C C . SER B 1 159 ? -13.547 -11.219 1.756 1 96.88 159 SER B C 1
ATOM 2819 O O . SER B 1 159 ? -13.711 -10.133 1.19 1 96.88 159 SER B O 1
ATOM 2821 N N . ASP B 1 160 ? -14.422 -11.695 2.633 1 96.31 160 ASP B N 1
ATOM 2822 C CA . ASP B 1 160 ? -15.695 -11.039 2.914 1 96.31 160 ASP B CA 1
ATOM 2823 C C . ASP B 1 160 ? -16.078 -11.18 4.387 1 96.31 160 ASP B C 1
ATOM 2825 O O . ASP B 1 160 ? -17.203 -10.898 4.773 1 96.31 160 ASP B O 1
ATOM 2829 N N . GLY B 1 161 ? -15.18 -11.672 5.129 1 91.75 161 GLY B N 1
ATOM 2830 C CA . GLY B 1 161 ? -15.414 -11.82 6.559 1 91.75 161 GLY B CA 1
ATOM 2831 C C . GLY B 1 161 ? -16 -13.164 6.93 1 91.75 161 GLY B C 1
ATOM 2832 O O . GLY B 1 161 ? -16.109 -13.5 8.117 1 91.75 161 GLY B O 1
ATOM 2833 N N . SER B 1 162 ? -16.328 -13.977 6.004 1 93.75 162 SER B N 1
ATOM 2834 C CA . SER B 1 162 ? -17 -15.25 6.25 1 93.75 162 SER B CA 1
ATOM 2835 C C . SER B 1 162 ? -16.062 -16.234 6.934 1 93.75 162 SER B C 1
ATOM 2837 O O . SER B 1 162 ? -16.5 -17.172 7.613 1 93.75 162 SER B O 1
ATOM 2839 N N . GLY B 1 163 ? -14.734 -16.094 6.781 1 92 163 GLY B N 1
ATOM 2840 C CA . GLY B 1 163 ? -13.758 -16.984 7.391 1 92 163 GLY B CA 1
ATOM 2841 C C . GLY B 1 163 ? -13.398 -16.594 8.812 1 92 163 GLY B C 1
ATOM 2842 O O . GLY B 1 163 ? -12.469 -17.156 9.398 1 92 163 GLY B O 1
ATOM 2843 N N . GLY B 1 164 ? -14.102 -15.586 9.336 1 90 164 GLY B N 1
ATOM 2844 C CA . GLY B 1 164 ? -13.836 -15.164 10.703 1 90 164 GLY B CA 1
ATOM 2845 C C . GLY B 1 164 ? -13.039 -13.875 10.781 1 90 164 GLY B C 1
ATOM 2846 O O . GLY B 1 164 ? -12.719 -13.266 9.75 1 90 164 GLY B O 1
ATOM 2847 N N . GLU B 1 165 ? -12.68 -13.477 11.977 1 83.5 165 GLU B N 1
ATOM 2848 C CA . GLU B 1 165 ? -12.047 -12.195 12.242 1 83.5 165 GLU B CA 1
ATOM 2849 C C . GLU B 1 165 ? -10.633 -12.141 11.672 1 83.5 165 GLU B C 1
ATOM 2851 O O . GLU B 1 165 ? -10.133 -11.07 11.32 1 83.5 165 GLU B O 1
ATOM 2856 N N . ASN B 1 166 ? -10.039 -13.32 11.5 1 89.38 166 ASN B N 1
ATOM 2857 C CA . ASN B 1 166 ? -8.656 -13.359 11.047 1 89.38 166 ASN B CA 1
ATOM 2858 C C . ASN B 1 166 ? -8.562 -13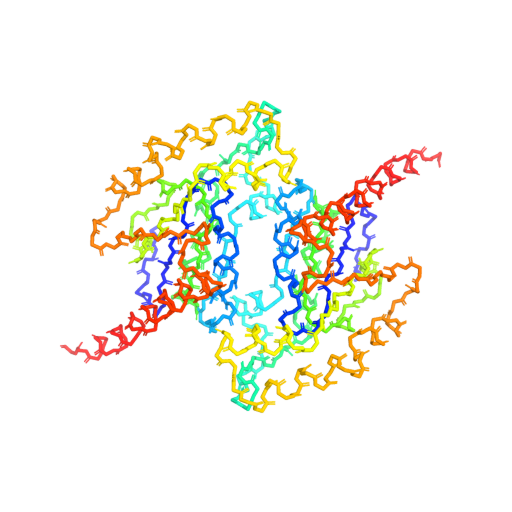.836 9.594 1 89.38 166 ASN B C 1
ATOM 2860 O O . ASN B 1 166 ? -7.5 -14.281 9.156 1 89.38 166 ASN B O 1
ATOM 2864 N N . GLU B 1 167 ? -9.633 -13.68 8.859 1 93.75 167 GLU B N 1
ATOM 2865 C CA . GLU B 1 167 ? -9.695 -14.195 7.492 1 93.75 167 GLU B CA 1
ATOM 2866 C C . GLU B 1 167 ? -8.57 -13.633 6.633 1 93.75 167 GLU B C 1
ATOM 2868 O O . GLU B 1 167 ? -7.879 -14.383 5.938 1 93.75 167 GLU B O 1
ATOM 2873 N N . VAL B 1 168 ? -8.391 -12.328 6.672 1 93.19 168 VAL B N 1
ATOM 2874 C CA . VAL B 1 168 ? -7.387 -11.68 5.844 1 93.19 168 VAL B CA 1
ATOM 2875 C C . VAL B 1 168 ? -5.992 -12.141 6.262 1 93.19 168 VAL B C 1
ATOM 2877 O O . VAL B 1 168 ? -5.172 -12.5 5.414 1 93.19 168 VAL B O 1
ATOM 2880 N N . GLU B 1 169 ? -5.734 -12.188 7.543 1 91 169 GLU B N 1
ATOM 2881 C CA . GLU B 1 169 ? -4.438 -12.625 8.055 1 91 169 GLU B CA 1
ATOM 2882 C C . GLU B 1 169 ? -4.148 -14.07 7.68 1 91 169 GLU B C 1
ATOM 2884 O O . GLU B 1 169 ? -3.016 -14.414 7.328 1 91 169 GLU B O 1
ATOM 2889 N N . ASP B 1 170 ? -5.172 -14.844 7.766 1 94.12 170 ASP B N 1
ATOM 2890 C CA . ASP B 1 170 ? -5.016 -16.25 7.391 1 94.12 170 ASP B CA 1
ATOM 2891 C C . ASP B 1 170 ? -4.664 -16.391 5.91 1 94.12 170 ASP B C 1
ATOM 2893 O O . ASP B 1 170 ? -3.785 -17.172 5.547 1 94.12 170 ASP B O 1
ATOM 2897 N N . ASN B 1 171 ? -5.402 -15.656 5.098 1 97 171 ASN B N 1
ATOM 2898 C CA . ASN B 1 171 ? -5.09 -15.633 3.674 1 97 171 ASN B CA 1
ATOM 2899 C C . ASN B 1 171 ? -3.641 -15.227 3.422 1 97 171 ASN B C 1
ATOM 2901 O O . ASN B 1 171 ? -2.92 -15.906 2.686 1 97 171 ASN B O 1
ATOM 2905 N N . VAL B 1 172 ? -3.232 -14.164 4.062 1 96.38 172 VAL B N 1
ATOM 2906 C CA . VAL B 1 172 ? -1.901 -13.594 3.885 1 96.38 172 VAL B CA 1
ATOM 2907 C C . VAL B 1 172 ? -0.844 -14.594 4.34 1 96.38 172 VAL B C 1
ATOM 2909 O O . VAL B 1 172 ? 0.169 -14.789 3.666 1 96.38 172 VAL B O 1
ATOM 2912 N N . HIS B 1 173 ? -1.097 -15.227 5.414 1 94.69 173 HIS B N 1
ATOM 2913 C CA . HIS B 1 173 ? -0.157 -16.203 5.941 1 94.69 173 HIS B CA 1
ATOM 2914 C C . HIS B 1 173 ? 0.019 -17.375 4.973 1 94.69 173 HIS B C 1
ATOM 2916 O O . HIS B 1 173 ? 1.139 -17.844 4.758 1 94.69 173 HIS B O 1
ATOM 2922 N N . ARG B 1 174 ? -1.068 -17.781 4.414 1 96.12 174 ARG B N 1
ATOM 2923 C CA . ARG B 1 174 ? -1.022 -18.859 3.438 1 96.12 174 ARG B CA 1
ATOM 2924 C C . ARG B 1 174 ? -0.161 -18.484 2.238 1 96.12 174 ARG B C 1
ATOM 2926 O O . ARG B 1 174 ? 0.687 -19.266 1.804 1 96.12 174 ARG B O 1
ATOM 2933 N N . ILE B 1 175 ? -0.358 -17.312 1.749 1 97.81 175 ILE B N 1
ATOM 2934 C CA . ILE B 1 175 ? 0.392 -16.844 0.589 1 97.81 175 ILE B CA 1
ATOM 2935 C C . ILE B 1 175 ? 1.867 -16.703 0.955 1 97.81 175 ILE B C 1
ATOM 2937 O O . ILE B 1 175 ? 2.748 -17.078 0.174 1 97.81 175 ILE B O 1
ATOM 2941 N N . ALA B 1 176 ? 2.119 -16.156 2.158 1 96.5 176 ALA B N 1
ATOM 2942 C CA . ALA B 1 176 ? 3.49 -15.977 2.625 1 96.5 176 ALA B CA 1
ATOM 2943 C C . ALA B 1 176 ? 4.223 -17.312 2.734 1 96.5 176 ALA B C 1
ATOM 2945 O O . ALA B 1 176 ? 5.391 -17.422 2.355 1 96.5 176 ALA B O 1
ATOM 2946 N N . GLN B 1 177 ? 3.549 -18.281 3.23 1 95.62 177 GLN B N 1
ATOM 2947 C CA . GLN B 1 177 ? 4.145 -19.609 3.348 1 95.62 177 GLN B CA 1
ATOM 2948 C C . GLN B 1 177 ? 4.469 -20.203 1.975 1 95.62 177 GLN B C 1
ATOM 2950 O O . GLN B 1 177 ? 5.523 -20.797 1.784 1 95.62 177 GLN B O 1
ATOM 2955 N N . TRP B 1 178 ? 3.553 -20.047 1.106 1 97.38 178 TRP B N 1
ATOM 2956 C CA . TRP B 1 178 ? 3.795 -20.5 -0.257 1 97.38 178 TRP B CA 1
ATOM 2957 C C . TRP B 1 178 ? 5.035 -19.844 -0.844 1 97.38 178 TRP B C 1
ATOM 2959 O O . TRP B 1 178 ? 5.875 -20.5 -1.457 1 97.38 178 TRP B O 1
ATOM 2969 N N . ALA B 1 179 ? 5.121 -18.5 -0.682 1 97.31 179 ALA B N 1
ATOM 2970 C CA . ALA B 1 179 ? 6.242 -17.734 -1.216 1 97.31 179 ALA B CA 1
ATOM 2971 C C . ALA B 1 179 ? 7.566 -18.203 -0.621 1 97.31 179 ALA B C 1
ATOM 2973 O O . ALA B 1 179 ? 8.57 -18.328 -1.33 1 97.31 179 ALA B O 1
ATOM 2974 N N . ALA B 1 180 ? 7.555 -18.453 0.674 1 94.94 180 ALA B N 1
ATOM 2975 C CA . ALA B 1 180 ? 8.75 -18.938 1.347 1 94.94 180 ALA B CA 1
ATOM 2976 C C . ALA B 1 180 ? 9.18 -20.297 0.792 1 94.94 180 ALA B C 1
ATOM 2978 O O . ALA B 1 180 ? 10.367 -20.547 0.564 1 94.94 180 ALA B O 1
ATOM 2979 N N . GLN B 1 181 ? 8.203 -21.156 0.605 1 95.5 181 GLN B N 1
ATOM 2980 C CA . GLN B 1 181 ? 8.5 -22.469 0.048 1 95.5 181 GLN B CA 1
ATOM 2981 C C . GLN B 1 181 ? 9.023 -22.359 -1.379 1 95.5 181 GLN B C 1
ATOM 2983 O O . GLN B 1 181 ? 9.945 -23.078 -1.765 1 95.5 181 GLN B O 1
ATOM 2988 N N . TRP B 1 182 ? 8.461 -21.484 -2.178 1 96.19 182 TRP B N 1
ATOM 2989 C CA . TRP B 1 182 ? 8.922 -21.234 -3.541 1 96.19 182 TRP B CA 1
ATOM 2990 C C . TRP B 1 182 ? 10.398 -20.875 -3.561 1 96.19 182 TRP B C 1
ATOM 2992 O O . TRP B 1 182 ? 11.164 -21.422 -4.363 1 96.19 182 TRP B O 1
ATOM 3002 N N . THR B 1 183 ? 10.773 -19.953 -2.67 1 94.69 183 THR B N 1
ATOM 3003 C CA . THR B 1 183 ? 12.156 -19.5 -2.588 1 94.69 183 THR B CA 1
ATOM 3004 C C . THR B 1 183 ? 13.078 -20.625 -2.17 1 94.69 183 THR B C 1
ATOM 3006 O O . THR B 1 183 ? 14.172 -20.781 -2.723 1 94.69 183 THR B O 1
ATOM 3009 N N . ARG B 1 184 ? 12.648 -21.484 -1.234 1 93.12 184 ARG B N 1
ATOM 3010 C CA . ARG B 1 184 ? 13.438 -22.625 -0.783 1 93.12 184 ARG B CA 1
ATOM 3011 C C . ARG B 1 184 ? 13.641 -23.641 -1.908 1 93.12 184 ARG B C 1
ATOM 3013 O O . ARG B 1 184 ? 14.734 -24.172 -2.074 1 93.12 184 ARG B O 1
ATOM 3020 N N . ASP B 1 185 ? 12.594 -23.875 -2.602 1 92.44 185 ASP B N 1
ATOM 3021 C CA . ASP B 1 185 ? 12.664 -24.828 -3.711 1 92.44 185 ASP B CA 1
ATOM 3022 C C . ASP B 1 185 ? 13.625 -24.328 -4.789 1 92.44 185 ASP B C 1
ATOM 3024 O O . ASP B 1 185 ? 14.336 -25.125 -5.402 1 92.44 185 ASP B O 1
ATOM 3028 N N . ARG B 1 186 ? 13.672 -23.031 -4.988 1 88.94 186 ARG B N 1
ATOM 3029 C CA . ARG B 1 186 ? 14.57 -22.438 -5.969 1 88.94 186 ARG B CA 1
ATOM 3030 C C . ARG B 1 186 ? 16.031 -22.562 -5.523 1 88.94 186 ARG B C 1
ATOM 3032 O O . ARG B 1 186 ? 16.906 -22.828 -6.336 1 88.94 186 ARG B O 1
ATOM 3039 N N . GLU B 1 187 ? 16.266 -22.266 -4.27 1 84.38 187 GLU B N 1
ATOM 3040 C CA . GLU B 1 187 ? 17.609 -22.359 -3.719 1 84.38 187 GLU B CA 1
ATOM 3041 C C . GLU B 1 187 ? 18.125 -23.797 -3.738 1 84.38 187 GLU B C 1
ATOM 3043 O O . GLU B 1 187 ? 19.297 -24.047 -3.99 1 84.38 187 GLU B O 1
ATOM 3048 N N . ALA B 1 188 ? 17.234 -24.781 -3.443 1 84.31 188 ALA B N 1
ATOM 3049 C CA . ALA B 1 188 ? 17.609 -26.188 -3.414 1 84.31 188 ALA B CA 1
ATOM 3050 C C . ALA B 1 188 ? 17.844 -26.719 -4.824 1 84.31 188 ALA B C 1
ATOM 3052 O O . ALA B 1 188 ? 18.609 -27.672 -5.016 1 84.31 188 ALA B O 1
ATOM 3053 N N . GLY B 1 189 ? 16.969 -26.312 -5.762 1 69.88 189 GLY B N 1
ATOM 3054 C CA . GLY B 1 189 ? 17.109 -26.766 -7.133 1 69.88 189 GLY B CA 1
ATOM 3055 C C . GLY B 1 189 ? 18.297 -26.141 -7.855 1 69.88 189 GLY B C 1
ATOM 3056 O O . GLY B 1 189 ? 18.656 -26.578 -8.945 1 69.88 189 GLY B O 1
ATOM 3057 N N . VAL B 1 190 ? 18.797 -25.016 -7.711 1 59.09 190 VAL B N 1
ATOM 3058 C CA . VAL B 1 190 ? 20.016 -24.422 -8.266 1 59.09 190 VAL B CA 1
ATOM 3059 C C . VAL B 1 190 ? 21.234 -25.234 -7.816 1 59.09 190 VAL B C 1
ATOM 3061 O O . VAL B 1 190 ? 22.312 -25.109 -8.391 1 59.09 190 VAL B O 1
ATOM 3064 N N . HIS B 1 191 ? 21.266 -25.891 -6.758 1 42.69 191 HIS B N 1
ATOM 3065 C CA . HIS B 1 191 ? 22.422 -26.75 -6.527 1 42.69 191 HIS B CA 1
ATOM 3066 C C . HIS B 1 191 ? 22.391 -27.969 -7.445 1 42.69 191 HIS B C 1
ATOM 3068 O O . HIS B 1 191 ? 23.25 -28.844 -7.336 1 42.69 191 HIS B O 1
ATOM 3074 N N . ASP B 1 192 ? 21.453 -28.266 -8.219 1 35.19 192 ASP B N 1
ATOM 3075 C CA . ASP B 1 192 ? 21.656 -29.422 -9.07 1 35.19 192 ASP B CA 1
ATOM 3076 C C . ASP B 1 192 ? 22.609 -29.109 -10.219 1 35.19 192 ASP B C 1
ATOM 3078 O O . ASP B 1 192 ? 22.391 -28.141 -10.961 1 35.19 192 ASP B O 1
ATOM 3082 N N . GLU B 1 193 ? 23.891 -29.641 -10.219 1 29.77 193 GLU B N 1
ATOM 3083 C CA . GLU B 1 193 ? 24.672 -30.047 -11.383 1 29.77 193 GLU B CA 1
ATOM 3084 C C . GLU B 1 193 ? 23.828 -30.828 -12.383 1 29.77 193 GLU B C 1
ATOM 3086 O O . GLU B 1 193 ? 22.984 -31.625 -11.992 1 29.77 193 GLU B O 1
#

Secondary structure (DSSP, 8-state):
----PPPSS-EEEEEESTTSSHHHHHHHHHHH-TTEEEEEHHHHHHHHT-EEEEETTTTEEEE-HHHHHHHHHHHHS-TTSS-SSEEEEE-S-GGGS-GGG-SEEEEEE--HHHHHHHHHHTT--HHHHHHHHHHHHTTHHHHHHHHHS-GGGEEEEE-SSTT-TTHHHHHHHHHHHHHHHHHHHHHHHTT--/----PPPSS-EEEEEESTTSSHHHHHHHHHHH-TTEEEEEHHHHHHHHT-EEEEETTTTEEEE-HHHHHHHHHHHHS-TTSS-SSEEEEE-S-GGGS-GGG-SEEEEEE--HHHHHHHHHHTT--HHHHHHHHHHHHTTHHHHHHHHHS-GGGEEEEE-SSTT-TTHHHHHHHHHHHHHHHHHHHHHHHTT--

Organism: NCBI:txid879819

Solvent-accessible surface area (backbone atoms only — not comparable to full-atom values): 21073 Å² total; per-residue (Å²): 126,83,62,78,55,80,65,69,42,56,29,34,36,34,22,20,50,88,64,26,46,45,65,57,45,39,51,53,37,27,70,70,30,89,50,36,29,60,43,49,46,71,43,52,32,59,76,68,60,31,43,77,46,77,35,78,91,75,70,42,67,42,70,32,61,69,59,42,51,55,55,47,39,54,61,68,42,25,88,93,40,52,36,95,47,16,35,32,42,36,45,58,63,61,71,78,56,64,54,89,63,54,63,33,37,36,34,33,38,50,50,66,70,56,35,50,52,47,35,50,68,65,66,51,55,68,70,60,45,52,51,47,47,50,37,53,76,65,39,46,51,59,52,46,37,54,72,54,37,65,66,90,36,54,43,80,43,79,44,63,57,82,75,39,95,53,29,65,51,51,52,31,50,52,53,49,51,51,50,53,49,51,31,50,51,49,62,63,57,64,68,59,135,126,84,63,78,55,81,65,71,42,56,28,34,36,34,23,23,50,89,62,26,46,45,64,56,46,40,50,52,36,27,70,71,29,90,52,36,30,59,43,50,47,70,40,52,32,59,74,67,60,32,44,78,46,78,34,79,91,74,70,41,66,41,70,32,61,68,61,42,51,55,55,46,39,55,60,69,42,24,88,91,40,51,35,95,48,17,34,31,42,36,44,58,63,61,69,77,56,65,54,89,62,54,62,32,37,36,33,34,39,50,50,66,70,57,35,50,51,49,34,52,65,65,66,51,54,68,69,60,45,51,51,47,48,49,38,52,76,65,41,46,48,58,52,45,37,55,73,53,38,64,65,91,35,53,43,79,42,78,45,62,58,84,74,40,96,53,31,66,52,52,52,32,49,52,52,51,50,50,50,54,49,52,31,50,52,49,62,62,56,66,65,62,127

pLDDT: mean 91.89, std 10.99, range [29.77, 98.88]

Radius of gyration: 20.6 Å; Cα contacts (8 Å, |Δi|>4): 609; chains: 2; bounding box: 49×70×52 Å

Nearest PDB structures (foldseek):
  3iim-assembly1_A  TM=9.521E-01  e=1.827E-20  Homo sapiens
  1rkb-assembly1_A  TM=9.364E-01  e=3.446E-20  Homo sapiens
  5jzv-assembly1_A  TM=9.417E-01  e=1.484E-19  Homo sapiens
  1y63-assembly1_A  TM=9.028E-01  e=7.598E-18  Leishmania major strain Friedlin
  3vaa-assembly3_C  TM=6.548E-01  e=7.464E-06  Bacteroides thetaiotaomicron

Foldseek 3Di:
DLPDADALFFAEEEAEFPQLCQVVLQVVLCVVDVQEDEDELQVVCVVVVQFPDADPVLRGTHGNLVVSQVVVSCQCRNPVHGHSGYYYYGDHQLQSHAQVRHQAYEYEAEDLVQSLVSCVVVVDDPVNSVVSSVCRVVVVSVVNNVVRYPPVRYHYAYRYCPVHPCRSVVVSVVVSVVRVVVSVVVVVVVPDD/DLPDADALFFAEEEAEFPQLCQVVLQVVLCVVDVQEDEDELQVVCVVVVQFPDADPVLRGTHGNLVVSQVVVSCQCRNPVHGHSGYYYYGDHQLQSDAQVRHQAYEYEAEDLVQSLVSCVVVVDDPVNSVVSSVCRVVVVSVVNNVVRYPPVRYHYAYRYCPVHPCRSVVVSVVVSVVRVVVSVVVVVVVPPD

Sequence (386 aa):
MTTHHPRRHPIILITGTPGTGKTLHASLLASESDELVHLNVGDIVKQHGLHEGWDDEWQSYTVDEDRLLDHLEEIVNPASGPAPTGFIIDHHDPGLFPERWIDLAVVLTCDNRVLYERLEARNYPQNKITENITAEIMMTCVNETRENYDENIVVELRSDGSGGENEVEDNVHRIAQWAAQWTRDREAGVHDEMTTHHPRRHPIILITGTPGTGKTLHASLLASESDELVHLNVGDIVKQHGLHEGWDDEWQSYTVDEDRLLDHLEEIVNPASGPAPTGFIIDHHDPGLFPERWIDLAVVLTCDNRVLYERLEARNYPQNKITENITAEIMMTCVNETRENYDENIVVELRSDGSGGENEVEDNVHRIAQWAAQWTRDREAGVHDE

InterPro domains:
  IPR020618 Adenylate kinase isoenzyme 6 [MF_00039] (10-185)
  IPR020618 Adenylate kinase isoenzyme 6 [PTHR12595] (1-185)
  IPR027417 P-loop containing nucleoside triphosphate hydrolase [G3DSA:3.40.50.300] (2-188)
  IPR027417 P-loop containing nucleoside triphosphate hydrolase [SSF52540] (8-159)